Protein 6DA7 (pdb70)

Structure (mmCIF, N/CA/C/O backbone):
data_6DA7
#
_entry.id   6DA7
#
_cell.length_a   52.352
_cell.length_b   114.387
_cell.length_c   194.351
_cell.angle_alpha   90.000
_cell.angle_beta   90.000
_cell.angle_gamma   90.000
#
_symmetry.space_group_name_H-M   'I 2 2 2'
#
loop_
_entity.id
_entity.type
_entity.pdbx_description
1 polymer 'UbiD-like decarboxylase'
2 non-polymer 'SODIUM ION'
3 non-polymer '4-(2-HYDROXYETHYL)-1-PIPERAZINE ETHANESULFONIC ACID'
4 non-polymer GLYCEROL
5 non-polymer 'UNKNOWN LIGAND'
6 water water
#
loop_
_atom_site.group_PDB
_atom_site.id
_atom_site.type_symbol
_atom_site.label_atom_id
_atom_site.label_alt_id
_atom_site.label_comp_id
_atom_site.label_asym_id
_atom_site.label_entity_id
_atom_site.label_seq_id
_atom_site.pdbx_PDB_ins_code
_atom_site.Cartn_x
_atom_site.Cartn_y
_atom_site.Cartn_z
_atom_site.occupancy
_atom_site.B_iso_or_equiv
_atom_site.auth_seq_id
_atom_site.auth_comp_id
_atom_site.auth_asym_id
_atom_site.auth_atom_id
_atom_site.pdbx_PDB_model_num
ATOM 1 N N . SER A 1 16 ? -16.709 26.830 36.571 1.00 89.52 0 SER A N 1
ATOM 2 C CA . SER A 1 16 ? -16.162 26.648 37.910 1.00 89.60 0 SER A CA 1
ATOM 3 C C . SER A 1 16 ? -14.700 26.192 37.832 1.00 86.59 0 SER A C 1
ATOM 4 O O . SER A 1 16 ? -14.353 25.112 38.315 1.00 86.29 0 SER A O 1
ATOM 7 N N . MET A 1 17 ? -13.839 27.034 37.239 1.00 77.00 1 MET A N 1
ATOM 8 C CA . MET A 1 17 ? -12.410 26.734 37.115 1.00 71.78 1 MET A CA 1
ATOM 9 C C . MET A 1 17 ? -11.746 26.885 38.486 1.00 68.76 1 MET A C 1
ATOM 10 O O . MET A 1 17 ? -12.257 27.599 39.351 1.00 68.96 1 MET A O 1
ATOM 15 N N . LYS A 1 18 ? -10.616 26.200 38.672 1.00 58.87 2 LYS A N 1
ATOM 16 C CA . LYS A 1 18 ? -9.809 26.225 39.893 1.00 57.30 2 LYS A CA 1
ATOM 1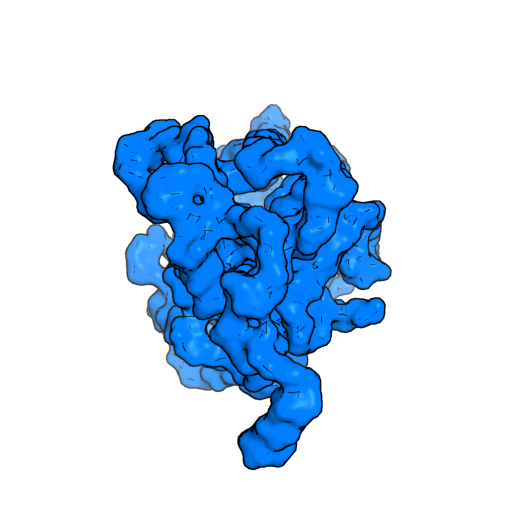7 C C . LYS A 1 18 ? -8.388 26.604 39.459 1.00 50.78 2 LYS A C 1
ATOM 18 O O . LYS A 1 18 ? -7.457 25.835 39.637 1.00 48.66 2 LYS A O 1
ATOM 24 N N . ARG A 1 19 ? -8.246 27.782 38.844 1.00 42.40 3 ARG A N 1
ATOM 25 C CA . ARG A 1 19 ? -6.969 28.290 38.344 1.00 39.60 3 ARG A CA 1
ATOM 26 C C . ARG A 1 19 ? -5.932 28.458 39.456 1.00 40.85 3 ARG A C 1
ATOM 27 O O . ARG A 1 19 ? -6.184 29.153 40.442 1.00 39.84 3 ARG A O 1
ATOM 35 N N . LEU A 1 20 ? -4.753 27.871 39.272 1.00 35.81 4 LEU A N 1
ATOM 36 C CA . LEU A 1 20 ? -3.658 28.011 40.246 1.00 36.06 4 LEU A CA 1
ATOM 37 C C . LEU A 1 20 ? -2.833 29.184 39.738 1.00 41.53 4 LEU A C 1
ATOM 38 O O . LEU A 1 20 ? -2.469 29.170 38.576 1.00 41.09 4 LEU A O 1
ATOM 43 N N . LYS A 1 21 ? -2.698 30.264 40.553 1.00 40.71 5 LYS A N 1
ATOM 44 C CA . LYS A 1 21 ? -2.135 31.561 40.141 1.00 41.44 5 LYS A CA 1
ATOM 45 C C . LYS A 1 21 ? -0.606 31.671 40.078 1.00 41.51 5 LYS A C 1
ATOM 46 O O . LYS A 1 21 ? -0.109 32.635 39.498 1.00 39.84 5 LYS A O 1
ATOM 52 N N . ASP A 1 22 ? 0.137 30.715 40.619 1.00 35.64 6 ASP A N 1
ATOM 53 C CA . ASP A 1 22 ? 1.588 30.734 40.463 1.00 33.85 6 ASP A CA 1
ATOM 54 C C . ASP A 1 22 ? 2.137 29.338 40.736 1.00 35.31 6 ASP A C 1
ATOM 55 O O . ASP A 1 22 ? 1.362 28.427 41.047 1.00 32.99 6 ASP A O 1
ATOM 60 N N . LEU A 1 23 ? 3.458 29.178 40.656 1.00 31.72 7 LEU A N 1
ATOM 61 C CA . LEU A 1 23 ? 4.082 27.887 40.904 1.00 30.77 7 LEU A CA 1
ATOM 62 C C . LEU A 1 23 ? 4.018 27.493 42.369 1.00 35.38 7 LEU A C 1
ATOM 63 O O . LEU A 1 23 ? 3.953 26.301 42.661 1.00 33.91 7 LEU A O 1
ATOM 68 N N . ARG A 1 24 ? 3.998 28.469 43.304 1.00 34.76 8 ARG A N 1
ATOM 69 C CA . ARG A 1 24 ? 3.901 28.130 44.710 1.00 35.32 8 ARG A CA 1
ATOM 70 C C . ARG A 1 24 ? 2.568 27.477 44.982 1.00 36.81 8 ARG A C 1
ATOM 71 O O . ARG A 1 24 ? 2.538 26.489 45.719 1.00 36.62 8 ARG A O 1
ATOM 79 N N . GLU A 1 25 ? 1.471 28.000 44.414 1.00 34.29 9 GLU A N 1
ATOM 80 C CA . GLU A 1 25 ? 0.142 27.401 44.636 1.00 36.15 9 GLU A CA 1
ATOM 81 C C . GLU A 1 25 ? 0.098 25.997 44.022 1.00 36.23 9 GLU A C 1
ATOM 82 O O . GLU A 1 25 ? -0.456 25.081 44.621 1.00 35.53 9 GLU A O 1
ATOM 88 N N . TYR A 1 26 ? 0.657 25.839 42.816 1.00 32.54 10 TYR A N 1
ATOM 89 C CA . TYR A 1 26 ? 0.688 24.536 42.144 1.00 29.99 10 TYR A CA 1
ATOM 90 C C . TYR A 1 26 ? 1.406 23.525 43.029 1.00 33.27 10 TYR A C 1
ATOM 91 O O . TYR A 1 26 ? 0.869 22.450 43.281 1.00 32.76 10 TYR A O 1
ATOM 100 N N . LEU A 1 27 ? 2.587 23.894 43.534 1.00 31.88 11 LEU A N 1
ATOM 101 C CA . LEU A 1 27 ? 3.382 23.008 44.399 1.00 33.36 11 LEU A CA 1
ATOM 102 C C . LEU A 1 27 ? 2.683 22.695 45.731 1.00 39.05 11 LEU A C 1
ATOM 103 O O . LEU A 1 27 ? 2.775 21.557 46.197 1.00 37.97 11 LEU A O 1
ATOM 108 N N . ALA A 1 28 ? 1.943 23.664 46.320 1.00 37.32 12 ALA A N 1
ATOM 109 C CA . ALA A 1 28 ? 1.214 23.426 47.578 1.00 38.68 12 ALA A CA 1
ATOM 110 C C . ALA A 1 28 ? 0.072 22.411 47.331 1.00 40.07 12 ALA A C 1
ATOM 111 O O . ALA A 1 28 ? -0.188 21.556 48.178 1.00 37.86 12 ALA A O 1
ATOM 113 N N . VAL A 1 29 ? -0.559 22.457 46.153 1.00 36.12 13 VAL A N 1
ATOM 114 C CA . VAL A 1 29 ? -1.604 21.489 45.825 1.00 37.06 13 VAL A CA 1
ATOM 115 C C . VAL A 1 29 ? -0.985 20.097 45.588 1.00 37.15 13 VAL A C 1
ATOM 116 O O . VAL A 1 29 ? -1.514 19.106 46.098 1.00 35.31 13 VAL A O 1
ATOM 120 N N . LEU A 1 30 ? 0.155 20.010 44.881 1.00 32.63 14 LEU A N 1
ATOM 121 C CA . LEU A 1 30 ? 0.806 18.702 44.693 1.00 31.51 14 LEU A CA 1
ATOM 122 C C . LEU A 1 30 ? 1.211 18.125 46.059 1.00 39.40 14 LEU A C 1
ATOM 123 O O . LEU A 1 30 ? 1.031 16.923 46.269 1.00 38.44 14 LEU A O 1
ATOM 128 N N A GLU A 1 31 ? 1.766 18.962 46.956 0.49 38.47 15 GLU A N 1
ATOM 129 N N B GLU A 1 31 ? 1.764 18.973 46.957 0.51 38.25 15 GLU A N 1
ATOM 130 C CA A GLU A 1 31 ? 2.196 18.530 48.295 0.49 41.53 15 GLU A CA 1
ATOM 131 C CA B GLU A 1 31 ? 2.174 18.584 48.320 0.51 41.37 15 GLU A CA 1
ATOM 132 C C A GLU A 1 31 ? 1.022 17.977 49.105 0.49 44.89 15 GLU A C 1
ATOM 133 C C B GLU A 1 31 ? 1.015 17.976 49.088 0.51 44.64 15 GLU A C 1
ATOM 134 O O A GLU A 1 31 ? 1.184 16.944 49.752 0.49 43.37 15 GLU A O 1
ATOM 135 O O B GLU A 1 31 ? 1.184 16.927 49.710 0.51 42.93 15 GLU A O 1
ATOM 146 N N . ALA A 1 32 ? -0.157 18.616 49.032 1.00 43.43 16 ALA A N 1
ATOM 147 C CA . ALA A 1 32 ? -1.366 18.138 49.732 1.00 47.40 16 ALA A CA 1
ATOM 148 C C . ALA A 1 32 ? -1.776 16.734 49.251 1.00 49.91 16 ALA A C 1
ATOM 149 O O . ALA A 1 32 ? -2.275 15.944 50.055 1.00 49.23 16 ALA A O 1
ATOM 151 N N . HIS A 1 33 ? -1.521 16.408 47.943 1.00 44.54 17 HIS A N 1
ATOM 152 C CA . HIS A 1 33 ? -1.806 15.087 47.393 1.00 44.39 17 HIS A CA 1
ATOM 153 C C . HIS A 1 33 ? -0.556 14.169 47.399 1.00 43.12 17 H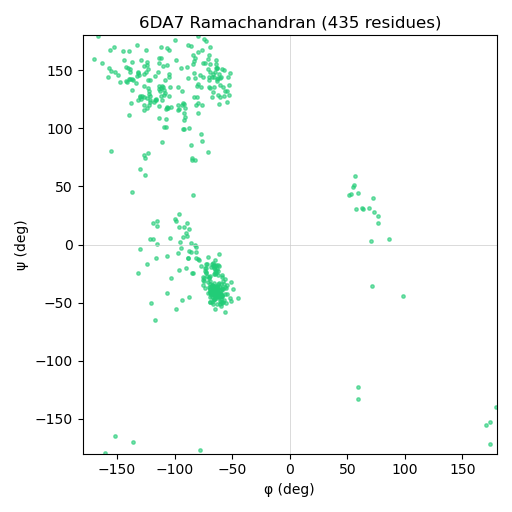IS A C 1
ATOM 154 O O . HIS A 1 33 ? -0.589 13.125 46.751 1.00 41.14 17 HIS A O 1
ATOM 161 N N . GLN A 1 34 ? 0.505 14.525 48.157 1.00 38.01 18 GLN A N 1
ATOM 162 C CA . GLN A 1 34 ? 1.740 13.760 48.291 1.00 39.20 18 GLN A CA 1
ATOM 163 C C . GLN A 1 34 ? 2.338 13.447 46.915 1.00 38.93 18 GLN A C 1
ATOM 164 O O . GLN A 1 34 ? 2.790 12.332 46.674 1.00 38.84 18 GLN A O 1
ATOM 170 N N . ASP A 1 35 ? 2.339 14.455 46.018 1.00 32.26 19 ASP A N 1
ATOM 171 C CA . ASP A 1 35 ? 2.796 14.278 44.637 1.00 30.04 19 ASP A CA 1
ATOM 172 C C . ASP A 1 35 ? 4.042 15.106 44.344 1.00 33.74 19 ASP A C 1
ATOM 173 O O . ASP A 1 35 ? 4.403 15.290 43.195 1.00 33.25 19 ASP A O 1
ATOM 178 N N . VAL A 1 36 ? 4.724 15.581 45.394 1.00 33.14 20 VAL A N 1
ATOM 179 C CA . VAL A 1 36 ? 5.987 16.285 45.236 1.00 32.60 20 VAL A CA 1
ATOM 180 C C . VAL A 1 36 ? 6.889 15.851 46.372 1.00 36.45 20 VAL A C 1
ATOM 181 O O . VAL A 1 36 ? 6.407 15.628 47.490 1.00 34.55 20 VAL A O 1
ATOM 185 N N . ARG A 1 37 ? 8.178 15.652 46.066 1.00 34.38 21 ARG A N 1
ATOM 186 C CA . ARG A 1 37 ? 9.169 15.176 47.022 1.00 37.18 21 ARG A CA 1
ATOM 187 C C . ARG A 1 37 ? 10.341 16.144 47.032 1.00 40.03 21 ARG A C 1
ATOM 188 O O . ARG A 1 37 ? 10.828 16.510 45.977 1.00 36.19 21 ARG A O 1
ATOM 196 N N . GLU A 1 38 ? 10.848 16.482 48.207 1.00 39.30 22 GLU A N 1
ATOM 197 C CA . GLU A 1 38 ? 11.989 17.385 48.319 1.00 39.95 22 GLU A CA 1
ATOM 198 C C . GLU A 1 38 ? 13.242 16.578 48.474 1.00 41.04 22 GLU A C 1
ATOM 199 O O . GLU A 1 38 ? 13.241 15.586 49.188 1.00 40.94 22 GLU A O 1
ATOM 205 N N . ILE A 1 39 ? 14.291 16.953 47.752 1.00 39.31 23 ILE A N 1
ATOM 206 C CA . ILE A 1 39 ? 15.580 16.283 47.811 1.00 40.88 23 ILE A CA 1
ATOM 207 C C . ILE A 1 39 ? 16.520 17.311 48.421 1.00 46.02 23 ILE A C 1
ATOM 208 O O . ILE A 1 39 ? 16.840 18.299 47.770 1.00 40.40 23 ILE A O 1
ATOM 213 N N . ASP A 1 40 ? 16.942 17.084 49.668 1.00 50.76 24 ASP A N 1
ATOM 214 C CA . ASP A 1 40 ? 17.856 17.990 50.379 1.00 53.93 24 ASP A CA 1
ATOM 215 C C . ASP A 1 40 ? 19.321 17.714 50.129 1.00 59.81 24 ASP A C 1
ATOM 216 O O . ASP A 1 40 ? 20.122 18.612 50.344 1.00 59.25 24 ASP A O 1
ATOM 221 N N A GLU A 1 41 ? 19.677 16.505 49.660 0.63 58.35 25 GLU A N 1
ATOM 222 N N B GLU A 1 41 ? 19.681 16.497 49.675 0.37 58.43 25 GLU A N 1
ATOM 223 C CA A GLU A 1 41 ? 21.067 16.164 49.355 0.63 59.86 25 GLU A CA 1
ATOM 224 C CA B GLU A 1 41 ? 21.072 16.156 49.355 0.37 59.72 25 GLU A CA 1
ATOM 225 C C A GLU A 1 41 ? 21.529 16.931 48.105 0.63 58.51 25 GLU A C 1
ATOM 226 C C B GLU A 1 41 ? 21.527 16.935 48.109 0.37 59.53 25 GLU A C 1
ATOM 227 O O A GLU A 1 41 ? 20.695 17.260 47.263 0.63 54.23 25 GLU A O 1
ATOM 228 O O B GLU A 1 41 ? 20.690 17.258 47.265 0.37 56.52 25 GLU A O 1
ATOM 239 N N . PRO A 1 42 ? 22.832 17.236 47.949 1.00 56.42 26 PRO A N 1
ATOM 240 C CA . PRO A 1 42 ? 23.268 17.967 46.741 1.00 53.40 26 PRO A CA 1
ATOM 241 C C . PRO A 1 42 ? 23.090 17.142 45.463 1.00 48.29 26 PRO A C 1
ATOM 242 O O . PRO A 1 42 ? 23.405 15.953 45.462 1.00 44.31 26 PRO A O 1
ATOM 246 N N . VAL A 1 43 ? 22.556 17.763 44.407 1.00 41.92 27 VAL A N 1
ATOM 247 C CA . VAL A 1 43 ? 22.361 17.110 43.112 1.00 40.77 27 VAL A CA 1
ATOM 248 C C . VAL A 1 43 ? 23.118 17.931 42.079 1.00 44.19 27 VAL A C 1
ATOM 249 O O . VAL A 1 43 ? 22.957 19.144 42.017 1.00 41.93 27 VAL A O 1
ATOM 253 N N . ASP A 1 44 ? 23.903 17.273 41.245 1.00 42.39 28 ASP A N 1
ATOM 254 C CA . ASP A 1 44 ? 24.664 17.971 40.229 1.00 43.17 28 ASP A CA 1
ATOM 255 C C . ASP A 1 44 ? 23.818 18.348 38.988 1.00 46.28 28 ASP A C 1
ATOM 256 O O . ASP A 1 44 ? 23.345 17.447 38.298 1.00 43.96 28 ASP A O 1
ATOM 261 N N . PRO A 1 45 ? 23.700 19.646 38.593 1.00 43.99 29 PRO A N 1
ATOM 262 C CA . PRO A 1 45 ? 23.014 19.963 37.317 1.00 41.79 29 PRO A CA 1
ATOM 263 C C . PRO A 1 45 ? 23.707 19.345 36.105 1.00 45.15 29 PRO A C 1
ATOM 264 O O . PRO A 1 45 ? 23.103 19.280 35.043 1.00 43.73 29 PRO A O 1
ATOM 268 N N . HIS A 1 46 ? 24.995 18.944 36.245 1.00 43.36 30 HIS A N 1
ATOM 269 C CA . HIS A 1 46 ? 25.720 18.221 35.213 1.00 42.60 30 HIS A CA 1
ATOM 270 C C . HIS A 1 46 ? 25.221 16.775 35.282 1.00 41.65 30 HIS A C 1
ATOM 271 O O . HIS A 1 46 ? 25.617 16.021 36.173 1.00 40.59 30 HIS A O 1
ATOM 278 N N . LEU A 1 47 ? 24.235 16.449 34.433 1.00 37.05 31 LEU A N 1
ATOM 279 C CA . LEU A 1 47 ? 23.665 15.115 34.238 1.00 35.62 31 LEU A CA 1
ATOM 280 C C . LEU A 1 47 ? 22.790 14.533 35.353 1.00 37.06 31 LEU A C 1
ATOM 281 O O . LEU A 1 47 ? 21.877 13.783 35.003 1.00 35.67 31 LEU A O 1
ATOM 286 N N . GLU A 1 48 ? 23.067 14.767 36.640 1.00 34.42 32 GLU A N 1
ATOM 287 C CA . GLU A 1 48 ? 22.263 14.137 37.691 1.00 34.50 32 GLU A CA 1
ATOM 288 C C . GLU A 1 48 ? 20.867 14.692 37.751 1.00 34.87 32 GLU A C 1
ATOM 289 O O . GLU A 1 48 ? 19.943 13.907 37.967 1.00 34.68 32 GLU A O 1
ATOM 295 N N . ALA A 1 49 ? 20.681 16.013 37.591 1.00 31.46 33 ALA A N 1
ATOM 296 C CA . ALA A 1 49 ? 19.297 16.580 37.665 1.00 30.27 33 ALA A CA 1
ATOM 297 C C . ALA A 1 49 ? 18.447 15.997 36.533 1.00 31.49 33 ALA A C 1
ATOM 298 O O . ALA A 1 49 ? 17.310 15.569 36.774 1.00 30.20 33 ALA A O 1
ATOM 300 N N . GLY A 1 50 ? 19.018 15.939 35.328 1.00 28.19 34 GLY A N 1
ATOM 301 C CA . GLY A 1 50 ? 18.328 15.358 34.179 1.00 26.94 34 GLY A CA 1
ATOM 302 C C . GLY A 1 50 ? 18.021 13.882 34.383 1.00 31.02 34 GLY A C 1
ATOM 303 O O . GLY A 1 50 ? 16.928 13.426 34.073 1.00 27.74 34 GLY A O 1
ATOM 304 N N . ALA A 1 51 ? 18.972 13.129 34.937 1.00 29.48 35 ALA A N 1
ATOM 305 C CA . ALA A 1 51 ? 18.788 11.689 35.209 1.00 29.31 35 ALA A CA 1
ATOM 306 C C . ALA A 1 51 ? 17.708 11.498 36.294 1.00 31.76 35 ALA A C 1
ATOM 307 O O . ALA A 1 51 ? 16.904 10.577 36.203 1.00 29.41 35 ALA A O 1
ATOM 309 N N . ALA A 1 52 ? 17.705 12.379 37.331 1.00 28.03 36 ALA A N 1
ATOM 310 C CA . ALA A 1 52 ? 16.673 12.366 38.379 1.00 26.94 36 ALA A CA 1
ATOM 311 C C . ALA A 1 52 ? 15.289 12.614 37.760 1.00 29.63 36 ALA A C 1
ATOM 312 O O . ALA A 1 52 ? 14.316 11.925 38.096 1.00 28.46 36 ALA A O 1
ATOM 314 N N . ALA A 1 53 ? 15.208 13.521 36.779 1.00 26.96 37 ALA A N 1
ATOM 315 C CA . ALA A 1 53 ? 13.926 13.770 36.090 1.00 23.94 37 ALA A CA 1
ATOM 316 C C . ALA A 1 53 ? 13.480 12.537 35.274 1.00 28.10 37 ALA A C 1
ATOM 317 O O . ALA A 1 53 ? 12.329 12.141 35.364 1.00 28.23 37 ALA A O 1
ATOM 319 N N . ARG A 1 54 ? 14.405 11.877 34.553 1.00 23.00 38 ARG A N 1
ATOM 320 C CA . ARG A 1 54 ? 14.083 10.671 33.791 1.00 22.29 38 ARG A CA 1
ATOM 321 C C . ARG A 1 54 ? 13.642 9.514 34.680 1.00 28.90 38 ARG A C 1
ATOM 322 O O . ARG A 1 54 ? 12.662 8.846 34.359 1.00 28.71 38 ARG A O 1
ATOM 330 N N . TRP A 1 55 ? 14.311 9.305 35.808 1.00 27.26 39 TRP A N 1
ATOM 331 C CA . TRP A 1 55 ? 13.909 8.247 36.730 1.00 30.01 39 TRP A CA 1
ATOM 332 C C . TRP A 1 55 ? 12.462 8.526 37.171 1.00 30.79 39 TRP A C 1
ATOM 333 O O . TRP A 1 55 ? 11.611 7.630 37.132 1.00 30.55 39 TRP A O 1
ATOM 344 N N . THR A 1 56 ? 12.170 9.787 37.523 1.00 25.23 40 THR A N 1
ATOM 345 C CA . THR A 1 56 ? 10.828 10.198 37.973 1.00 24.90 40 THR A CA 1
ATOM 346 C C . THR A 1 56 ? 9.773 9.958 36.919 1.00 29.20 40 THR A C 1
ATOM 347 O O . THR A 1 56 ? 8.736 9.371 37.229 1.00 31.78 40 THR A O 1
ATOM 351 N N . TYR A 1 57 ? 10.018 10.379 35.677 1.00 24.63 41 TYR A N 1
ATOM 352 C CA . TYR A 1 57 ? 9.011 10.137 34.615 1.00 21.89 41 TYR A CA 1
ATOM 353 C C . TYR A 1 57 ? 8.738 8.673 34.452 1.00 26.75 41 TYR A C 1
ATOM 354 O O . TYR A 1 57 ? 7.587 8.245 34.355 1.00 27.45 41 TYR A O 1
ATOM 363 N N . GLU A 1 58 ? 9.816 7.913 34.322 1.00 24.60 42 GLU A N 1
ATOM 364 C CA . GLU A 1 58 ? 9.735 6.503 33.938 1.00 25.05 42 GLU A CA 1
ATOM 365 C C . GLU A 1 58 ? 9.209 5.593 35.048 1.00 31.88 42 GLU A C 1
ATOM 366 O O . GLU A 1 58 ? 8.681 4.514 34.776 1.00 31.22 42 GLU A O 1
ATOM 372 N N . ASN A 1 59 ? 9.355 6.008 36.276 1.00 28.52 43 ASN A N 1
ATOM 373 C CA . ASN A 1 59 ? 8.832 5.213 37.407 1.00 30.72 43 ASN A CA 1
ATOM 374 C C . ASN A 1 59 ? 7.553 5.821 37.958 1.00 33.36 43 ASN A C 1
ATOM 375 O O . ASN A 1 59 ? 7.049 5.341 38.970 1.00 33.49 43 ASN A O 1
ATOM 380 N N . ARG A 1 60 ? 7.026 6.879 37.301 1.00 29.42 44 ARG A N 1
ATOM 381 C CA . ARG A 1 60 ? 5.825 7.580 37.743 1.00 29.70 44 ARG A CA 1
ATOM 382 C C . ARG A 1 60 ? 5.999 8.039 39.192 1.00 33.23 44 ARG A C 1
ATOM 383 O O . ARG A 1 60 ? 5.129 7.826 40.045 1.00 34.56 44 ARG A O 1
ATOM 391 N N . GLY A 1 61 ? 7.123 8.682 39.458 1.00 29.08 45 GLY A N 1
ATOM 392 C CA . GLY A 1 61 ? 7.402 9.188 40.801 1.00 28.46 45 GLY A CA 1
ATOM 393 C C . GLY A 1 61 ? 6.814 10.562 41.048 1.00 30.38 45 GLY A C 1
ATOM 394 O O . GLY A 1 61 ? 6.293 11.215 40.131 1.00 28.87 45 GLY A O 1
ATOM 395 N N . PRO A 1 62 ? 6.856 11.037 42.313 1.00 29.10 46 PRO A N 1
ATOM 396 C CA . PRO A 1 62 ? 6.396 12.412 42.586 1.00 27.78 46 PRO A CA 1
ATOM 397 C C . PRO A 1 62 ? 7.278 13.456 41.879 1.00 30.84 46 PRO A C 1
ATOM 398 O O . PRO A 1 62 ? 8.449 13.181 41.625 1.00 30.97 46 PRO A O 1
ATOM 402 N N . ALA A 1 63 ? 6.765 14.663 41.589 1.00 27.14 47 ALA A N 1
ATOM 403 C CA . ALA A 1 63 ? 7.640 15.716 41.035 1.00 25.70 47 ALA A CA 1
ATOM 404 C C . ALA A 1 63 ? 8.755 15.954 42.062 1.00 30.80 47 ALA A C 1
ATOM 405 O O . ALA A 1 63 ? 8.516 15.749 43.268 1.00 32.34 47 ALA A O 1
ATOM 407 N N . LEU A 1 64 ? 9.959 16.370 41.623 1.00 27.87 48 LEU A N 1
ATOM 408 C CA . LEU A 1 64 ? 11.089 16.573 42.561 1.00 28.82 48 LEU A CA 1
ATOM 409 C C . LEU A 1 64 ? 11.428 18.013 42.706 1.00 31.38 48 LEU A C 1
ATOM 410 O O . LEU A 1 64 ? 11.626 18.688 41.700 1.00 29.01 48 LEU A O 1
ATOM 415 N N . MET A 1 65 ? 11.659 18.449 43.940 1.00 29.18 49 MET A N 1
ATOM 416 C CA . MET A 1 65 ? 12.149 19.780 44.218 1.00 30.42 49 MET A CA 1
ATOM 417 C C . MET A 1 65 ? 13.595 19.554 44.632 1.00 34.12 49 MET A C 1
ATOM 418 O O . MET A 1 65 ? 13.829 18.986 45.700 1.00 33.66 49 MET A O 1
ATOM 423 N N . LEU A 1 66 ? 14.558 19.929 43.764 1.00 30.54 50 LEU A N 1
ATOM 424 C CA . LEU A 1 66 ? 15.978 19.721 44.035 1.00 31.47 50 LEU A CA 1
ATOM 425 C C . LEU A 1 66 ? 16.401 20.965 44.801 1.00 38.42 50 LEU A C 1
ATOM 426 O O . LEU A 1 66 ? 16.502 22.043 44.216 1.00 36.94 50 LEU A O 1
ATOM 431 N N . ASN A 1 67 ? 16.499 20.841 46.132 1.00 37.58 51 ASN A N 1
ATOM 432 C CA . ASN A 1 67 ? 16.793 21.988 47.007 1.00 38.61 51 ASN A CA 1
ATOM 433 C C . ASN A 1 67 ? 18.226 22.442 47.044 1.00 41.89 51 ASN A C 1
ATOM 434 O O . ASN A 1 67 ? 18.483 23.540 47.548 1.00 40.54 51 ASN A O 1
ATOM 439 N N . ASP A 1 68 ? 19.165 21.595 46.626 1.00 39.95 52 ASP A N 1
ATOM 440 C CA . ASP A 1 68 ? 20.580 21.923 46.745 1.00 41.21 52 ASP A CA 1
ATOM 441 C C . ASP A 1 68 ? 21.328 21.473 45.503 1.00 42.32 52 ASP A C 1
ATOM 442 O O . ASP A 1 68 ? 21.436 20.279 45.265 1.00 43.02 52 ASP A O 1
ATOM 447 N N . LEU A 1 69 ? 21.819 22.419 44.698 1.00 38.16 53 LEU A N 1
ATOM 448 C CA . LEU A 1 69 ? 22.506 22.091 43.447 1.00 38.83 53 LEU A CA 1
ATOM 449 C C . LEU A 1 69 ? 23.975 22.411 43.471 1.00 46.59 53 LEU A C 1
ATOM 450 O O . LEU A 1 69 ? 24.342 23.512 43.871 1.00 48.27 53 LEU A O 1
ATOM 455 N N . THR A 1 70 ? 24.821 21.482 42.997 1.00 44.66 54 THR A N 1
ATOM 456 C CA . THR A 1 70 ? 26.268 21.709 42.942 1.00 46.25 54 THR A CA 1
ATOM 457 C C . THR A 1 70 ? 26.564 23.007 42.175 1.00 51.16 54 THR A C 1
ATOM 458 O O . THR A 1 70 ? 25.984 23.214 41.115 1.00 48.52 54 THR A O 1
ATOM 462 N N . GLY A 1 71 ? 27.428 23.870 42.728 1.00 50.75 55 GLY A N 1
ATOM 463 C CA . GLY A 1 71 ? 27.829 25.123 42.090 1.00 51.09 55 GLY A CA 1
ATOM 464 C C . GLY A 1 71 ? 27.093 26.355 42.578 1.00 54.56 55 GLY A C 1
ATOM 465 O O . GLY A 1 71 ? 27.718 27.398 42.786 1.00 56.13 55 GLY A O 1
ATOM 466 N N . THR A 1 72 ? 25.759 26.275 42.727 1.00 48.74 56 THR A N 1
ATOM 467 C CA . THR A 1 72 ? 24.943 27.400 43.204 1.00 46.83 56 THR A CA 1
ATOM 468 C C . THR A 1 72 ? 24.267 27.122 44.554 1.00 45.12 56 THR A C 1
ATOM 469 O O . THR A 1 72 ? 23.561 27.991 45.052 1.00 41.78 56 THR A O 1
ATOM 473 N N . GLY A 1 73 ? 24.482 25.944 45.135 1.00 43.36 57 GLY A N 1
ATOM 474 C CA . GLY A 1 73 ? 23.934 25.597 46.442 1.00 44.55 57 GLY A CA 1
ATOM 475 C C . GLY A 1 73 ? 22.422 25.645 46.529 1.00 45.62 57 GLY A C 1
ATOM 476 O O . GLY A 1 73 ? 21.728 25.130 45.646 1.00 43.93 57 GLY A O 1
ATOM 477 N N . ARG A 1 74 ? 21.897 26.276 47.578 1.00 41.00 58 ARG A N 1
ATOM 478 C CA . ARG A 1 74 ? 20.466 26.395 47.798 1.00 41.12 58 ARG A CA 1
ATOM 479 C C . ARG A 1 74 ? 19.854 27.667 47.220 1.00 42.40 58 ARG A C 1
ATOM 480 O O . ARG A 1 74 ? 18.669 27.895 47.448 1.00 43.41 58 ARG A O 1
ATOM 488 N N . PHE A 1 75 ? 20.612 28.483 46.466 1.00 38.86 59 PHE A N 1
ATOM 489 C CA . PHE A 1 75 ? 20.085 29.732 45.906 1.00 40.27 59 PHE A CA 1
ATOM 490 C C . PHE A 1 75 ? 18.838 29.530 45.049 1.00 40.15 59 PHE A C 1
ATOM 491 O O . PHE A 1 75 ? 17.786 30.105 45.331 1.00 39.30 59 PHE A O 1
ATOM 499 N N . CYS A 1 76 ? 18.967 28.721 44.012 1.00 34.41 60 CYS A N 1
ATOM 500 C CA . CYS A 1 76 ? 17.898 28.493 43.041 1.00 34.95 60 CYS A CA 1
ATOM 501 C C . CYS A 1 76 ? 17.556 27.017 42.983 1.00 37.57 60 CYS A C 1
ATOM 502 O O . CYS A 1 76 ? 18.403 26.215 42.628 1.00 35.59 60 CYS A O 1
ATOM 505 N N . ARG A 1 77 ? 16.301 26.674 43.291 1.00 34.67 61 ARG A N 1
ATOM 506 C CA . ARG A 1 77 ? 15.865 25.297 43.298 1.00 33.09 61 ARG A CA 1
ATOM 507 C C . ARG A 1 77 ? 15.488 24.905 41.890 1.00 31.87 61 ARG A C 1
ATOM 508 O O . ARG A 1 77 ? 15.318 25.761 41.023 1.00 31.29 61 ARG A O 1
ATOM 516 N N . ILE A 1 78 ? 15.408 23.613 41.648 1.00 27.66 62 ILE A N 1
ATOM 517 C CA . ILE A 1 78 ? 14.998 23.093 40.336 1.00 27.01 62 ILE A CA 1
ATOM 518 C C . ILE A 1 78 ? 13.810 22.206 40.581 1.00 30.09 62 ILE A C 1
ATOM 519 O O . ILE A 1 78 ? 13.882 21.321 41.437 1.00 30.06 62 ILE A O 1
ATOM 524 N N . LEU A 1 79 ? 12.766 22.346 39.748 1.00 26.73 63 LEU A N 1
ATOM 525 C CA . LEU A 1 79 ? 11.588 21.488 39.823 1.00 25.44 63 LEU A CA 1
ATOM 526 C C . LEU A 1 79 ? 11.660 20.520 38.617 1.00 27.99 63 LEU A C 1
ATOM 527 O O . LEU A 1 79 ? 11.639 20.977 37.463 1.00 27.66 63 LEU A O 1
ATOM 532 N N . ALA A 1 80 ? 11.736 19.195 38.879 1.00 23.49 64 ALA A N 1
ATOM 533 C CA . ALA A 1 80 ? 11.796 18.185 37.818 1.00 24.93 64 ALA A CA 1
ATOM 534 C C . ALA A 1 80 ? 10.433 17.502 37.715 1.00 28.92 64 ALA A C 1
ATOM 535 O O . ALA A 1 80 ? 9.740 17.309 38.725 1.00 28.63 64 ALA A O 1
ATOM 537 N N . ALA A 1 81 ? 10.079 17.115 36.499 1.00 25.48 65 ALA A N 1
ATOM 538 C CA . ALA A 1 81 ? 8.799 16.495 36.150 1.00 23.79 65 ALA A CA 1
ATOM 539 C C . ALA A 1 81 ? 7.598 17.359 36.576 1.00 25.84 65 ALA A C 1
ATOM 540 O O . ALA A 1 81 ? 6.661 16.857 37.219 1.00 27.12 65 ALA A O 1
ATOM 542 N N . PRO A 1 82 ? 7.597 18.657 36.189 1.00 21.80 66 PRO A N 1
ATOM 543 C CA . PRO A 1 82 ? 6.491 19.557 36.594 1.00 22.73 66 PRO A CA 1
ATOM 544 C C . PRO A 1 82 ? 5.130 19.066 36.130 1.00 28.78 66 PRO A C 1
ATOM 545 O O . PRO A 1 82 ? 4.170 19.256 36.835 1.00 28.32 66 PRO A O 1
ATOM 549 N N . ALA A 1 83 ? 5.056 18.380 34.987 1.00 24.90 67 ALA A N 1
ATOM 550 C CA . ALA A 1 83 ? 3.800 17.818 34.536 1.00 23.76 67 ALA A CA 1
ATOM 551 C C . ALA A 1 83 ? 4.031 16.408 34.008 1.00 28.73 67 ALA A C 1
ATOM 552 O O . ALA A 1 83 ? 3.456 15.997 33.006 1.00 28.19 67 ALA A O 1
ATOM 554 N N . GLY A 1 84 ? 4.803 15.630 34.754 1.00 23.44 68 GLY A N 1
ATOM 555 C CA . GLY A 1 84 ? 4.941 14.210 34.471 1.00 22.37 68 GLY A CA 1
ATOM 556 C C . GLY A 1 84 ? 3.675 13.466 34.896 1.00 28.06 68 GLY A C 1
ATOM 557 O O . GLY A 1 84 ? 2.761 14.071 35.455 1.00 26.61 68 GLY A O 1
ATOM 558 N N . LEU A 1 85 ? 3.585 12.152 34.653 1.00 24.88 69 LEU A N 1
ATOM 559 C CA . LEU A 1 85 ? 2.422 11.388 35.142 1.00 24.37 69 LEU A CA 1
ATOM 560 C C . LEU A 1 85 ? 2.413 11.430 36.668 1.00 29.60 69 LEU A C 1
ATOM 561 O O . LEU A 1 85 ? 3.477 11.397 37.308 1.00 29.03 69 LEU A O 1
ATOM 566 N N . SER A 1 86 ? 1.219 11.562 37.256 1.00 25.88 70 SER A N 1
ATOM 567 C CA . SER A 1 86 ? 1.093 11.760 38.713 1.00 26.09 70 SER A CA 1
ATOM 568 C C . SER A 1 86 ? 1.118 10.483 39.524 1.00 31.63 70 SER A C 1
ATOM 569 O O . SER A 1 86 ? 0.639 9.473 39.039 1.00 30.46 70 SER A O 1
ATOM 572 N N . THR A 1 87 ? 1.504 10.560 40.807 1.00 30.48 71 THR A N 1
ATOM 573 C CA . THR A 1 87 ? 1.404 9.410 41.720 1.00 31.58 71 THR A CA 1
ATOM 574 C C . THR A 1 87 ? -0.005 9.327 42.359 1.00 37.12 71 THR A C 1
ATOM 575 O O . THR A 1 87 ? -0.285 8.375 43.095 1.00 36.81 71 THR A O 1
ATOM 579 N N . ILE A 1 88 ? -0.868 10.315 42.129 1.00 33.44 72 ILE A N 1
ATOM 580 C CA . ILE A 1 88 ? -2.158 10.337 42.821 1.00 35.90 72 ILE A CA 1
ATOM 581 C C . ILE A 1 88 ? -2.959 9.094 42.434 1.00 45.26 72 ILE A C 1
ATOM 582 O O . ILE A 1 88 ? -3.109 8.849 41.245 1.00 41.86 72 ILE A O 1
ATOM 587 N N . PRO A 1 89 ? -3.353 8.220 43.403 1.00 48.86 73 PRO A N 1
ATOM 588 C CA . PRO A 1 89 ? -4.050 6.971 43.026 1.00 49.84 73 PRO A CA 1
ATOM 589 C C . PRO A 1 89 ? -5.264 7.193 42.133 1.00 48.52 73 PRO A C 1
ATOM 590 O O . PRO A 1 89 ? -6.072 8.086 42.404 1.00 47.12 73 PRO A O 1
ATOM 594 N N . GLY A 1 90 ? -5.300 6.458 41.023 1.00 43.03 74 GLY A N 1
ATOM 595 C CA . GLY A 1 90 ? -6.348 6.543 40.022 1.00 42.03 74 GLY A CA 1
ATOM 596 C C . GLY A 1 90 ? -6.343 7.813 39.192 1.00 43.26 74 GLY A C 1
ATOM 597 O O . GLY A 1 90 ? -7.244 7.967 38.371 1.00 43.12 74 GLY A O 1
ATOM 598 N N . SER A 1 91 ? -5.354 8.744 39.379 1.00 35.23 75 SER A N 1
ATOM 599 C CA . SER A 1 91 ? -5.338 10.013 38.645 1.00 32.04 75 SER A CA 1
ATOM 600 C C . SER A 1 91 ? -3.997 10.292 38.003 1.00 32.18 75 SER A C 1
ATOM 601 O O . SER A 1 91 ? -3.397 11.323 38.294 1.00 31.26 75 SER A O 1
ATOM 604 N N . PRO A 1 92 ? -3.562 9.468 37.029 1.00 27.78 76 PRO A N 1
ATOM 605 C CA . PRO A 1 92 ? -2.268 9.741 36.362 1.00 25.80 76 PRO A CA 1
ATOM 606 C C . PRO A 1 92 ? -2.174 11.129 35.673 1.00 27.72 76 PRO A C 1
ATOM 607 O O . PRO A 1 92 ? -1.087 11.680 35.564 1.00 27.62 76 PRO A O 1
ATOM 611 N N . LEU A 1 93 ? -3.301 11.720 35.218 1.00 25.33 77 LEU A N 1
ATOM 612 C CA . LEU A 1 93 ? -3.245 13.028 34.531 1.00 23.32 77 LEU A CA 1
ATOM 613 C C . LEU A 1 93 ? -3.389 14.204 35.497 1.00 27.35 77 LEU A C 1
ATOM 614 O O . LEU A 1 93 ? -3.560 15.338 35.050 1.00 26.96 77 LEU A O 1
ATOM 619 N N . ALA A 1 94 ? -3.339 13.960 36.804 1.00 25.79 78 ALA A N 1
ATOM 620 C CA . ALA A 1 94 ? -3.580 15.008 37.790 1.00 26.07 78 ALA A CA 1
ATOM 621 C C . ALA A 1 94 ? -2.690 16.227 37.639 1.00 28.60 78 ALA A C 1
ATOM 622 O O . ALA A 1 94 ? -3.181 17.328 37.830 1.00 29.20 78 ALA A O 1
ATOM 624 N N . ARG A 1 95 ? -1.399 16.077 37.265 1.00 23.49 79 ARG A N 1
ATOM 625 C CA . ARG A 1 95 ? -0.563 17.304 37.125 1.00 23.32 79 ARG A CA 1
ATOM 626 C C . ARG A 1 95 ? -1.051 18.165 35.952 1.00 26.12 79 ARG A C 1
ATOM 627 O O . ARG A 1 95 ? -1.097 19.401 36.056 1.00 28.10 79 ARG A O 1
ATOM 635 N N . VAL A 1 96 ? -1.489 17.513 34.867 1.00 22.86 80 VAL A N 1
ATOM 636 C CA . VAL A 1 96 ? -2.013 18.222 33.709 1.00 20.89 80 VAL A CA 1
ATOM 637 C C . VAL A 1 96 ? -3.339 18.884 34.118 1.00 27.41 80 VAL A C 1
ATOM 638 O O . VAL A 1 96 ? -3.603 20.029 33.761 1.00 28.51 80 VAL A O 1
ATOM 642 N N . ALA A 1 97 ? -4.235 18.101 34.751 1.00 25.02 81 ALA A N 1
ATOM 643 C CA . ALA A 1 97 ? -5.542 18.615 35.146 1.00 23.34 81 ALA A CA 1
ATOM 644 C C . ALA A 1 97 ? -5.390 19.834 36.040 1.00 28.50 81 ALA A C 1
ATOM 645 O O . ALA A 1 97 ? -6.018 20.865 35.775 1.00 28.59 81 ALA A O 1
ATOM 647 N N . LEU A 1 98 ? -4.528 19.753 37.060 1.00 27.78 82 LEU A N 1
ATOM 648 C CA . LEU A 1 98 ? -4.355 20.882 38.003 1.00 28.00 82 LEU A CA 1
ATOM 649 C C . LEU A 1 98 ? -3.729 22.091 37.325 1.00 31.22 82 LEU A C 1
ATOM 650 O O . LEU A 1 98 ? -4.091 23.233 37.627 1.00 31.05 82 LEU A O 1
ATOM 655 N N . SER A 1 99 ? -2.806 21.837 36.389 1.00 25.15 83 SER A N 1
ATOM 656 C CA . SER A 1 99 ? -2.143 22.898 35.622 1.00 24.91 83 SER A CA 1
ATOM 657 C C . SER A 1 99 ? -3.180 23.697 34.801 1.00 31.34 83 SER A C 1
ATOM 658 O O . SER A 1 99 ? -3.023 24.903 34.630 1.00 31.27 83 SER A O 1
ATOM 661 N N . LEU A 1 100 ? -4.243 23.010 34.339 1.00 28.29 84 LEU A N 1
ATOM 662 C CA . LEU A 1 100 ? -5.331 23.598 33.536 1.00 26.84 84 LEU A CA 1
ATOM 663 C C . LEU A 1 100 ? -6.582 23.921 34.328 1.00 33.01 84 LEU A C 1
ATOM 664 O O . LEU A 1 100 ? -7.644 24.098 33.732 1.00 33.57 84 LEU A O 1
ATOM 669 N N . GLY A 1 101 ? -6.433 24.082 35.643 1.00 31.23 85 GLY A N 1
ATOM 670 C CA . GLY A 1 101 ? -7.487 24.506 36.560 1.00 32.13 85 GLY A CA 1
ATOM 671 C C . GLY A 1 101 ? -8.673 23.591 36.699 1.00 37.42 85 GLY A C 1
ATOM 672 O O . GLY A 1 101 ? -9.759 24.059 37.046 1.00 40.34 85 GLY A O 1
ATOM 673 N N . LEU A 1 102 ? -8.466 22.286 36.530 1.00 30.64 86 LEU A N 1
ATOM 674 C CA . LEU A 1 102 ? -9.526 21.294 36.595 1.00 30.80 86 LEU A CA 1
ATOM 675 C C . LEU A 1 102 ? -9.359 20.433 37.797 1.00 35.89 86 LEU A C 1
ATOM 676 O O . LEU A 1 102 ? -8.322 20.459 38.445 1.00 34.55 86 LEU A O 1
ATOM 681 N N . ASP A 1 103 ? -10.371 19.627 38.082 1.00 37.25 87 ASP A N 1
ATOM 682 C CA . ASP A 1 103 ? -10.306 18.733 39.228 1.00 39.48 87 ASP A CA 1
ATOM 683 C C . ASP A 1 103 ? -9.153 17.761 39.052 1.00 41.39 87 ASP A C 1
ATOM 684 O O . ASP A 1 103 ? -8.892 17.290 37.935 1.00 37.91 87 ASP A O 1
ATOM 689 N N . VAL A 1 104 ? -8.532 17.383 40.164 1.00 38.65 88 VAL A N 1
ATOM 690 C CA . VAL A 1 104 ? -7.415 16.440 40.187 1.00 39.09 88 VAL A CA 1
ATOM 691 C C . VAL A 1 104 ? -7.760 15.138 39.397 1.00 40.13 88 VAL A C 1
ATOM 692 O O . VAL A 1 104 ? -6.885 14.564 38.764 1.00 38.82 88 VAL A O 1
ATOM 696 N N . SER A 1 105 ? -9.034 14.716 39.394 1.00 36.03 89 SER A N 1
ATOM 697 C CA . SER A 1 105 ? -9.453 13.501 38.682 1.00 36.44 89 SER A CA 1
ATOM 698 C C . SER A 1 105 ? -10.090 13.778 37.291 1.00 34.23 89 SER A C 1
ATOM 699 O O . SER A 1 105 ? -10.813 12.927 36.801 1.00 32.06 89 SER A O 1
ATOM 702 N N . ALA A 1 106 ? -9.862 14.949 36.675 1.00 29.94 90 ALA A N 1
ATOM 703 C CA . ALA A 1 106 ? -10.426 15.221 35.345 1.00 28.64 90 ALA A CA 1
ATOM 704 C C . ALA A 1 106 ? -9.886 14.197 34.347 1.00 31.46 90 ALA A C 1
ATOM 705 O O . ALA A 1 106 ? -8.693 13.852 34.397 1.00 28.56 90 ALA A O 1
ATOM 707 N N . THR A 1 107 ? -10.774 13.683 33.466 1.00 27.56 91 THR A N 1
ATOM 708 C CA . THR A 1 107 ? -10.376 12.666 32.489 1.00 25.91 91 THR A CA 1
ATOM 709 C C . THR A 1 107 ? -9.664 13.293 31.296 1.00 28.75 91 THR A C 1
ATOM 710 O O . THR A 1 107 ? -9.746 14.505 31.054 1.00 29.01 91 THR A O 1
ATOM 714 N N . ALA A 1 108 ? -8.998 12.438 30.511 1.00 24.18 92 ALA A N 1
ATOM 715 C CA . ALA A 1 108 ? -8.330 12.874 29.281 1.00 22.81 92 ALA A CA 1
ATOM 716 C C . ALA A 1 108 ? -9.315 13.663 28.417 1.00 26.26 92 ALA A C 1
ATOM 717 O O . ALA A 1 108 ? -8.971 14.715 27.874 1.00 26.01 92 ALA A O 1
ATOM 719 N N . HIS A 1 109 ? -10.522 13.135 28.263 1.00 25.80 93 HIS A N 1
ATOM 720 C CA . HIS A 1 109 ? -11.531 13.788 27.424 1.00 26.79 93 HIS A CA 1
ATOM 721 C C . HIS A 1 109 ? -11.978 15.140 27.989 1.00 28.49 93 HIS A C 1
ATOM 722 O O . HIS A 1 109 ? -12.093 16.112 27.235 1.00 28.93 93 HIS A O 1
ATOM 729 N N . GLU A 1 110 ? -12.179 15.244 29.314 1.00 26.52 94 GLU A N 1
ATOM 730 C CA . GLU A 1 110 ? -12.561 16.538 29.893 1.00 25.92 94 GLU A CA 1
ATOM 731 C C . GLU A 1 110 ? -11.436 17.552 29.681 1.00 27.98 94 GLU A C 1
ATOM 732 O O . GLU A 1 110 ? -11.710 18.713 29.416 1.00 28.49 94 GLU A O 1
ATOM 738 N N . ILE A 1 111 ? -10.170 17.115 29.743 1.00 22.88 95 ILE A N 1
ATOM 739 C CA . ILE A 1 111 ? -9.071 18.051 29.540 1.00 23.62 95 ILE A CA 1
ATOM 740 C C . ILE A 1 111 ? -9.067 18.604 28.102 1.00 28.16 95 ILE A C 1
ATOM 741 O O . ILE A 1 111 ? -9.050 19.817 27.914 1.00 27.17 95 ILE A O 1
ATOM 746 N N . VAL A 1 112 ? -9.031 17.725 27.090 1.00 24.77 96 VAL A N 1
ATOM 747 C CA . VAL A 1 112 ? -8.956 18.234 25.711 1.00 23.18 96 VAL A CA 1
ATOM 748 C C . VAL A 1 112 ? -10.225 18.985 25.324 1.00 28.02 96 VAL A C 1
ATOM 749 O O . VAL A 1 112 ? -10.151 19.980 24.597 1.00 28.02 96 VAL A O 1
ATOM 753 N N . ASP A 1 113 ? -11.378 18.550 25.851 1.00 24.67 97 ASP A N 1
ATOM 754 C CA . ASP A 1 113 ? -12.658 19.214 25.564 1.00 26.24 97 ASP A CA 1
ATOM 755 C C . ASP A 1 113 ? -12.685 20.610 26.166 1.00 30.90 97 ASP A C 1
ATOM 756 O O . ASP A 1 113 ? -13.190 21.520 25.521 1.00 31.55 97 ASP A O 1
ATOM 761 N N . SER A 1 114 ? -12.100 20.812 27.367 1.00 27.58 98 SER A N 1
ATOM 762 C CA . SER A 1 114 ? -12.060 22.151 27.997 1.00 27.34 98 SER A CA 1
ATOM 763 C C . SER A 1 114 ? -11.196 23.091 27.178 1.00 30.85 98 SER A C 1
ATOM 764 O O . SER A 1 114 ? -11.549 24.259 27.005 1.00 29.67 98 SER A O 1
ATOM 767 N N . LEU A 1 115 ? -10.045 22.591 26.670 1.00 26.07 99 LEU A N 1
ATOM 768 C CA . LEU A 1 115 ? -9.172 23.402 25.837 1.00 25.31 99 LEU A CA 1
ATOM 769 C C . LEU A 1 115 ? -9.838 23.695 24.511 1.00 29.47 99 LEU A C 1
ATOM 770 O O . LEU A 1 115 ? -9.772 24.820 24.051 1.00 29.05 99 LEU A O 1
ATOM 775 N N . ALA A 1 116 ? -10.471 22.701 23.881 1.00 25.74 100 ALA A N 1
ATOM 776 C CA . ALA A 1 116 ? -11.112 22.948 22.570 1.00 26.35 100 ALA A CA 1
ATOM 777 C C . ALA A 1 116 ? -12.303 23.885 22.730 1.00 33.36 100 ALA A C 1
ATOM 778 O O . ALA A 1 116 ? -12.498 24.740 21.885 1.00 34.39 100 ALA A O 1
ATOM 780 N N . ALA A 1 117 ? -13.043 23.799 23.842 1.00 31.67 101 ALA A N 1
ATOM 781 C CA . ALA A 1 117 ? -14.188 24.713 24.071 1.00 32.86 101 ALA A CA 1
ATOM 782 C C . ALA A 1 117 ? -13.728 26.154 24.145 1.00 35.12 101 ALA A C 1
ATOM 783 O O . ALA A 1 117 ? -14.420 27.017 23.622 1.00 34.31 101 ALA A O 1
ATOM 785 N N . ALA A 1 118 ? -12.552 26.431 24.756 1.00 31.64 102 ALA A N 1
ATOM 786 C CA . ALA A 1 118 ? -12.028 27.802 24.857 1.00 32.20 102 ALA A CA 1
ATOM 787 C C . ALA A 1 118 ? -11.658 28.401 23.488 1.00 36.23 102 ALA A C 1
ATOM 788 O O . ALA A 1 118 ? -11.660 29.620 23.350 1.00 35.72 102 ALA A O 1
ATOM 790 N N . ARG A 1 119 ? -11.343 27.561 22.475 1.00 32.84 103 ARG A N 1
ATOM 791 C CA . ARG A 1 119 ? -11.039 28.054 21.114 1.00 32.89 103 ARG A CA 1
ATOM 792 C C . ARG A 1 119 ? -12.264 28.687 20.439 1.00 40.63 103 ARG A C 1
ATOM 793 O O . ARG A 1 119 ? -12.092 29.362 19.425 1.00 42.70 103 ARG A O 1
ATOM 801 N N . THR A 1 120 ? -13.481 28.445 20.962 1.00 36.64 104 THR A N 1
ATOM 802 C CA . THR A 1 120 ? -14.718 29.026 20.408 1.00 38.32 104 THR A CA 1
ATOM 803 C C . THR A 1 120 ? -15.124 30.306 21.139 1.00 45.06 104 THR A C 1
ATOM 804 O O . THR A 1 120 ? -16.162 30.875 20.814 1.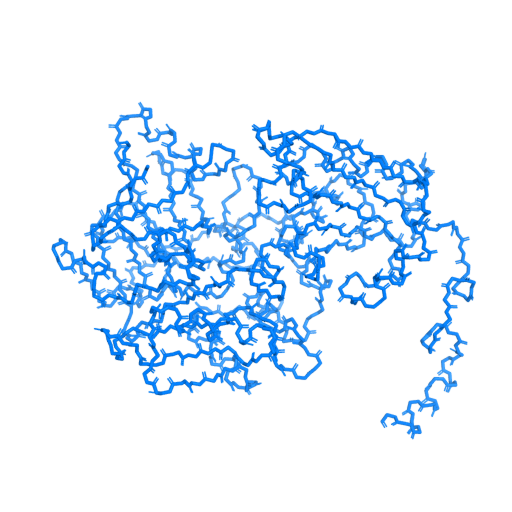00 45.27 104 THR A O 1
ATOM 808 N N . ARG A 1 121 ? -14.333 30.758 22.117 1.00 43.51 105 ARG A N 1
ATOM 809 C CA . ARG A 1 121 ? -14.648 31.926 22.938 1.00 43.91 105 ARG A CA 1
ATOM 810 C C . ARG A 1 121 ? -13.758 33.107 22.547 1.00 51.63 105 ARG A C 1
ATOM 811 O O . ARG A 1 121 ? -12.659 32.929 22.023 1.00 50.17 105 ARG A O 1
ATOM 819 N N . GLU A 1 122 ? -14.241 34.311 22.803 1.00 53.72 106 GLU A N 1
ATOM 820 C CA . GLU A 1 122 ? -13.533 35.542 22.460 1.00 56.13 106 GLU A CA 1
ATOM 821 C C . GLU A 1 122 ? -12.310 35.685 23.372 1.00 56.74 106 GLU A C 1
ATOM 822 O O . GLU A 1 122 ? -12.426 35.373 24.560 1.00 52.31 106 GLU A O 1
ATOM 828 N N . PRO A 1 123 ? -11.150 36.174 22.874 1.00 55.79 107 PRO A N 1
ATOM 829 C CA . PRO A 1 123 ? -9.994 36.347 23.773 1.00 55.00 107 PRO A CA 1
ATOM 830 C C . PRO A 1 123 ? -10.242 37.392 24.848 1.00 58.24 107 PRO A C 1
ATOM 831 O O . PRO A 1 123 ? -10.987 38.332 24.612 1.00 59.01 107 PRO A O 1
ATOM 835 N N . VAL A 1 124 ? -9.631 37.214 26.026 1.00 53.93 108 VAL A N 1
ATOM 836 C CA . VAL A 1 124 ? -9.770 38.125 27.153 1.00 54.40 108 VAL A CA 1
ATOM 837 C C . VAL A 1 124 ? -8.448 38.861 27.271 1.00 58.76 108 VAL A C 1
ATOM 838 O O . VAL A 1 124 ? -7.421 38.230 27.500 1.00 55.24 108 VAL A O 1
ATOM 842 N N . ALA A 1 125 ? -8.459 40.190 27.090 1.00 59.58 109 ALA A N 1
ATOM 843 C CA . ALA A 1 125 ? -7.230 40.980 27.157 1.00 60.79 109 ALA A CA 1
ATOM 844 C C . ALA A 1 125 ? -6.616 40.909 28.546 1.00 58.82 109 ALA A C 1
ATOM 845 O O . ALA A 1 125 ? -7.356 40.868 29.525 1.00 56.44 109 ALA A O 1
ATOM 847 N N . PRO A 1 126 ? -5.272 40.856 28.669 1.00 54.04 110 PRO A N 1
ATOM 848 C CA . PRO A 1 126 ? -4.670 40.835 30.014 1.00 53.33 110 PRO A CA 1
ATOM 849 C C . PRO A 1 126 ? -4.779 42.200 30.705 1.00 60.54 110 PRO A C 1
ATOM 850 O O . PRO A 1 126 ? -5.218 43.167 30.086 1.00 57.93 110 PRO A O 1
ATOM 854 N N . VAL A 1 127 ? -4.353 42.274 31.977 1.00 62.55 111 VAL A N 1
ATOM 855 C CA . VAL A 1 127 ? -4.338 43.516 32.759 1.00 66.49 111 VAL A CA 1
ATOM 856 C C . VAL A 1 127 ? -2.900 43.768 33.200 1.00 71.10 111 VAL A C 1
ATOM 857 O O . VAL A 1 127 ? -2.179 42.814 33.486 1.00 69.21 111 VAL A O 1
ATOM 861 N N . VAL A 1 128 ? -2.464 45.033 33.206 1.00 70.42 112 VAL A N 1
ATOM 862 C CA . VAL A 1 128 ? -1.098 45.392 33.582 1.00 70.84 112 VAL A CA 1
ATOM 863 C C . VAL A 1 128 ? -1.053 45.806 35.062 1.00 75.22 112 VAL A C 1
ATOM 864 O O . VAL A 1 128 ? -1.681 46.794 35.428 1.00 75.32 112 VAL A O 1
ATOM 868 N N . VAL A 1 129 ? -0.324 45.054 35.905 1.00 72.05 113 VAL A N 1
ATOM 869 C CA . VAL A 1 129 ? -0.161 45.377 37.329 1.00 73.20 113 VAL A CA 1
ATOM 870 C C . VAL A 1 129 ? 1.135 46.174 37.496 1.00 80.61 113 VAL A C 1
ATOM 871 O O . VAL A 1 129 ? 2.054 46.019 36.693 1.00 77.59 113 VAL A O 1
ATOM 875 N N . ASP A 1 130 ? 1.201 47.037 38.523 1.00 83.30 114 ASP A N 1
ATOM 876 C CA . ASP A 1 130 ? 2.381 47.872 38.769 1.00 85.62 114 ASP A CA 1
ATOM 877 C C . ASP A 1 130 ? 3.557 47.077 39.325 1.00 84.07 114 ASP A C 1
ATOM 878 O O . ASP A 1 130 ? 4.696 47.382 38.970 1.00 82.91 114 ASP A O 1
ATOM 883 N N . SER A 1 131 ? 3.299 46.080 40.196 1.00 77.55 115 SER A N 1
ATOM 884 C CA . SER A 1 131 ? 4.361 45.278 40.809 1.00 75.66 115 SER A CA 1
ATOM 885 C C . SER A 1 131 ? 4.035 43.789 40.839 1.00 70.74 115 SER A C 1
ATOM 886 O O . SER A 1 131 ? 2.864 43.413 40.832 1.00 68.30 115 SER A O 1
ATOM 889 N N . ALA A 1 132 ? 5.087 42.948 40.926 1.00 63.56 116 ALA A N 1
ATOM 890 C CA . ALA A 1 132 ? 4.950 41.493 40.951 1.00 60.38 116 ALA A CA 1
ATOM 891 C C . ALA A 1 132 ? 6.098 40.829 41.721 1.00 57.50 116 ALA A C 1
ATOM 892 O O . ALA A 1 132 ? 7.218 41.321 41.634 1.00 54.63 116 ALA A O 1
ATOM 894 N N . PRO A 1 133 ? 5.891 39.677 42.397 1.00 53.65 117 PRO A N 1
ATOM 895 C CA . PRO A 1 133 ? 7.023 39.018 43.082 1.00 53.74 117 PRO A CA 1
ATOM 896 C C . PRO A 1 133 ? 8.222 38.681 42.187 1.00 54.84 117 PRO A C 1
ATOM 897 O O . PRO A 1 133 ? 9.346 38.742 42.668 1.00 53.62 117 PRO A O 1
ATOM 901 N N . CYS A 1 134 ? 8.006 38.418 40.874 1.00 49.92 118 CYS A N 1
ATOM 902 C CA . CYS A 1 134 ? 9.089 38.107 39.930 1.00 48.69 118 CYS A CA 1
ATOM 903 C C . CYS A 1 134 ? 10.120 39.242 39.763 1.00 55.33 118 CYS A C 1
ATOM 904 O O . CYS A 1 134 ? 11.133 39.016 39.097 1.00 51.99 118 CYS A O 1
ATOM 907 N N . GLN A 1 135 ? 9.867 40.451 40.341 1.00 56.73 119 GLN A N 1
ATOM 908 C CA . GLN A 1 135 ? 10.791 41.582 40.289 1.00 58.61 119 GLN A CA 1
ATOM 909 C C . GLN A 1 135 ? 11.246 42.019 41.692 1.00 62.94 119 GLN A C 1
ATOM 910 O O . GLN A 1 135 ? 11.813 43.104 41.825 1.00 62.24 119 GLN A O 1
ATOM 916 N N . ASP A 1 136 ? 11.094 41.146 42.721 1.00 61.08 120 ASP A N 1
ATOM 917 C CA . ASP A 1 136 ? 11.578 41.444 44.083 1.00 62.95 120 ASP A CA 1
ATOM 918 C C . ASP A 1 136 ? 13.101 41.610 44.069 1.00 65.29 120 ASP A C 1
ATOM 919 O O . ASP A 1 136 ? 13.626 42.393 44.848 1.00 64.46 120 ASP A O 1
ATOM 924 N N . ASN A 1 137 ? 13.800 40.855 43.205 1.00 60.73 121 ASN A N 1
ATOM 925 C CA . ASN A 1 137 ? 15.247 40.936 43.037 1.00 60.93 121 ASN A CA 1
ATOM 926 C C . ASN A 1 137 ? 15.505 41.269 41.580 1.00 65.20 121 ASN A C 1
ATOM 927 O O . ASN A 1 137 ? 14.918 40.632 40.703 1.00 62.39 121 ASN A O 1
ATOM 932 N N . VAL A 1 138 ? 16.334 42.290 41.321 1.00 64.37 122 VAL A N 1
ATOM 933 C CA . VAL A 1 138 ? 16.642 42.763 39.975 1.00 65.00 122 VAL A CA 1
ATOM 934 C C . VAL A 1 138 ? 18.157 42.785 39.771 1.00 66.47 122 VAL A C 1
ATOM 935 O O . VAL A 1 138 ? 18.867 43.346 40.587 1.00 64.58 122 VAL A O 1
ATOM 939 N N . LEU A 1 139 ? 18.648 42.149 38.700 1.00 63.20 123 LEU A N 1
ATOM 940 C CA . LEU A 1 139 ? 20.063 42.138 38.353 1.00 64.16 123 LEU A CA 1
ATOM 941 C C . LEU A 1 139 ? 20.184 42.859 37.022 1.00 72.49 123 LEU A C 1
ATOM 942 O O . LEU A 1 139 ? 19.478 42.503 36.079 1.00 69.27 123 LEU A O 1
ATOM 947 N N . LEU A 1 140 ? 21.027 43.909 36.963 1.00 76.51 124 LEU A N 1
ATOM 948 C CA . LEU A 1 140 ? 21.229 44.733 35.770 1.00 79.72 124 LEU A CA 1
ATOM 949 C C . LEU A 1 140 ? 22.697 44.768 35.373 1.00 85.06 124 LEU A C 1
ATOM 950 O O . LEU A 1 140 ? 23.567 44.591 36.223 1.00 83.37 124 LEU A O 1
ATOM 955 N N . GLY A 1 141 ? 22.950 45.012 34.087 1.00 84.93 125 GLY A N 1
ATOM 956 C CA . GLY A 1 141 ? 24.296 45.119 33.535 1.00 86.95 125 GLY A CA 1
ATOM 957 C C . GLY A 1 141 ? 25.157 43.885 33.719 1.00 89.96 125 GLY A C 1
ATOM 958 O O . GLY A 1 141 ? 24.776 42.792 33.296 1.00 88.71 125 GLY A O 1
ATOM 959 N N . ASP A 1 142 ? 26.325 44.050 34.361 1.00 87.04 126 ASP A N 1
ATOM 960 C CA . ASP A 1 142 ? 27.263 42.950 34.606 1.00 85.80 126 ASP A CA 1
ATOM 961 C C . ASP A 1 142 ? 26.764 41.979 35.683 1.00 81.41 126 ASP A C 1
ATOM 962 O O . ASP A 1 142 ? 27.234 40.843 35.723 1.00 79.79 126 ASP A O 1
ATOM 967 N N . ASP A 1 143 ? 25.816 42.407 36.542 1.00 73.56 127 ASP A N 1
ATOM 968 C CA . ASP A 1 143 ? 25.236 41.532 37.562 1.00 70.58 127 ASP A CA 1
ATOM 969 C C . ASP A 1 143 ? 24.259 40.535 36.918 1.00 67.54 127 ASP A C 1
ATOM 970 O O . ASP A 1 143 ? 24.130 39.420 37.414 1.00 64.26 127 ASP A O 1
ATOM 975 N N . ALA A 1 144 ? 23.578 40.935 35.825 1.00 62.69 128 ALA A N 1
ATOM 976 C CA . ALA A 1 144 ? 22.676 40.056 35.066 1.00 60.12 128 ALA A CA 1
ATOM 977 C C . ALA A 1 144 ? 23.529 39.032 34.329 1.00 58.32 128 ALA A C 1
ATOM 978 O O . ALA A 1 144 ? 23.841 39.198 33.155 1.00 55.96 128 ALA A O 1
ATOM 980 N N . ASN A 1 145 ? 23.964 38.005 35.059 1.00 54.53 129 ASN A N 1
ATOM 981 C CA . ASN A 1 145 ? 24.836 36.961 34.542 1.00 53.62 129 ASN A CA 1
ATOM 982 C C . ASN A 1 145 ? 24.229 35.607 34.879 1.00 52.25 129 ASN A C 1
ATOM 983 O O . ASN A 1 145 ? 23.970 35.321 36.050 1.00 48.61 129 ASN A O 1
ATOM 988 N N . LEU A 1 146 ? 24.034 34.761 33.848 1.00 48.10 130 LEU A N 1
ATOM 989 C CA . LEU A 1 146 ? 23.457 33.428 34.008 1.00 46.34 130 LEU A CA 1
ATOM 990 C C . LEU A 1 146 ? 24.335 32.492 34.853 1.00 51.48 130 LEU A C 1
ATOM 991 O O . LEU A 1 146 ? 23.811 31.507 35.380 1.00 47.71 130 LEU A O 1
ATOM 996 N N . ASP A 1 147 ? 25.650 32.814 35.046 1.00 50.11 131 ASP A N 1
ATOM 997 C CA . ASP A 1 147 ? 26.507 31.993 35.905 1.00 49.91 131 ASP A CA 1
ATOM 998 C C . ASP A 1 147 ? 26.068 32.007 37.388 1.00 53.65 131 ASP A C 1
ATOM 999 O O . ASP A 1 147 ? 26.510 31.151 38.154 1.00 54.06 131 ASP A O 1
ATOM 1004 N N . ARG A 1 148 ? 25.179 32.930 37.783 1.00 49.47 132 ARG A N 1
ATOM 1005 C CA . ARG A 1 148 ? 24.600 32.948 39.131 1.00 49.13 132 ARG A CA 1
ATOM 1006 C C . ARG A 1 148 ? 23.555 31.821 39.331 1.00 48.36 132 ARG A C 1
ATOM 1007 O O . ARG A 1 148 ? 23.237 31.504 40.474 1.00 44.89 132 ARG A O 1
ATOM 1015 N N . PHE A 1 149 ? 22.990 31.253 38.223 1.00 43.04 133 PHE A N 1
ATOM 1016 C CA . PHE A 1 149 ? 21.934 30.238 38.270 1.00 42.06 133 PHE A CA 1
ATOM 1017 C C . PHE A 1 149 ? 22.410 28.880 37.777 1.00 43.43 133 PHE A C 1
ATOM 1018 O O . PHE A 1 149 ? 23.376 28.819 37.029 1.00 42.05 133 PHE A O 1
ATOM 1026 N N . PRO A 1 150 ? 21.719 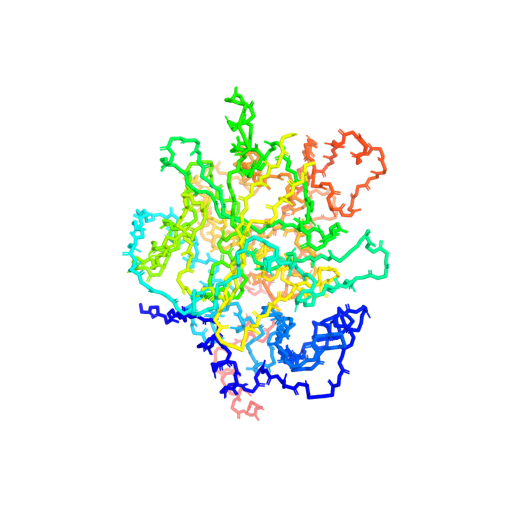27.773 38.117 1.00 39.39 134 PRO A N 1
ATOM 1027 C CA . PRO A 1 150 ? 22.141 26.463 37.578 1.00 39.11 134 PRO A CA 1
ATOM 1028 C C . PRO A 1 150 ? 22.161 26.439 36.049 1.00 42.60 134 PRO A C 1
ATOM 1029 O O . PRO A 1 150 ? 21.394 27.172 35.417 1.00 41.90 134 PRO A O 1
ATOM 1033 N N . ALA A 1 151 ? 23.046 25.619 35.467 1.00 39.70 135 ALA A N 1
ATOM 1034 C CA . ALA A 1 151 ? 23.195 25.427 34.015 1.00 40.92 135 ALA A CA 1
ATOM 1035 C C . ALA A 1 151 ? 23.098 23.930 33.788 1.00 43.20 135 ALA A C 1
ATOM 1036 O O . ALA A 1 151 ? 24.109 23.248 33.649 1.00 43.29 135 ALA A O 1
ATOM 1038 N N . PRO A 1 152 ? 21.886 23.373 33.817 1.00 39.57 136 PRO A N 1
ATOM 1039 C CA . PRO A 1 152 ? 21.769 21.917 33.702 1.00 38.21 136 PRO A CA 1
ATOM 1040 C C . PRO A 1 152 ? 22.146 21.294 32.348 1.00 40.63 136 PRO A C 1
ATOM 1041 O O . PRO A 1 152 ? 21.576 21.675 31.333 1.00 39.79 136 PRO A O 1
ATOM 1045 N N . LEU A 1 153 ? 23.065 20.288 32.353 1.00 36.44 137 LEU A N 1
ATOM 1046 C CA . LEU A 1 153 ? 23.400 19.504 31.162 1.00 35.60 137 LEU A CA 1
ATOM 1047 C C . LEU A 1 153 ? 22.438 18.322 31.263 1.00 36.93 137 LEU A C 1
ATOM 1048 O O . LEU A 1 153 ? 22.640 17.420 32.077 1.00 35.53 137 LEU A O 1
ATOM 1053 N N . LEU A 1 154 ? 21.344 18.389 30.519 1.00 32.69 138 LEU A N 1
ATOM 1054 C CA . LEU A 1 154 ? 20.230 17.456 30.680 1.00 33.09 138 LEU A CA 1
ATOM 1055 C C . LEU A 1 154 ? 20.428 16.068 30.135 1.00 40.47 138 LEU A C 1
ATOM 1056 O O . LEU A 1 154 ? 19.774 15.161 30.639 1.00 40.51 138 LEU A O 1
ATOM 1061 N N . HIS A 1 155 ? 21.237 15.889 29.124 1.00 37.16 139 HIS A N 1
ATOM 1062 C CA . HIS A 1 155 ? 21.489 14.549 28.569 1.00 39.56 139 HIS A CA 1
ATOM 1063 C C . HIS A 1 155 ? 22.943 14.519 28.183 1.00 49.38 139 HIS A C 1
ATOM 1064 O O . HIS A 1 155 ? 23.463 15.543 27.759 1.00 46.12 139 HIS A O 1
ATOM 1071 N N A GLU A 1 156 ? 23.589 13.340 28.295 0.36 51.62 140 GLU A N 1
ATOM 1072 N N B GLU A 1 156 ? 23.607 13.366 28.328 0.64 53.05 140 GLU A N 1
ATOM 1073 C CA A GLU A 1 156 ? 25.003 13.116 27.944 0.36 54.68 140 GLU A CA 1
ATOM 1074 C CA B GLU A 1 156 ? 25.033 13.230 27.996 0.64 56.58 140 GLU A CA 1
ATOM 1075 C C A GLU A 1 156 ? 25.477 13.854 26.683 0.36 61.41 140 GLU A C 1
ATOM 1076 C C B GLU A 1 156 ? 25.468 13.912 26.672 0.64 62.90 140 GLU A C 1
ATOM 1077 O O A GLU A 1 156 ? 26.416 14.649 26.745 0.36 62.68 140 GLU A O 1
ATOM 1078 O O B GLU A 1 156 ? 26.361 14.762 26.691 0.64 65.01 140 GLU A O 1
ATOM 1089 N N . GLY A 1 157 ? 24.841 13.550 25.561 1.00 58.05 141 GLY A N 1
ATOM 1090 C CA . GLY A 1 157 ? 25.202 14.107 24.256 1.00 57.94 141 GLY A CA 1
ATOM 1091 C C . GLY A 1 157 ? 24.706 15.493 23.872 1.00 56.21 141 GLY A C 1
ATOM 1092 O O . GLY A 1 157 ? 24.929 15.901 22.727 1.00 54.33 141 GLY A O 1
ATOM 1093 N N . ASP A 1 158 ? 24.037 16.253 24.783 1.00 47.34 142 ASP A N 1
ATOM 1094 C CA . ASP A 1 158 ? 23.560 17.585 24.404 1.00 44.37 142 ASP A CA 1
ATOM 1095 C C . ASP A 1 158 ? 24.728 18.508 24.061 1.00 48.87 142 ASP A C 1
ATOM 1096 O O . ASP A 1 158 ? 25.817 18.349 24.603 1.00 49.00 142 ASP A O 1
ATOM 1101 N N . GLY A 1 159 ? 24.482 19.485 23.191 1.00 45.91 143 GLY A N 1
ATOM 1102 C CA . GLY A 1 159 ? 25.505 20.456 22.808 1.00 47.52 143 GLY A CA 1
ATOM 1103 C C . GLY A 1 159 ? 25.982 21.364 23.927 1.00 52.87 143 GLY A C 1
ATOM 1104 O O . GLY A 1 159 ? 27.061 21.957 23.836 1.00 54.91 143 GLY A O 1
ATOM 1105 N N . GLY A 1 160 ? 25.172 21.506 24.976 1.00 47.77 144 GLY A N 1
ATOM 1106 C CA . GLY A 1 160 ? 25.501 22.343 26.126 1.00 46.27 144 GLY A CA 1
ATOM 1107 C C . GLY A 1 160 ? 24.315 22.419 27.072 1.00 47.10 144 GLY A C 1
ATOM 1108 O O . GLY A 1 160 ? 23.328 21.715 26.858 1.00 44.38 144 GLY A O 1
ATOM 1109 N N . PRO A 1 161 ? 24.355 23.271 28.113 1.00 43.39 145 PRO A N 1
ATOM 1110 C CA . PRO A 1 161 ? 23.210 23.335 29.042 1.00 42.17 145 PRO A CA 1
ATOM 1111 C C . PRO A 1 161 ? 21.941 23.892 28.410 1.00 43.84 145 PRO A C 1
ATOM 1112 O O . PRO A 1 161 ? 22.013 24.925 27.753 1.00 42.00 145 PRO A O 1
ATOM 1116 N N . TYR A 1 162 ? 20.791 23.207 28.588 1.00 38.72 146 TYR A N 1
ATOM 1117 C CA . TYR A 1 162 ? 19.523 23.708 28.049 1.00 37.78 146 TYR A CA 1
ATOM 1118 C C . TYR A 1 162 ? 18.844 24.530 29.148 1.00 42.93 146 TYR A C 1
ATOM 1119 O O . TYR A 1 162 ? 18.316 23.961 30.100 1.00 43.34 146 TYR A O 1
ATOM 1128 N N . LEU A 1 163 ? 18.974 25.870 29.077 1.00 37.99 147 LEU A N 1
ATOM 1129 C CA . LEU A 1 163 ? 18.374 26.764 30.074 1.00 38.10 147 LEU A CA 1
ATOM 1130 C C . LEU A 1 163 ? 16.871 26.855 29.952 1.00 39.81 147 LEU A C 1
ATOM 1131 O O . LEU A 1 163 ? 16.225 27.117 30.955 1.00 39.48 147 LEU A O 1
ATOM 1136 N N . ASN A 1 164 ? 16.292 26.640 28.756 1.00 33.78 148 ASN A N 1
ATOM 1137 C CA . ASN A 1 164 ? 14.837 26.687 28.649 1.00 31.48 148 ASN A CA 1
ATOM 1138 C C . ASN A 1 164 ? 14.333 25.403 28.065 1.00 34.43 148 ASN A C 1
ATOM 1139 O O . ASN A 1 164 ? 14.770 24.999 26.985 1.00 35.80 148 ASN A O 1
ATOM 1144 N N . THR A 1 165 ? 13.526 24.685 28.862 1.00 27.93 149 THR A N 1
ATOM 1145 C CA . THR A 1 165 ? 12.813 23.481 28.428 1.00 26.81 149 THR A CA 1
ATOM 1146 C C . THR A 1 165 ? 11.333 23.574 28.860 1.00 30.02 149 THR A C 1
ATOM 1147 O O . THR A 1 165 ? 10.491 22.883 28.286 1.00 30.04 149 THR A O 1
ATOM 1151 N N . TRP A 1 166 ? 11.023 24.346 29.903 1.00 25.75 150 TRP A N 1
ATOM 1152 C CA . TRP A 1 166 ? 9.657 24.466 30.378 1.00 25.44 150 TRP A CA 1
ATOM 1153 C C . TRP A 1 166 ? 9.203 25.918 30.554 1.00 34.83 150 TRP A C 1
ATOM 1154 O O . TRP A 1 166 ? 8.028 26.131 30.840 1.00 38.49 150 TRP A O 1
ATOM 1165 N N . GLY A 1 167 ? 10.084 26.891 30.337 1.00 29.48 151 GLY A N 1
ATOM 1166 C CA . GLY A 1 167 ? 9.734 28.300 30.435 1.00 28.85 151 GLY A CA 1
ATOM 1167 C C . GLY A 1 167 ? 9.217 28.822 29.120 1.00 32.50 151 GLY A C 1
ATOM 1168 O O . GLY A 1 167 ? 9.278 28.130 28.089 1.00 31.54 151 GLY A O 1
ATOM 1169 N N . THR A 1 168 ? 8.712 30.053 29.147 1.00 28.91 152 THR A N 1
ATOM 1170 C CA . THR A 1 168 ? 8.080 30.666 27.979 1.00 29.46 152 THR A CA 1
ATOM 1171 C C . THR A 1 168 ? 8.868 31.830 27.452 1.00 36.80 152 THR A C 1
ATOM 1172 O O . THR A 1 168 ? 9.284 32.701 28.225 1.00 36.68 152 THR A O 1
ATOM 1176 N N . ILE A 1 169 ? 9.040 31.861 26.120 1.00 33.95 153 ILE A N 1
ATOM 1177 C CA . ILE A 1 169 ? 9.723 32.955 25.439 1.00 34.38 153 ILE A CA 1
ATOM 1178 C C . ILE A 1 169 ? 8.630 33.926 25.021 1.00 38.72 153 ILE A C 1
ATOM 1179 O O . ILE A 1 169 ? 7.647 33.504 24.419 1.00 38.05 153 ILE A O 1
ATOM 1184 N N . ILE A 1 170 ? 8.825 35.210 25.288 1.00 36.90 154 ILE A N 1
ATOM 1185 C CA . ILE A 1 170 ? 7.867 36.263 24.953 1.00 38.10 154 ILE A CA 1
ATOM 1186 C C . ILE A 1 170 ? 8.525 37.238 23.936 1.00 45.31 154 ILE A C 1
ATOM 1187 O O . ILE A 1 170 ? 9.586 37.790 24.222 1.00 44.49 154 ILE A O 1
ATOM 1192 N N . VAL A 1 171 ? 7.888 37.451 22.782 1.00 44.05 155 VAL A N 1
ATOM 1193 C CA . VAL A 1 171 ? 8.361 38.412 21.776 1.00 46.65 155 VAL A CA 1
ATOM 1194 C C . VAL A 1 171 ? 7.160 39.164 21.220 1.00 55.18 155 VAL A C 1
ATOM 1195 O O . VAL A 1 171 ? 6.115 38.559 21.006 1.00 53.38 155 VAL A O 1
ATOM 1199 N N . SER A 1 172 ? 7.317 40.460 20.949 1.00 57.73 156 SER A N 1
ATOM 1200 C CA . SER A 1 172 ? 6.266 41.270 20.329 1.00 60.62 156 SER A CA 1
ATOM 1201 C C . SER A 1 172 ? 6.710 41.714 18.942 1.00 69.47 156 SER A C 1
ATOM 1202 O O . SER A 1 172 ? 7.904 41.706 18.642 1.00 68.75 156 SER A O 1
ATOM 1205 N N . THR A 1 173 ? 5.744 42.112 18.103 1.00 70.49 157 THR A N 1
ATOM 1206 C CA . THR A 1 173 ? 6.020 42.651 16.769 1.00 73.10 157 THR A CA 1
ATOM 1207 C C . THR A 1 173 ? 6.544 44.086 16.955 1.00 83.26 157 THR A C 1
ATOM 1208 O O . THR A 1 173 ? 6.237 44.693 17.985 1.00 81.98 157 THR A O 1
ATOM 1212 N N . PRO A 1 174 ? 7.323 44.656 16.004 1.00 86.46 158 PRO A N 1
ATOM 1213 C CA . PRO A 1 174 ? 7.854 46.027 16.199 1.00 89.74 158 PRO A CA 1
ATOM 1214 C C . PRO A 1 174 ? 6.841 47.094 16.627 1.00 95.93 158 PRO A C 1
ATOM 1215 O O . PRO A 1 174 ? 7.167 47.924 17.470 1.00 95.08 158 PRO A O 1
ATOM 1219 N N . ASP A 1 175 ? 5.615 47.047 16.085 1.00 95.67 159 ASP A N 1
ATOM 1220 C CA . ASP A 1 175 ? 4.547 47.991 16.451 1.00 98.18 159 ASP A CA 1
ATOM 1221 C C . ASP A 1 175 ? 3.962 47.766 17.863 1.00 99.09 159 ASP A C 1
ATOM 1222 O O . ASP A 1 175 ? 3.280 48.650 18.376 1.00 99.16 159 ASP A O 1
ATOM 1227 N N . GLY A 1 176 ? 4.201 46.591 18.454 1.00 92.68 160 GLY A N 1
ATOM 1228 C CA . GLY A 1 176 ? 3.706 46.241 19.780 1.00 90.65 160 GLY A CA 1
ATOM 1229 C C . GLY A 1 176 ? 2.235 45.873 19.795 1.00 92.42 160 GLY A C 1
ATOM 1230 O O . GLY A 1 176 ? 1.617 45.876 20.861 1.00 91.60 160 GLY A O 1
ATOM 1231 N N . SER A 1 177 ? 1.664 45.535 18.620 1.00 88.31 161 SER A N 1
ATOM 1232 C CA . SER A 1 177 ? 0.250 45.187 18.481 1.00 87.84 161 SER A CA 1
ATOM 1233 C C . SER A 1 177 ? -0.011 43.691 18.659 1.00 85.60 161 SER A C 1
ATOM 1234 O O . SER A 1 177 ? -1.158 43.315 18.907 1.00 85.70 161 SER A O 1
ATOM 1237 N N . PHE A 1 178 ? 1.024 42.836 18.491 1.00 75.89 162 PHE A N 1
ATOM 1238 C CA . PHE A 1 178 ? 0.870 41.390 18.610 1.00 70.61 162 PHE A CA 1
ATOM 1239 C C . PHE A 1 178 ? 2.020 40.742 19.402 1.00 66.79 162 PHE A C 1
ATOM 1240 O O . PHE A 1 178 ? 3.181 41.022 19.116 1.00 66.17 162 PHE A O 1
ATOM 1248 N N . THR A 1 179 ? 1.691 39.854 20.370 1.00 57.33 163 THR A N 1
ATOM 1249 C CA . THR A 1 179 ? 2.681 39.155 21.202 1.00 53.81 163 THR A CA 1
ATOM 1250 C C . THR A 1 179 ? 2.463 37.652 21.205 1.00 52.08 163 THR A C 1
ATOM 1251 O O . THR A 1 179 ? 1.362 37.206 21.530 1.00 50.55 163 THR A O 1
ATOM 1255 N N B ASN A 1 180 ? 3.531 36.869 20.901 1.00 45.72 164 ASN A N 1
ATOM 1256 C CA B ASN A 1 180 ? 3.483 35.410 20.961 1.00 42.30 164 ASN A CA 1
ATOM 1257 C C B ASN A 1 180 ? 4.308 34.938 22.158 1.00 42.07 164 ASN A C 1
ATOM 1258 O O B ASN A 1 180 ? 5.340 35.518 22.488 1.00 39.72 164 ASN A O 1
ATOM 1263 N N . TRP A 1 181 ? 3.797 33.904 22.825 1.00 36.64 165 TRP A N 1
ATOM 1264 C CA . TRP A 1 181 ? 4.389 33.229 23.972 1.00 34.15 165 TRP A CA 1
ATOM 1265 C C . TRP A 1 181 ? 4.665 31.809 23.483 1.00 38.47 165 TRP A C 1
ATOM 1266 O O . TRP A 1 181 ? 3.748 31.165 22.982 1.00 39.00 165 TRP A O 1
ATOM 1277 N N . ALA A 1 182 ? 5.894 31.317 23.582 1.00 34.52 166 ALA A N 1
ATOM 1278 C CA . ALA A 1 182 ? 6.200 29.970 23.092 1.00 31.82 166 ALA A CA 1
ATOM 1279 C C . ALA A 1 182 ? 7.313 29.287 23.875 1.00 36.46 166 ALA A C 1
ATOM 1280 O O . ALA A 1 182 ? 8.238 29.944 24.336 1.00 37.31 166 ALA A O 1
ATOM 1282 N N . ILE A 1 183 ? 7.220 27.959 24.030 1.00 32.58 167 ILE A N 1
ATOM 1283 C CA . ILE A 1 183 ? 8.288 27.195 24.649 1.00 31.78 167 ILE A CA 1
ATOM 1284 C C . ILE A 1 183 ? 9.140 26.738 23.479 1.00 38.13 167 ILE A C 1
ATOM 1285 O O . ILE A 1 183 ? 8.644 26.058 22.588 1.00 39.11 167 ILE A O 1
ATOM 1290 N N . ALA A 1 184 ? 10.408 27.098 23.490 1.00 34.41 168 ALA A N 1
ATOM 1291 C CA . ALA A 1 184 ? 11.395 26.589 22.529 1.00 34.87 168 ALA A CA 1
ATOM 1292 C C . ALA A 1 184 ? 12.655 26.332 23.339 1.00 36.68 168 ALA A C 1
ATOM 1293 O O . ALA A 1 184 ? 12.883 26.993 24.367 1.00 34.94 168 ALA A O 1
ATOM 1295 N N . ARG A 1 185 ? 13.455 25.368 22.897 1.00 32.72 169 ARG A N 1
ATOM 1296 C CA . ARG A 1 185 ? 14.692 25.026 23.586 1.00 33.06 169 ARG A CA 1
ATOM 1297 C C . ARG A 1 185 ? 15.686 26.152 23.433 1.00 38.60 169 ARG A C 1
ATOM 1298 O O . ARG A 1 185 ? 15.830 26.694 22.340 1.00 39.98 169 ARG A O 1
ATOM 1306 N N . VAL A 1 186 ? 16.345 26.529 24.538 1.00 33.91 170 VAL A N 1
ATOM 1307 C CA . VAL A 1 186 ? 17.358 27.569 24.532 1.00 33.17 170 VAL A CA 1
ATOM 1308 C C . VAL A 1 186 ? 18.576 26.983 25.250 1.00 38.24 170 VAL A C 1
ATOM 1309 O O . VAL A 1 186 ? 18.447 26.463 26.357 1.00 36.24 170 VAL A O 1
ATOM 1313 N N . MET A 1 187 ? 19.740 27.050 24.602 1.00 36.95 171 MET A N 1
ATOM 1314 C CA . MET A 1 187 ? 20.988 26.517 25.131 1.00 38.90 171 MET A CA 1
ATOM 1315 C C . MET A 1 187 ? 21.864 27.657 25.612 1.00 43.87 171 MET A C 1
ATOM 1316 O O . MET A 1 187 ? 21.916 28.705 24.971 1.00 45.52 171 MET A O 1
ATOM 1321 N N . LYS A 1 188 ? 22.603 27.434 26.692 1.00 38.97 172 LYS A N 1
ATOM 1322 C CA . LYS A 1 188 ? 23.521 28.440 27.218 1.00 40.20 172 LYS A CA 1
ATOM 1323 C C . LYS A 1 188 ? 24.841 28.427 26.405 1.00 48.13 172 LYS A C 1
ATOM 1324 O O . LYS A 1 188 ? 25.379 27.354 26.157 1.00 46.78 172 LYS A O 1
ATOM 1330 N N . ILE A 1 189 ? 25.380 29.608 26.057 1.00 49.77 173 ILE A N 1
ATOM 1331 C CA . ILE A 1 189 ? 26.703 29.729 25.408 1.00 52.11 173 ILE A CA 1
ATOM 1332 C C . ILE A 1 189 ? 27.673 30.073 26.538 1.00 54.71 173 ILE A C 1
ATOM 1333 O O . ILE A 1 189 ? 28.643 29.357 26.763 1.00 52.24 173 ILE A O 1
ATOM 1338 N N . ASP A 1 190 ? 27.381 31.156 27.265 1.00 53.84 174 ASP A N 1
ATOM 1339 C CA . ASP A 1 190 ? 28.174 31.591 28.410 1.00 55.38 174 ASP A CA 1
ATOM 1340 C C . ASP A 1 190 ? 27.246 32.343 29.378 1.00 58.85 174 ASP A C 1
ATOM 1341 O O . ASP A 1 190 ? 26.028 32.257 29.226 1.00 56.57 174 ASP A O 1
ATOM 1346 N N . GLY A 1 191 ? 27.808 33.086 30.329 1.00 56.79 175 GLY A N 1
ATOM 1347 C CA . GLY A 1 191 ? 27.036 33.853 31.296 1.00 56.56 175 GLY A CA 1
ATOM 1348 C C . GLY A 1 191 ? 26.153 34.966 30.759 1.00 57.97 175 GLY A C 1
ATOM 1349 O O . GLY A 1 191 ? 25.245 35.413 31.460 1.00 56.13 175 GLY A O 1
ATOM 1350 N N . LYS A 1 192 ? 26.425 35.466 29.552 1.00 56.13 176 LYS A N 1
ATOM 1351 C CA . LYS A 1 192 ? 25.658 36.569 28.969 1.00 57.41 176 LYS A CA 1
ATOM 1352 C C . LYS A 1 192 ? 24.907 36.189 27.706 1.00 58.33 176 LYS A C 1
ATOM 1353 O O . LYS A 1 192 ? 24.099 36.994 27.246 1.00 57.59 176 LYS A O 1
ATOM 1359 N N . ARG A 1 193 ? 25.180 35.004 27.116 1.00 53.49 177 ARG A N 1
ATOM 1360 C CA . ARG A 1 193 ? 24.598 34.631 25.845 1.00 52.90 177 ARG A CA 1
ATOM 1361 C C . ARG A 1 193 ? 24.007 33.236 25.840 1.00 51.76 177 ARG A C 1
ATOM 1362 O O . ARG A 1 193 ? 24.501 32.332 26.516 1.00 49.88 177 ARG A O 1
ATOM 1370 N N . MET A 1 194 ? 22.956 33.070 25.038 1.00 46.32 178 MET A N 1
ATOM 1371 C CA . MET A 1 194 ? 22.256 31.809 24.840 1.00 44.46 178 MET A CA 1
ATOM 1372 C C . MET A 1 194 ? 21.921 31.722 23.352 1.00 49.96 178 MET A C 1
ATOM 1373 O O . MET A 1 194 ? 22.025 32.722 22.632 1.00 49.55 178 MET A O 1
ATOM 1378 N N . THR A 1 195 ? 21.524 30.544 22.895 1.00 46.38 179 THR A N 1
ATOM 1379 C CA . THR A 1 195 ? 21.134 30.341 21.508 1.00 47.59 179 THR A CA 1
ATOM 1380 C C . THR A 1 195 ? 19.990 29.342 21.436 1.00 52.14 179 THR A C 1
ATOM 1381 O O . THR A 1 195 ? 19.810 28.536 22.346 1.00 51.22 179 THR A O 1
ATOM 1385 N N . GLY A 1 196 ? 19.259 29.395 20.334 1.00 48.49 180 GLY A N 1
ATOM 1386 C CA . GLY A 1 196 ? 18.133 28.512 20.078 1.00 48.02 180 GLY A CA 1
ATOM 1387 C C . GLY A 1 196 ? 17.678 28.672 18.645 1.00 58.00 180 GLY A C 1
ATOM 1388 O O . GLY A 1 196 ? 17.988 29.688 18.017 1.00 59.75 180 GLY A O 1
ATOM 1389 N N . THR A 1 197 ? 16.967 27.686 18.104 1.00 56.61 181 THR A N 1
ATOM 1390 C CA . THR A 1 197 ? 16.528 27.758 16.711 1.00 58.82 181 THR A CA 1
ATOM 1391 C C . THR A 1 197 ? 15.323 28.674 16.543 1.00 65.33 181 THR A C 1
ATOM 1392 O O . THR A 1 197 ? 14.481 28.767 17.436 1.00 64.55 181 THR A O 1
ATOM 1396 N N . PHE A 1 198 ? 15.271 29.366 15.400 1.00 65.44 182 PHE A N 1
ATOM 1397 C CA . PHE A 1 198 ? 14.176 30.244 15.010 1.00 66.87 182 PHE A CA 1
ATOM 1398 C C . PHE A 1 198 ? 13.663 29.731 13.660 1.00 72.56 182 PHE A C 1
ATOM 1399 O O . PHE A 1 198 ? 14.038 30.249 12.612 1.00 74.15 182 PHE A O 1
ATOM 1407 N N . ILE A 1 199 ? 12.864 28.651 13.700 1.00 68.65 183 ILE A N 1
ATOM 1408 C CA . ILE A 1 199 ? 12.285 28.001 12.510 1.00 68.83 183 ILE A CA 1
ATOM 1409 C C . ILE A 1 199 ? 11.366 29.024 11.805 1.00 75.39 183 ILE A C 1
ATOM 1410 O O . ILE A 1 199 ? 10.520 29.616 12.480 1.00 74.69 183 ILE A O 1
ATOM 1415 N N . PRO A 1 200 ? 11.501 29.267 10.479 1.00 74.07 184 PRO A N 1
ATOM 1416 C CA . PRO A 1 200 ? 10.621 30.256 9.823 1.00 74.50 184 PRO A CA 1
ATOM 1417 C C . PRO A 1 200 ? 9.136 29.873 9.769 1.00 73.82 184 PRO A C 1
ATOM 1418 O O . PRO A 1 200 ? 8.306 30.754 9.578 1.00 73.57 184 PRO A O 1
ATOM 1422 N N . THR A 1 201 ? 8.799 28.574 9.920 1.00 66.67 185 THR A N 1
ATOM 1423 C CA . THR A 1 201 ? 7.408 28.111 9.937 1.00 64.57 185 THR A CA 1
ATOM 1424 C C . THR A 1 201 ? 6.747 28.294 11.320 1.00 64.18 185 THR A C 1
ATOM 1425 O O . THR A 1 201 ? 5.561 28.006 11.444 1.00 63.41 185 THR A O 1
ATOM 1429 N N . GLN A 1 202 ? 7.512 28.709 12.362 1.00 57.27 186 GLN A N 1
ATOM 1430 C CA . GLN A 1 202 ? 6.994 28.937 13.715 1.00 54.24 186 GLN A CA 1
ATOM 1431 C C . GLN A 1 202 ? 6.878 30.441 13.969 1.00 54.79 186 GLN A C 1
ATOM 1432 O O . GLN A 1 202 ? 7.465 31.235 13.228 1.00 54.94 186 GLN A O 1
ATOM 1438 N N . HIS A 1 203 ? 6.180 30.834 15.047 1.00 47.40 187 HIS A N 1
ATOM 1439 C CA . HIS A 1 203 ? 5.874 32.234 15.315 1.00 46.70 187 HIS A CA 1
ATOM 1440 C C . HIS A 1 203 ? 7.034 33.054 15.821 1.00 51.27 187 HIS A C 1
ATOM 1441 O O . HIS A 1 203 ? 7.101 34.234 15.471 1.00 51.63 187 HIS A O 1
ATOM 1448 N N . LEU A 1 204 ? 7.949 32.479 16.621 1.00 47.52 188 LEU A N 1
ATOM 1449 C CA . LEU A 1 204 ? 9.118 33.247 17.076 1.00 48.82 188 LEU A CA 1
ATOM 1450 C C . LEU A 1 204 ? 9.957 33.719 15.865 1.00 54.06 188 LEU A C 1
ATOM 1451 O O . LEU A 1 204 ? 10.432 34.859 15.849 1.00 53.39 188 LEU A O 1
ATOM 1456 N N . GLY A 1 205 ? 10.123 32.836 14.879 1.00 51.83 189 GLY A N 1
ATOM 1457 C CA . GLY A 1 205 ? 10.855 33.143 13.656 1.00 54.00 189 GLY A CA 1
ATOM 1458 C C . GLY A 1 205 ? 10.149 34.177 12.794 1.00 60.32 189 GLY A C 1
ATOM 1459 O O . GLY A 1 205 ? 10.784 35.115 12.302 1.00 60.87 189 GLY A O 1
ATOM 1460 N N . GLN A 1 206 ? 8.823 34.022 12.612 1.00 57.07 190 GLN A N 1
ATOM 1461 C CA . GLN A 1 206 ? 8.025 34.974 11.831 1.00 58.33 190 GLN A CA 1
ATOM 1462 C C . GLN A 1 206 ? 8.131 36.371 12.436 1.00 63.15 190 GLN A C 1
ATOM 1463 O O . GLN A 1 206 ? 8.342 37.330 11.699 1.00 63.72 190 GLN A O 1
ATOM 1469 N N . ILE A 1 207 ? 8.043 36.486 13.778 1.00 58.73 191 ILE A N 1
ATOM 1470 C CA . ILE A 1 207 ? 8.178 37.786 14.442 1.00 59.41 191 ILE A CA 1
ATOM 1471 C C . ILE A 1 207 ? 9.626 38.292 14.335 1.00 64.48 191 ILE A C 1
ATOM 1472 O O . ILE A 1 207 ? 9.809 39.480 14.102 1.00 64.56 191 ILE A O 1
ATOM 1477 N N . ARG A 1 208 ? 10.635 37.405 14.446 1.00 62.67 192 ARG A N 1
ATOM 1478 C CA . ARG A 1 208 ? 12.052 37.791 14.318 1.00 64.99 192 ARG A CA 1
ATOM 1479 C C . ARG A 1 208 ? 12.355 38.396 12.945 1.00 72.08 192 ARG A C 1
ATOM 1480 O O . ARG A 1 208 ? 13.145 39.337 12.873 1.00 71.19 192 ARG A O 1
ATOM 1488 N N . LYS A 1 209 ? 11.719 37.880 11.870 1.00 72.27 193 LYS A N 1
ATOM 1489 C CA . LYS A 1 209 ? 11.907 38.410 10.517 1.00 75.05 193 LYS A CA 1
ATOM 1490 C C . LYS A 1 209 ? 11.496 39.885 10.431 1.00 80.85 193 LYS A C 1
ATOM 1491 O O . LYS A 1 209 ? 12.137 40.637 9.703 1.00 81.36 193 LYS A O 1
ATOM 1497 N N . LEU A 1 210 ? 10.468 40.306 11.192 1.00 78.37 194 LEU A N 1
ATOM 1498 C CA . LEU A 1 210 ? 10.014 41.699 11.194 1.00 80.54 194 LEU A CA 1
ATOM 1499 C C . LEU A 1 210 ? 11.052 42.610 11.850 1.00 85.44 194 LEU A C 1
ATOM 1500 O O . LEU A 1 210 ? 11.205 43.751 11.420 1.00 86.44 194 LEU A O 1
ATOM 1505 N N . TRP A 1 211 ? 11.768 42.116 12.874 1.00 81.52 195 TRP A N 1
ATOM 1506 C CA . TRP A 1 211 ? 12.823 42.894 13.528 1.00 82.67 195 TRP A CA 1
ATOM 1507 C C . TRP A 1 211 ? 14.079 42.946 12.641 1.00 92.41 195 TRP A C 1
ATOM 1508 O O . TRP A 1 211 ? 14.805 43.939 12.688 1.00 92.76 195 TRP A O 1
ATOM 1519 N N . ASP A 1 212 ? 14.331 41.891 11.833 1.00 93.12 196 ASP A N 1
ATOM 1520 C CA . ASP A 1 212 ? 15.463 41.859 10.894 1.00 96.60 196 ASP A CA 1
ATOM 1521 C C . ASP A 1 212 ? 15.245 42.853 9.738 1.00 106.06 196 ASP A C 1
ATOM 1522 O O . ASP A 1 212 ? 16.205 43.486 9.301 1.00 106.31 196 ASP A O 1
ATOM 1527 N N . ASN A 1 213 ? 13.991 43.009 9.267 1.00 106.59 197 ASN A N 1
ATOM 1528 C CA . ASN A 1 213 ? 13.662 43.948 8.188 1.00 110.06 197 ASN A CA 1
ATOM 1529 C C . ASN A 1 213 ? 13.948 45.394 8.596 1.00 117.33 197 ASN A C 1
ATOM 1530 O O . ASN A 1 213 ? 14.476 46.154 7.786 1.00 118.13 197 ASN A O 1
ATOM 1535 N N . LEU A 1 214 ? 13.647 45.760 9.855 1.00 115.58 198 LEU A N 1
ATOM 1536 C CA . LEU A 1 214 ? 13.925 47.104 10.374 1.00 117.99 198 LEU A CA 1
ATOM 1537 C C . LEU A 1 214 ? 15.405 47.291 10.759 1.00 120.76 198 LEU A C 1
ATOM 1538 O O . LEU A 1 214 ? 15.827 48.422 10.993 1.00 121.27 198 LEU A O 1
ATOM 1543 N N . GLY A 1 215 ? 16.163 46.197 10.843 1.00 115.60 199 GLY A N 1
ATOM 1544 C CA . GLY A 1 215 ? 17.582 46.227 11.168 1.00 115.63 199 GLY A CA 1
ATOM 1545 C C . GLY A 1 215 ? 17.850 46.565 12.617 1.00 114.23 199 GLY A C 1
ATOM 1546 O O . GLY A 1 215 ? 18.783 47.316 12.907 1.00 114.65 199 GLY A O 1
ATOM 1547 N N . GLN A 1 216 ? 17.034 46.011 13.537 1.00 105.91 200 GLN A N 1
ATOM 1548 C CA . GLN A 1 216 ? 17.148 46.255 14.977 1.00 103.90 200 GLN A CA 1
ATOM 1549 C C . GLN A 1 216 ? 17.125 44.938 15.760 1.00 99.79 200 GLN A C 1
ATOM 1550 O O . GLN A 1 216 ? 16.394 44.026 15.367 1.00 98.19 200 GLN A O 1
ATOM 1556 N N . PRO A 1 217 ? 17.861 44.815 16.891 1.00 91.39 201 PRO A N 1
ATOM 1557 C CA . PRO A 1 217 ? 17.784 43.572 17.681 1.00 86.62 201 PRO A CA 1
ATOM 1558 C C . PRO A 1 217 ? 16.389 43.383 18.291 1.00 80.53 201 PRO A C 1
ATOM 1559 O O . PRO A 1 217 ? 15.815 44.349 18.793 1.00 79.61 201 PRO A O 1
ATOM 1563 N N . MET A 1 218 ? 15.832 42.163 18.220 1.00 70.09 202 MET A N 1
ATOM 1564 C CA . MET A 1 218 ? 14.492 41.887 18.748 1.00 65.74 202 MET A CA 1
ATOM 1565 C C . MET A 1 218 ? 14.519 41.787 20.266 1.00 67.30 202 MET A C 1
ATOM 1566 O O . MET A 1 218 ? 15.149 40.861 20.767 1.00 64.91 202 MET A O 1
ATOM 1571 N N . PRO A 1 219 ? 13.782 42.633 21.020 1.00 65.40 203 PRO A N 1
ATOM 1572 C CA . PRO A 1 219 ? 13.724 42.436 22.477 1.00 63.85 203 PRO A CA 1
ATOM 1573 C C . PRO A 1 219 ? 12.995 41.130 22.848 1.00 60.01 203 PRO A C 1
ATOM 1574 O O . PRO A 1 219 ? 12.101 40.683 22.129 1.00 56.67 203 PRO A O 1
ATOM 1578 N N . PHE A 1 220 ? 13.419 40.487 23.933 1.00 53.44 204 PHE A N 1
ATOM 1579 C CA . PHE A 1 220 ? 12.816 39.227 24.362 1.00 49.95 204 PHE A CA 1
ATOM 1580 C C . PHE A 1 220 ? 12.788 39.142 25.859 1.00 50.69 204 PHE A C 1
ATOM 1581 O O . PHE A 1 220 ? 13.504 39.861 26.550 1.00 49.39 204 PHE A O 1
ATOM 1589 N N . ALA A 1 221 ? 12.018 38.182 26.347 1.00 46.37 205 ALA A N 1
ATOM 1590 C CA . ALA A 1 221 ? 11.961 37.833 27.758 1.00 44.84 205 ALA A CA 1
ATOM 1591 C C . ALA A 1 221 ? 11.706 36.331 27.845 1.00 44.52 205 ALA A C 1
ATOM 1592 O O . ALA A 1 221 ? 10.970 35.809 27.024 1.00 43.39 205 ALA A O 1
ATOM 1594 N N . ILE A 1 222 ? 12.357 35.639 28.786 1.00 39.75 206 ILE A N 1
ATOM 1595 C CA . ILE A 1 222 ? 12.134 34.206 29.029 1.00 36.96 206 ILE A CA 1
ATOM 1596 C C . ILE A 1 222 ? 11.689 34.122 30.475 1.00 40.21 206 ILE A C 1
ATOM 1597 O O . ILE A 1 222 ? 12.433 34.557 31.347 1.00 39.58 206 ILE A O 1
ATOM 1602 N N . VAL A 1 223 ? 10.500 33.558 30.731 1.00 35.52 207 VAL A N 1
ATOM 1603 C CA . VAL A 1 223 ? 9.987 33.435 32.095 1.00 34.33 207 VAL A CA 1
ATOM 1604 C C . VAL A 1 223 ? 10.007 31.979 32.487 1.00 36.92 207 VAL A C 1
ATOM 1605 O O . VAL A 1 223 ? 9.618 31.131 31.688 1.00 37.88 207 VAL A O 1
ATOM 1609 N N . GLN A 1 224 ? 10.469 31.689 33.704 1.00 32.26 208 GLN A N 1
ATOM 1610 C CA . GLN A 1 224 ? 10.515 30.340 34.259 1.00 30.52 208 GLN A CA 1
ATOM 1611 C C . GLN A 1 224 ? 9.571 30.265 35.423 1.00 34.34 208 GLN A C 1
ATOM 1612 O O . GLN A 1 224 ? 9.421 31.248 36.149 1.00 35.28 208 GLN A O 1
ATOM 1618 N N . GLY A 1 225 ? 8.980 29.096 35.648 1.00 28.07 209 GLY A N 1
ATOM 1619 C CA . GLY A 1 225 ? 8.122 28.904 36.822 1.00 26.56 209 GLY A CA 1
ATOM 1620 C C . GLY A 1 225 ? 6.914 29.813 36.934 1.00 32.63 209 GLY A C 1
ATOM 1621 O O . GLY A 1 225 ? 6.588 30.261 38.020 1.00 33.39 209 GLY A O 1
ATOM 1622 N N . THR A 1 226 ? 6.182 30.027 35.847 1.00 30.28 210 THR A N 1
ATOM 1623 C CA . THR A 1 226 ? 4.955 30.820 35.919 1.00 30.87 210 THR A CA 1
ATOM 1624 C C . THR A 1 226 ? 3.840 29.947 36.508 1.00 34.99 210 THR A C 1
ATOM 1625 O O . THR A 1 226 ? 4.074 28.772 36.841 1.00 31.60 210 THR A O 1
ATOM 1629 N N . GLU A 1 227 ? 2.602 30.504 36.592 1.00 32.82 211 GLU A N 1
ATOM 1630 C CA . GLU A 1 227 ? 1.435 29.711 36.936 1.00 32.32 211 GLU A CA 1
ATOM 1631 C C . GLU A 1 227 ? 1.451 28.494 35.969 1.00 34.23 211 GLU A C 1
ATOM 1632 O O . GLU A 1 227 ? 1.975 28.596 34.841 1.00 32.06 211 GLU A O 1
ATOM 1638 N N . PRO A 1 228 ? 0.968 27.321 36.420 1.00 28.47 212 PRO A N 1
ATOM 1639 C CA . PRO A 1 228 ? 1.185 26.100 35.638 1.00 26.01 212 PRO A CA 1
ATOM 1640 C C . PRO A 1 228 ? 0.448 26.010 34.312 1.00 31.15 212 PRO A C 1
ATOM 1641 O O . PRO A 1 228 ? 0.861 25.216 33.468 1.00 30.13 212 PRO A O 1
ATOM 1645 N N . GLY A 1 229 ? -0.601 26.796 34.110 1.00 28.48 213 GLY A N 1
ATOM 1646 C CA . GLY A 1 229 ? -1.316 26.777 32.834 1.00 28.34 213 GLY A CA 1
ATOM 1647 C C . GLY A 1 229 ? -0.557 27.376 31.653 1.00 30.62 213 GLY A C 1
ATOM 1648 O O . GLY A 1 229 ? -0.830 27.022 30.499 1.00 28.97 213 GLY A O 1
ATOM 1649 N N . ILE A 1 230 ? 0.345 28.336 31.904 1.00 27.20 214 ILE A N 1
ATOM 1650 C CA . ILE A 1 230 ? 1.066 29.034 30.805 1.00 26.22 214 ILE A CA 1
ATOM 1651 C C . ILE A 1 230 ? 1.917 28.087 29.917 1.00 30.29 214 ILE A C 1
ATOM 1652 O O . ILE A 1 230 ? 1.767 28.164 28.709 1.00 30.06 214 ILE A O 1
ATOM 1657 N N . PRO A 1 231 ? 2.803 27.219 30.436 1.00 26.61 215 PRO A N 1
ATOM 1658 C CA . PRO A 1 231 ? 3.575 26.345 29.530 1.00 25.20 215 PRO A CA 1
ATOM 1659 C C . PRO A 1 231 ? 2.721 25.440 28.637 1.00 29.71 215 PRO A C 1
ATOM 1660 O O . PRO A 1 231 ? 3.143 25.105 27.539 1.00 29.82 215 PRO A O 1
ATOM 1664 N N . PHE A 1 232 ? 1.490 25.091 29.069 1.00 26.66 216 PHE A N 1
ATOM 1665 C CA . PHE A 1 232 ? 0.597 24.284 28.237 1.00 24.17 216 PHE A CA 1
ATOM 1666 C C . PHE A 1 232 ? 0.151 25.131 27.051 1.00 28.26 216 PHE A C 1
ATOM 1667 O O . PHE A 1 232 ? 0.267 24.701 25.928 1.00 28.63 216 PHE A O 1
ATOM 1675 N N . VAL A 1 233 ? -0.313 26.354 27.284 1.00 24.91 217 VAL A N 1
ATOM 1676 C CA . VAL A 1 233 ? -0.751 27.177 26.144 1.00 25.84 217 VAL A CA 1
ATOM 1677 C C . VAL A 1 233 ? 0.435 27.640 25.316 1.00 30.26 217 VAL A C 1
ATOM 1678 O O . VAL A 1 233 ? 0.303 27.695 24.091 1.00 30.12 217 VAL A O 1
ATOM 1682 N N . ALA A 1 234 ? 1.613 27.877 25.939 1.00 26.44 218 ALA A N 1
ATOM 1683 C CA . ALA A 1 234 ? 2.820 28.230 25.160 1.00 25.73 218 ALA A CA 1
ATOM 1684 C C . ALA A 1 234 ? 3.304 27.052 24.281 1.00 32.45 218 ALA A C 1
ATOM 1685 O O . ALA A 1 234 ? 4.085 27.268 23.363 1.00 34.70 218 ALA A O 1
ATOM 1687 N N . SER A 1 235 ? 2.870 25.825 24.575 1.00 25.32 219 SER A N 1
ATOM 1688 C CA . SER A 1 235 ? 3.172 24.659 23.735 1.00 23.56 219 SER A CA 1
ATOM 1689 C C . SER A 1 235 ? 2.132 24.457 22.639 1.00 29.29 219 SER A C 1
ATOM 1690 O O . SER A 1 235 ? 2.325 23.597 21.773 1.00 30.47 219 SER A O 1
ATOM 1693 N N . MET A 1 236 ? 0.993 25.162 22.709 1.00 26.16 220 MET A N 1
ATOM 1694 C CA . MET A 1 236 ? -0.147 24.898 21.823 1.00 23.85 220 MET A CA 1
ATOM 1695 C C . MET A 1 236 ? -0.004 25.525 20.451 1.00 30.07 220 MET A C 1
ATOM 1696 O O . MET A 1 236 ? 0.179 26.726 20.350 1.00 31.16 220 MET A O 1
ATOM 1701 N N . PRO A 1 237 ? -0.153 24.763 19.370 1.00 27.02 221 PRO A N 1
ATOM 1702 C CA . PRO A 1 237 ? 0.064 25.351 18.024 1.00 25.97 221 PRO A CA 1
ATOM 1703 C C . PRO A 1 237 ? -1.176 26.082 17.548 1.00 32.51 221 PRO A C 1
ATOM 1704 O O . PRO A 1 237 ? -1.872 25.625 16.654 1.00 35.52 221 PRO A O 1
ATOM 1708 N N . LEU A 1 238 ? -1.436 27.234 18.141 1.00 27.74 222 LEU A N 1
ATOM 1709 C CA . LEU A 1 238 ? -2.602 28.056 17.809 1.00 27.46 222 LEU A CA 1
ATOM 1710 C C . LEU A 1 238 ? -2.447 28.688 16.423 1.00 35.04 222 LEU A C 1
ATOM 1711 O O . LEU A 1 238 ? -1.319 28.866 15.952 1.00 34.63 222 LEU A O 1
ATOM 1716 N N . PRO A 1 239 ? -3.555 29.121 15.785 1.00 34.98 223 PRO A N 1
ATOM 1717 C CA . PRO A 1 239 ? -3.424 29.751 14.458 1.00 36.64 223 PRO A CA 1
ATOM 1718 C C . PRO A 1 239 ? -2.633 31.054 14.492 1.00 43.03 223 PRO A C 1
ATOM 1719 O O . PRO A 1 239 ? -2.532 31.691 15.539 1.00 42.47 223 PRO A O 1
ATOM 1723 N N . ASP A 1 240 ? -2.087 31.456 13.335 1.00 43.10 224 ASP A N 1
ATOM 1724 C CA . ASP A 1 240 ? -1.349 32.726 13.208 1.00 45.09 224 ASP A CA 1
ATOM 1725 C C . ASP A 1 240 ? -2.295 33.849 13.627 1.00 48.55 224 ASP A C 1
ATOM 1726 O O . ASP A 1 240 ? -3.469 33.810 13.269 1.00 46.94 224 ASP A O 1
ATOM 1731 N N . GLY A 1 241 ? -1.814 34.791 14.418 1.00 47.32 225 GLY A N 1
ATOM 1732 C CA . GLY A 1 241 ? -2.639 35.914 14.847 1.00 49.03 225 GLY A CA 1
ATOM 1733 C C . GLY A 1 241 ? -3.497 35.695 16.075 1.00 51.52 225 GLY A C 1
ATOM 1734 O O . GLY A 1 241 ? -4.254 36.600 16.438 1.00 53.43 225 GLY A O 1
ATOM 1735 N N . ILE A 1 242 ? -3.388 34.530 16.754 1.00 45.17 226 ILE A N 1
ATOM 1736 C CA . ILE A 1 242 ? -4.116 34.283 18.009 1.00 44.08 226 ILE A CA 1
ATOM 1737 C C . ILE A 1 242 ? -3.069 34.362 19.120 1.00 45.27 226 ILE A C 1
ATOM 1738 O O . ILE A 1 242 ? -2.130 33.576 19.113 1.00 43.68 226 ILE A O 1
ATOM 1743 N N . GLU A 1 243 ? -3.190 35.317 20.048 1.00 41.13 227 GLU A N 1
ATOM 1744 C CA . GLU A 1 243 ? -2.205 35.434 21.128 1.00 40.01 227 GLU A CA 1
ATOM 1745 C C . GLU A 1 243 ? -2.483 34.415 22.222 1.00 40.22 227 GLU A C 1
ATOM 1746 O O . GLU A 1 243 ? -3.626 34.268 22.658 1.00 41.03 227 GLU A O 1
ATOM 1752 N N . GLU A 1 244 ? -1.428 33.797 22.742 1.00 35.14 228 GLU A N 1
ATOM 1753 C CA . GLU A 1 244 ? -1.547 32.826 23.840 1.00 32.85 228 GLU A CA 1
ATOM 1754 C C . GLU A 1 244 ? -2.193 33.488 25.078 1.00 37.40 228 GLU A C 1
ATOM 1755 O O . GLU A 1 244 ? -3.051 32.880 25.703 1.00 36.90 228 GLU A O 1
ATOM 1761 N N . VAL A 1 245 ? -1.762 34.719 25.442 1.00 37.58 229 VAL A N 1
ATOM 1762 C CA . VAL A 1 245 ? -2.286 35.430 26.622 1.00 38.59 229 VAL A CA 1
ATOM 1763 C C . VAL A 1 245 ? -3.818 35.640 26.542 1.00 42.26 229 VAL A C 1
ATOM 1764 O O . VAL A 1 245 ? -4.514 35.510 27.557 1.00 40.78 229 VAL A O 1
ATOM 1768 N N . GLY A 1 246 ? -4.317 35.935 25.340 1.00 39.39 230 GLY A N 1
ATOM 1769 C CA . GLY A 1 246 ? -5.744 36.106 25.099 1.00 40.47 230 GLY A CA 1
ATOM 1770 C C . GLY A 1 246 ? -6.485 34.799 25.245 1.00 41.46 230 GLY A C 1
ATOM 1771 O O . GLY A 1 246 ? -7.556 34.750 25.849 1.00 40.73 230 GLY A O 1
ATOM 1772 N N . PHE A 1 247 ? -5.889 33.715 24.713 1.00 35.96 231 PHE A N 1
ATOM 1773 C CA . PHE A 1 247 ? -6.451 32.367 24.816 1.00 33.50 231 PHE A CA 1
ATOM 1774 C C . PHE A 1 247 ? -6.458 31.919 26.295 1.00 35.41 231 PHE A C 1
ATOM 1775 O O . PHE A 1 247 ? -7.456 31.400 26.767 1.00 35.51 231 PHE A O 1
ATOM 1783 N N . LEU A 1 248 ? -5.347 32.112 27.006 1.00 33.13 232 LEU A N 1
ATOM 1784 C CA . LEU A 1 248 ? -5.283 31.775 28.436 1.00 34.40 232 LEU A CA 1
ATOM 1785 C C . LEU A 1 248 ? -6.385 32.505 29.205 1.00 37.94 232 LEU A C 1
ATOM 1786 O O . LEU A 1 248 ? -7.072 31.911 30.041 1.00 34.26 232 LEU A O 1
ATOM 1791 N N . GLY A 1 249 ? -6.579 33.773 28.877 1.00 39.26 233 GLY A N 1
ATOM 1792 C CA . GLY A 1 249 ? -7.623 34.562 29.510 1.00 41.65 233 GLY A CA 1
ATOM 1793 C C . GLY A 1 249 ? -9.011 34.009 29.238 1.00 46.96 233 GLY A C 1
ATOM 1794 O O . GLY A 1 249 ? -9.810 33.910 30.173 1.00 47.73 233 GLY A O 1
ATOM 1795 N N . ALA A 1 250 ? -9.303 33.612 27.965 1.00 43.00 234 ALA A N 1
ATOM 1796 C CA . ALA A 1 250 ? -10.597 33.025 27.605 1.00 42.74 234 ALA A CA 1
ATOM 1797 C C . ALA A 1 250 ? -10.784 31.661 28.270 1.00 42.71 234 ALA A C 1
ATOM 1798 O O . ALA A 1 250 ? -11.885 31.341 28.736 1.00 40.07 234 ALA A O 1
ATOM 1800 N N . TYR A 1 251 ? -9.698 30.866 28.340 1.00 37.08 235 TYR A N 1
ATOM 1801 C CA . TYR A 1 251 ? -9.720 29.537 28.957 1.00 34.79 235 TYR A CA 1
ATOM 1802 C C . TYR A 1 251 ? -10.049 29.623 30.461 1.00 37.02 235 TYR A C 1
ATOM 1803 O O . TYR A 1 251 ? -10.940 28.922 30.927 1.00 35.80 235 TYR A O 1
ATOM 1812 N N . PHE A 1 252 ? -9.345 30.471 31.208 1.00 33.94 236 PHE A N 1
ATOM 1813 C CA . PHE A 1 252 ? -9.605 30.586 32.643 1.00 36.78 236 PHE A CA 1
ATOM 1814 C C . PHE A 1 252 ? -10.804 31.485 32.972 1.00 45.25 236 PHE A C 1
ATOM 1815 O O . PHE A 1 252 ? -11.239 31.483 34.119 1.00 45.64 236 PHE A O 1
ATOM 1823 N N . GLY A 1 253 ? -11.325 32.232 31.991 1.00 45.41 237 GLY A N 1
ATOM 1824 C CA . GLY A 1 253 ? -12.470 33.111 32.202 1.00 47.86 237 GLY A CA 1
ATOM 1825 C C . GLY A 1 253 ? -12.132 34.363 32.990 1.00 55.01 237 GLY A C 1
ATOM 1826 O O . GLY A 1 253 ? -13.002 34.920 33.669 1.00 56.09 237 GLY A O 1
ATOM 1827 N N . GLU A 1 254 ? -10.874 34.824 32.911 1.00 53.24 238 GLU A N 1
ATOM 1828 C CA . GLU A 1 254 ? -10.443 36.049 33.594 1.00 55.62 238 GLU A CA 1
ATOM 1829 C C . GLU A 1 254 ? -9.127 36.567 33.021 1.00 58.81 238 GLU A C 1
ATOM 1830 O O . GLU A 1 254 ? -8.352 35.776 32.476 1.00 54.71 238 GLU A O 1
ATOM 1836 N N . PRO A 1 255 ? -8.826 37.872 33.161 1.00 59.11 239 PRO A N 1
ATOM 1837 C CA . PRO A 1 255 ? -7.561 38.386 32.618 1.00 58.78 239 PRO A CA 1
ATOM 1838 C C . PRO A 1 255 ? -6.315 37.872 33.334 1.00 56.02 239 PRO A C 1
ATOM 1839 O O . PRO A 1 255 ? -6.321 37.728 34.560 1.00 55.12 239 PRO A O 1
ATOM 1843 N N . LEU A 1 256 ? -5.235 37.643 32.574 1.00 47.32 240 LEU A N 1
ATOM 1844 C CA . LEU A 1 256 ? -3.946 37.282 33.170 1.00 45.97 240 LEU A CA 1
ATOM 1845 C C . LEU A 1 256 ? -3.302 38.608 33.592 1.00 48.98 240 LEU A C 1
ATOM 1846 O O . LEU A 1 256 ? -3.454 39.600 32.893 1.00 46.12 240 LEU A O 1
ATOM 1851 N N . GLU A 1 257 ? -2.604 38.621 34.723 1.00 48.67 241 GLU A N 1
ATOM 1852 C CA . GLU A 1 257 ? -1.941 39.819 35.221 1.00 50.56 241 GLU A CA 1
ATOM 1853 C C . GLU A 1 257 ? -0.516 39.850 34.707 1.00 51.01 241 GLU A C 1
ATOM 1854 O O . GLU A 1 257 ? 0.243 38.915 34.965 1.00 46.98 241 GLU A O 1
ATOM 1860 N N . LEU A 1 258 ? -0.154 40.903 33.969 1.00 50.27 242 LEU A N 1
ATOM 1861 C CA . LEU A 1 258 ? 1.206 41.065 33.450 1.00 50.74 242 LEU A CA 1
ATOM 1862 C C . LEU A 1 258 ? 1.862 42.256 34.110 1.00 55.66 242 LEU A C 1
ATOM 1863 O O . LEU A 1 258 ? 1.173 43.162 34.558 1.00 55.03 242 LEU A O 1
ATOM 1868 N N . VAL A 1 259 ? 3.189 42.263 34.137 1.00 54.82 243 VAL A N 1
ATOM 1869 C CA . VAL A 1 259 ? 3.993 43.339 34.710 1.00 57.90 243 VAL A CA 1
ATOM 1870 C C . VAL A 1 259 ? 4.990 43.791 33.640 1.00 63.16 243 VAL A C 1
ATOM 1871 O O . VAL A 1 259 ? 5.432 42.969 32.845 1.00 60.60 243 VAL A O 1
ATOM 1875 N N . ARG A 1 260 ? 5.332 45.090 33.608 1.00 63.80 244 ARG A N 1
ATOM 1876 C CA . ARG A 1 260 ? 6.287 45.615 32.633 1.00 64.42 244 ARG A CA 1
ATOM 1877 C C . ARG A 1 260 ? 7.695 45.116 32.938 1.00 65.30 244 ARG A C 1
ATOM 1878 O O . ARG A 1 260 ? 8.109 45.115 34.095 1.00 63.11 244 ARG A O 1
ATOM 1886 N N . ALA A 1 261 ? 8.421 44.675 31.904 1.00 62.88 245 ALA A N 1
ATOM 1887 C CA . ALA A 1 261 ? 9.807 44.228 32.046 1.00 62.68 245 ALA A CA 1
ATOM 1888 C C . ALA A 1 261 ? 10.682 45.456 32.371 1.00 69.21 245 ALA A C 1
ATOM 1889 O O . ALA A 1 261 ? 10.345 46.571 31.970 1.00 68.00 245 ALA A O 1
ATOM 1891 N N . LYS A 1 262 ? 11.757 45.255 33.146 1.00 69.41 246 LYS A N 1
ATOM 1892 C CA . LYS A 1 262 ? 12.629 46.338 33.619 1.00 72.21 246 LYS A CA 1
ATOM 1893 C C . LYS A 1 262 ? 13.510 47.028 32.554 1.00 77.14 246 LYS A C 1
ATOM 1894 O O . LYS A 1 262 ? 13.725 48.229 32.679 1.00 77.20 246 LYS A O 1
ATOM 1900 N N . THR A 1 263 ? 14.041 46.298 31.556 1.00 74.46 247 THR A N 1
ATOM 1901 C CA . THR A 1 263 ? 14.945 46.868 30.539 1.00 75.55 247 THR A CA 1
ATOM 1902 C C . THR A 1 263 ? 14.468 46.730 29.086 1.00 77.24 247 THR A C 1
ATOM 1903 O O . THR A 1 263 ? 15.220 47.101 28.181 1.00 76.97 247 THR A O 1
ATOM 1907 N N . VAL A 1 264 ? 13.246 46.203 28.853 1.00 71.61 248 VAL A N 1
ATOM 1908 C CA . VAL A 1 264 ? 12.686 46.033 27.514 1.00 70.90 248 VAL A CA 1
ATOM 1909 C C . VAL A 1 264 ? 11.203 46.387 27.545 1.00 75.74 248 VAL A C 1
ATOM 1910 O O . VAL A 1 264 ? 10.563 46.258 28.589 1.00 73.69 248 VAL A O 1
ATOM 1914 N N . ASP A 1 265 ? 10.659 46.841 26.412 1.00 75.90 249 ASP A N 1
ATOM 1915 C CA . ASP A 1 265 ? 9.250 47.218 26.312 1.00 77.52 249 ASP A CA 1
ATOM 1916 C C . ASP A 1 265 ? 8.419 45.964 26.019 1.00 73.20 249 ASP A C 1
ATOM 1917 O O . ASP A 1 265 ? 7.991 45.734 24.887 1.00 71.80 249 ASP A O 1
ATOM 1922 N N . LEU A 1 266 ? 8.245 45.130 27.052 1.00 64.10 250 LEU A N 1
ATOM 1923 C CA . LEU A 1 266 ? 7.480 43.891 26.983 1.00 59.81 250 LEU A CA 1
ATOM 1924 C C . LEU A 1 266 ? 6.729 43.704 28.278 1.00 58.85 250 LEU A C 1
ATOM 1925 O O . LEU A 1 266 ? 7.168 44.175 29.331 1.00 57.11 250 LEU A O 1
ATOM 1930 N N . LEU A 1 267 ? 5.608 42.998 28.205 1.00 53.14 251 LEU A N 1
ATOM 1931 C CA . LEU A 1 267 ? 4.805 42.658 29.368 1.00 52.24 251 LEU A CA 1
ATOM 1932 C C . LEU A 1 267 ? 5.080 41.176 29.658 1.00 51.14 251 LEU A C 1
ATOM 1933 O O . LEU A 1 267 ? 5.166 40.379 28.718 1.00 48.07 251 LEU A O 1
ATOM 1938 N N . VAL A 1 268 ? 5.296 40.819 30.942 1.00 45.47 252 VAL A N 1
ATOM 1939 C CA . VAL A 1 268 ? 5.597 39.438 31.307 1.00 42.97 252 VAL A CA 1
ATOM 1940 C C . VAL A 1 268 ? 4.640 38.949 32.389 1.00 45.07 252 VAL A C 1
ATOM 1941 O O . VAL A 1 268 ? 4.179 39.748 33.206 1.00 43.29 252 VAL A O 1
ATOM 1945 N N . PRO A 1 269 ? 4.397 37.624 32.472 1.00 41.61 253 PRO A N 1
ATOM 1946 C CA . PRO A 1 269 ? 3.509 37.113 33.524 1.00 41.83 253 PRO A CA 1
ATOM 1947 C C . PRO A 1 269 ? 3.983 37.500 34.914 1.00 46.74 253 PRO A C 1
ATOM 1948 O O . PRO A 1 269 ? 5.134 37.250 35.251 1.00 45.59 253 PRO A O 1
ATOM 1952 N N . ALA A 1 270 ? 3.098 38.102 35.723 1.00 45.31 254 ALA A N 1
ATOM 1953 C CA . ALA A 1 270 ? 3.439 38.506 37.088 1.00 47.18 254 ALA A CA 1
ATOM 1954 C C . ALA A 1 270 ? 3.690 37.288 37.990 1.00 47.21 254 ALA A C 1
ATOM 1955 O O . ALA A 1 270 ? 4.311 37.435 39.042 1.00 44.42 254 ALA A O 1
ATOM 1957 N N . SER A 1 271 ? 3.232 36.079 37.555 1.00 42.31 255 SER A N 1
ATOM 1958 C CA . SER A 1 271 ? 3.368 34.824 38.300 1.00 40.32 255 SER A CA 1
ATOM 1959 C C . SER A 1 271 ? 4.732 34.140 38.151 1.00 42.04 255 SER A C 1
ATOM 1960 O O . SER A 1 271 ? 4.934 33.084 38.760 1.00 42.35 255 SER A O 1
ATOM 1963 N N . ALA A 1 272 ? 5.650 34.697 37.337 1.00 36.44 256 ALA A N 1
ATOM 1964 C CA . ALA A 1 272 ? 6.955 34.084 37.060 1.00 34.22 256 ALA A CA 1
ATOM 1965 C C . ALA A 1 272 ? 7.862 33.937 38.297 1.00 40.81 256 ALA A C 1
ATOM 1966 O O . ALA A 1 272 ? 7.742 34.689 39.267 1.00 40.78 256 ALA A O 1
ATOM 1968 N N . GLU A 1 273 ? 8.749 32.928 38.271 1.00 34.91 257 GLU A N 1
ATOM 1969 C CA . GLU A 1 273 ? 9.755 32.743 39.315 1.00 33.97 257 GLU A CA 1
ATOM 1970 C C . GLU A 1 273 ? 10.980 33.580 38.932 1.00 39.74 257 GLU A C 1
ATOM 1971 O O . GLU A 1 273 ? 11.596 34.225 39.791 1.00 39.62 257 GLU A O 1
ATOM 1977 N N . ILE A 1 274 ? 11.367 33.492 37.648 1.00 36.46 258 ILE A N 1
ATOM 1978 C CA . ILE A 1 274 ? 12.539 34.148 37.074 1.00 36.81 258 ILE A CA 1
ATOM 1979 C C . ILE A 1 274 ? 12.181 34.761 35.729 1.00 41.21 258 ILE A C 1
ATOM 1980 O O . ILE A 1 274 ? 11.496 34.117 34.924 1.00 39.07 258 ILE A O 1
ATOM 1985 N N . VAL A 1 275 ? 12.737 35.948 35.438 1.00 40.58 259 VAL A N 1
ATOM 1986 C CA . VAL A 1 275 ? 12.541 36.647 34.164 1.00 41.42 259 VAL A CA 1
ATOM 1987 C C . VAL A 1 275 ? 13.912 36.961 33.594 1.00 45.72 259 VAL A C 1
ATOM 1988 O O . VAL A 1 275 ? 14.669 37.674 34.243 1.00 45.71 259 VAL A O 1
ATOM 1992 N N . ILE A 1 276 ? 14.231 36.448 32.396 1.00 41.76 260 ILE A N 1
ATOM 1993 C CA . ILE A 1 276 ? 15.495 36.742 31.715 1.00 42.06 260 ILE A CA 1
ATOM 1994 C C . ILE A 1 276 ? 15.123 37.715 30.588 1.00 47.20 260 ILE A C 1
ATOM 1995 O O . ILE A 1 276 ? 14.321 37.368 29.731 1.00 43.57 260 ILE A O 1
ATOM 2000 N N . GLU A 1 277 ? 15.656 38.940 30.623 1.00 47.89 261 GLU A N 1
ATOM 2001 C CA . GLU A 1 277 ? 15.348 39.967 29.620 1.00 49.50 261 GLU A CA 1
ATOM 2002 C C . GLU A 1 277 ? 16.561 40.219 28.750 1.00 54.50 261 GLU A C 1
ATOM 2003 O O . GLU A 1 277 ? 17.691 40.073 29.212 1.00 53.60 261 GLU A O 1
ATOM 2009 N N . GLY A 1 278 ? 16.332 40.666 27.528 1.00 54.36 262 GLY A N 1
ATOM 2010 C CA . GLY A 1 278 ? 17.435 40.959 26.629 1.00 56.68 262 GLY A CA 1
ATOM 2011 C C . GLY A 1 278 ? 17.031 41.239 25.203 1.00 63.76 262 GLY A C 1
ATOM 2012 O O . GLY A 1 278 ? 15.899 41.645 24.942 1.00 61.53 262 GLY A O 1
ATOM 2013 N N . HIS A 1 279 ? 17.966 41.006 24.272 1.00 65.36 263 HIS A N 1
ATOM 2014 C CA . HIS A 1 279 ? 17.748 41.199 22.841 1.00 67.87 263 HIS A CA 1
ATOM 2015 C C . HIS A 1 279 ? 18.344 40.047 22.052 1.00 69.03 263 HIS A C 1
ATOM 2016 O O . HIS A 1 279 ? 19.410 39.547 22.410 1.00 67.07 263 HIS A O 1
ATOM 2023 N N . VAL A 1 280 ? 17.658 39.633 20.980 1.00 66.71 264 VAL A N 1
ATOM 2024 C CA . VAL A 1 280 ? 18.138 38.588 20.082 1.00 67.22 264 VAL A CA 1
ATOM 2025 C C . VAL A 1 280 ? 18.925 39.321 19.008 1.00 80.15 264 VAL A C 1
ATOM 2026 O O . VAL A 1 280 ? 18.350 40.146 18.302 1.00 79.31 264 VAL A O 1
ATOM 2030 N N . MET A 1 281 ? 20.229 39.051 18.898 1.00 85.48 265 MET A N 1
ATOM 2031 C CA . MET A 1 281 ? 21.077 39.728 17.919 1.00 91.63 265 MET A CA 1
ATOM 2032 C C . MET A 1 281 ? 20.849 39.131 16.523 1.00 102.77 265 MET A C 1
ATOM 2033 O O . MET A 1 281 ? 20.767 37.906 16.399 1.00 101.74 265 MET A O 1
ATOM 2038 N N . PRO A 1 282 ? 20.710 39.969 15.466 1.00 105.61 266 PRO A N 1
ATOM 2039 C CA . PRO A 1 282 ? 20.498 39.417 14.118 1.00 112.44 266 PRO A CA 1
ATOM 2040 C C . PRO A 1 282 ? 21.781 38.851 13.510 1.00 137.69 266 PRO A C 1
ATOM 2041 O O . PRO A 1 282 ? 22.879 39.263 13.881 1.00 98.53 266 PRO A O 1
ATOM 2045 N N . PRO A 1 306 ? 21.692 32.528 15.682 1.00 71.04 290 PRO A N 1
ATOM 2046 C CA . PRO A 1 306 ? 20.846 33.484 16.414 1.00 70.80 290 PRO A CA 1
ATOM 2047 C C . PRO A 1 306 ? 21.151 33.450 17.912 1.00 71.29 290 PRO A C 1
ATOM 2048 O O . PRO A 1 306 ? 20.940 32.418 18.553 1.00 69.11 290 PRO A O 1
ATOM 2052 N N . GLU A 1 307 ? 21.661 34.571 18.463 1.00 66.93 291 GLU A N 1
ATOM 2053 C CA . GLU A 1 307 ? 22.064 34.656 19.861 1.00 65.20 291 GLU A CA 1
ATOM 2054 C C . GLU A 1 307 ? 21.194 35.561 20.741 1.00 63.04 291 GLU A C 1
ATOM 2055 O O . GLU A 1 307 ? 21.000 36.732 20.435 1.00 62.41 291 GLU A O 1
ATOM 2061 N N . TYR A 1 308 ? 20.725 35.017 21.869 1.00 55.38 292 TYR A N 1
ATOM 2062 C CA . TYR A 1 308 ? 19.982 35.765 22.881 1.00 53.72 292 TYR A CA 1
ATOM 2063 C C . TYR A 1 308 ? 21.047 36.436 23.751 1.00 58.85 292 TYR A C 1
ATOM 2064 O O . TYR A 1 308 ? 21.914 35.729 24.249 1.00 57.30 292 TYR A O 1
ATOM 2073 N N . VAL A 1 309 ? 20.994 37.755 23.952 1.00 58.91 293 VAL A N 1
ATOM 2074 C CA . VAL A 1 309 ? 21.970 38.456 24.798 1.00 60.73 293 VAL A CA 1
ATOM 2075 C C . VAL A 1 309 ? 21.225 38.929 26.043 1.00 59.70 293 VAL A C 1
ATOM 2076 O O . VAL A 1 309 ? 20.221 39.604 25.906 1.00 57.71 293 VAL A O 1
ATOM 2080 N N . VAL A 1 310 ? 21.700 38.561 27.242 1.00 55.67 294 VAL A N 1
ATOM 2081 C CA . VAL A 1 310 ? 21.028 38.882 28.511 1.00 55.50 294 VAL A CA 1
ATOM 2082 C C . VAL A 1 310 ? 21.338 40.314 28.989 1.00 61.72 294 VAL A C 1
ATOM 2083 O O . VAL A 1 310 ? 22.501 40.620 29.231 1.00 61.01 294 VAL A O 1
ATOM 2087 N N . ASP A 1 311 ? 20.311 41.170 29.150 1.00 60.08 295 ASP A N 1
ATOM 2088 C CA . ASP A 1 311 ? 20.480 42.541 29.669 1.00 62.63 295 ASP A CA 1
ATOM 2089 C C . ASP A 1 311 ? 20.053 42.653 31.123 1.00 65.51 295 ASP A C 1
ATOM 2090 O O . ASP A 1 311 ? 20.536 43.537 31.821 1.00 65.28 295 ASP A O 1
ATOM 2095 N N . ALA A 1 312 ? 19.097 41.823 31.567 1.00 61.90 296 ALA A N 1
ATOM 2096 C CA . ALA A 1 312 ? 18.628 41.840 32.948 1.00 62.01 296 ALA A CA 1
ATOM 2097 C C . ALA A 1 312 ? 18.043 40.492 33.339 1.00 61.73 296 ALA A C 1
ATOM 2098 O O . ALA A 1 312 ? 17.521 39.762 32.488 1.00 59.87 296 ALA A O 1
ATOM 2100 N N . ILE A 1 313 ? 18.169 40.152 34.617 1.00 55.74 297 ILE A N 1
ATOM 2101 C CA . ILE A 1 313 ? 17.585 38.942 35.182 1.00 53.48 297 ILE A CA 1
ATOM 2102 C C . ILE A 1 313 ? 16.844 39.417 36.411 1.00 55.96 297 ILE A C 1
ATOM 2103 O O . ILE A 1 313 ? 17.443 40.121 37.220 1.00 54.41 297 ILE A O 1
ATOM 2108 N N . THR A 1 314 ? 15.551 39.088 36.540 1.00 51.87 298 THR A N 1
ATOM 2109 C CA . THR A 1 314 ? 14.789 39.452 37.743 1.00 52.12 298 THR A CA 1
ATOM 2110 C C . THR A 1 314 ? 14.207 38.160 38.299 1.00 52.72 298 THR A C 1
ATOM 2111 O O . THR A 1 314 ? 13.979 37.228 37.536 1.00 51.53 298 THR A O 1
ATOM 2115 N N . TYR A 1 315 ? 14.042 38.068 39.607 1.00 47.80 299 TYR A N 1
ATOM 2116 C CA . TYR A 1 315 ? 13.534 36.843 40.209 1.00 45.92 299 TYR A CA 1
ATOM 2117 C C . TYR A 1 315 ? 12.898 37.075 41.565 1.00 49.71 299 TYR A C 1
ATOM 2118 O O . TYR A 1 315 ? 13.299 38.000 42.289 1.00 46.78 299 TYR A O 1
ATOM 2127 N N . ARG A 1 316 ? 11.933 36.219 41.933 1.00 46.67 300 ARG A N 1
ATOM 2128 C CA . ARG A 1 316 ? 11.323 36.313 43.257 1.00 47.88 300 ARG A CA 1
ATOM 2129 C C . ARG A 1 316 ? 12.198 35.595 44.274 1.00 50.31 300 ARG A C 1
ATOM 2130 O O . ARG A 1 316 ? 12.988 34.745 43.898 1.00 46.33 300 ARG A O 1
ATOM 2138 N N . ASP A 1 317 ? 12.072 35.939 45.565 1.00 50.12 301 ASP A N 1
ATOM 2139 C CA . ASP A 1 317 ? 12.860 35.294 46.618 1.00 50.08 301 ASP A CA 1
ATOM 2140 C C . ASP A 1 317 ? 12.742 33.758 46.564 1.00 49.05 301 ASP A C 1
ATOM 2141 O O . ASP A 1 317 ? 11.638 33.247 46.391 1.00 47.69 301 ASP A O 1
ATOM 2146 N N . ASP A 1 318 ? 13.873 33.038 46.743 1.00 44.28 302 ASP A N 1
ATOM 2147 C CA . ASP A 1 318 ? 13.956 31.572 46.733 1.00 42.32 302 ASP A CA 1
ATOM 2148 C C . ASP A 1 318 ? 13.396 31.057 45.375 1.00 42.32 302 ASP A C 1
ATOM 2149 O O . ASP A 1 318 ? 12.376 30.357 45.329 1.00 39.24 302 ASP A O 1
ATOM 2154 N N . PRO A 1 319 ? 14.005 31.500 44.270 1.00 37.06 303 PRO A N 1
ATOM 2155 C CA . PRO A 1 319 ? 13.459 31.132 42.957 1.00 36.17 303 PRO A CA 1
ATOM 2156 C C . PRO A 1 319 ? 13.511 29.636 42.671 1.00 36.23 303 PRO A C 1
ATOM 2157 O O . PRO A 1 319 ? 14.373 28.924 43.186 1.00 34.91 303 PRO A O 1
ATOM 2161 N N . ILE A 1 320 ? 12.566 29.165 41.840 1.00 31.53 304 ILE A N 1
ATOM 2162 C CA . ILE A 1 320 ? 12.484 27.773 41.415 1.00 30.51 304 ILE A CA 1
ATOM 2163 C C . ILE A 1 320 ? 12.579 27.799 39.885 1.00 33.57 304 ILE A C 1
ATOM 2164 O O . ILE A 1 320 ? 11.858 28.580 39.242 1.00 33.26 304 ILE A O 1
ATOM 2169 N N . TRP A 1 321 ? 13.504 27.011 39.308 1.00 30.68 305 TRP A N 1
ATOM 2170 C CA . TRP A 1 321 ? 13.686 26.928 37.858 1.00 29.26 305 TRP A CA 1
ATOM 2171 C C . TRP A 1 321 ? 13.186 25.539 37.408 1.00 32.18 305 TRP A C 1
ATOM 2172 O O . TRP A 1 321 ? 13.903 24.559 37.546 1.00 32.05 305 TRP A O 1
ATOM 2183 N N . PRO A 1 322 ? 11.985 25.408 36.839 1.00 27.53 306 PRO A N 1
ATOM 2184 C CA . PRO A 1 322 ? 11.543 24.089 36.387 1.00 24.64 306 PRO A CA 1
ATOM 2185 C C . PRO A 1 322 ? 12.293 23.622 35.166 1.00 29.54 306 PRO A C 1
ATOM 2186 O O . PRO A 1 322 ? 12.651 24.447 34.340 1.00 30.96 306 PRO A O 1
ATOM 2190 N N . ILE A 1 323 ? 12.439 22.307 34.993 1.00 25.34 307 ILE A N 1
ATOM 2191 C CA . ILE A 1 323 ? 13.051 21.747 33.781 1.00 22.78 307 ILE A CA 1
ATOM 2192 C C . ILE A 1 323 ? 12.131 20.690 33.244 1.00 26.49 307 ILE A C 1
ATOM 2193 O O . ILE A 1 323 ? 11.405 20.068 34.027 1.00 25.76 307 ILE A O 1
ATOM 2198 N N . SER A 1 324 ? 12.284 20.390 31.954 1.00 22.67 308 SER A N 1
ATOM 2199 C CA . SER A 1 324 ? 11.579 19.316 31.271 1.00 22.22 308 SER A CA 1
ATOM 2200 C C . SER A 1 324 ? 12.637 18.532 30.501 1.00 28.40 308 SER A C 1
ATOM 2201 O O . SER A 1 324 ? 13.392 19.110 29.746 1.00 28.85 308 SER A O 1
ATOM 2204 N N . VAL A 1 325 ? 12.728 17.232 30.729 1.00 24.38 309 VAL A N 1
ATOM 2205 C CA . VAL A 1 325 ? 13.808 16.432 30.159 1.00 23.60 309 VAL A CA 1
ATOM 2206 C C . VAL A 1 325 ? 13.210 15.500 29.121 1.00 25.64 309 VAL A C 1
ATOM 2207 O O . VAL A 1 325 ? 12.783 14.390 29.443 1.00 27.92 309 VAL A O 1
ATOM 2211 N N . ALA A 1 326 ? 13.114 15.999 27.872 1.00 29.59 310 ALA A N 1
ATOM 2212 C CA . ALA A 1 326 ? 12.453 15.284 26.763 1.00 30.10 310 ALA A CA 1
ATOM 2213 C C . ALA A 1 326 ? 13.133 13.977 26.423 1.00 33.20 310 ALA A C 1
ATOM 2214 O O . ALA A 1 326 ? 14.360 13.886 26.433 1.00 31.11 310 ALA A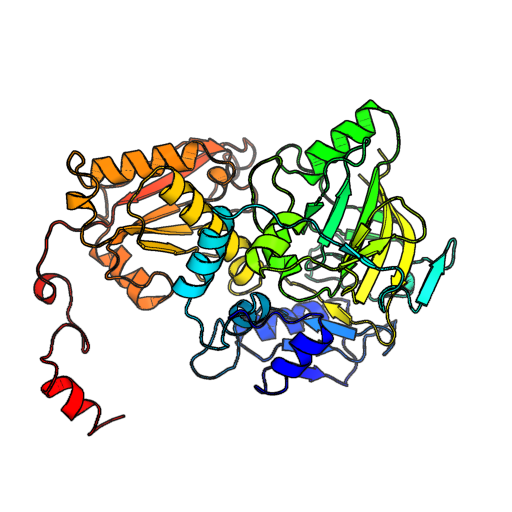 O 1
ATOM 2216 N N . GLY A 1 327 ? 12.331 12.979 26.078 1.00 28.44 311 GLY A N 1
ATOM 2217 C CA . GLY A 1 327 ? 12.904 11.708 25.680 1.00 28.08 311 GLY A CA 1
ATOM 2218 C C . GLY A 1 327 ? 11.814 10.729 25.359 1.00 28.05 311 GLY A C 1
ATOM 2219 O O . GLY A 1 327 ? 10.771 11.103 24.808 1.00 27.21 311 GLY A O 1
ATOM 2220 N N . GLU A 1 328 ? 12.012 9.501 25.774 1.00 25.45 312 GLU A N 1
ATOM 2221 C CA . GLU A 1 328 ? 11.013 8.456 25.568 1.00 25.43 312 GLU A CA 1
ATOM 2222 C C . GLU A 1 328 ? 9.817 8.727 26.461 1.00 27.14 312 GLU A C 1
ATOM 2223 O O . GLU A 1 328 ? 9.952 9.416 27.481 1.00 27.29 312 GLU A O 1
ATOM 2229 N N . PRO A 1 329 ? 8.662 8.100 26.177 1.00 23.94 313 PRO A N 1
ATOM 2230 C CA . PRO A 1 329 ? 7.482 8.342 27.018 1.00 22.53 313 PRO A CA 1
ATOM 2231 C C . PRO A 1 329 ? 7.694 7.966 28.492 1.00 27.27 313 PRO A C 1
ATOM 2232 O O . PRO A 1 329 ? 8.410 7.014 28.747 1.00 25.90 313 PRO A O 1
ATOM 2236 N N . VAL A 1 330 ? 7.122 8.693 29.469 1.00 23.38 314 VAL A N 1
ATOM 2237 C CA . VAL A 1 330 ? 6.184 9.807 29.292 1.00 23.82 314 VAL A CA 1
ATOM 2238 C C . VAL A 1 330 ? 6.756 11.053 29.946 1.00 28.50 314 VAL A C 1
ATOM 2239 O O . VAL A 1 330 ? 7.052 11.011 31.124 1.00 25.32 314 VAL A O 1
ATOM 2243 N N . ASP A 1 331 ? 6.903 12.162 29.193 1.00 26.68 315 ASP A N 1
ATOM 2244 C CA . ASP A 1 331 ? 7.350 13.422 29.801 1.00 25.68 315 ASP A CA 1
ATOM 2245 C C . ASP A 1 331 ? 6.445 14.525 29.223 1.00 26.66 315 ASP A C 1
ATOM 2246 O O . ASP A 1 331 ? 5.464 14.201 28.557 1.00 23.73 315 ASP A O 1
ATOM 2251 N N . GLU A 1 332 ? 6.768 15.798 29.453 1.00 25.15 316 GLU A N 1
ATOM 2252 C CA . GLU A 1 332 ? 5.929 16.909 29.003 1.00 24.66 316 GLU A CA 1
ATOM 2253 C C . GLU A 1 332 ? 5.845 17.056 27.491 1.00 24.88 316 GLU A C 1
ATOM 2254 O O . GLU A 1 332 ? 4.962 17.763 27.034 1.00 23.36 316 GLU A O 1
ATOM 2260 N N . THR A 1 333 ? 6.752 16.458 26.720 1.00 20.45 317 THR A N 1
ATOM 2261 C CA . THR A 1 333 ? 6.589 16.398 25.258 1.00 21.25 317 THR A CA 1
ATOM 2262 C C . THR A 1 333 ? 5.254 15.735 24.976 1.00 23.13 317 THR A C 1
ATOM 2263 O O . THR A 1 333 ? 4.586 16.080 24.014 1.00 23.04 317 THR A O 1
ATOM 2267 N N . HIS A 1 334 ? 4.898 14.751 25.795 1.00 19.74 318 HIS A N 1
ATOM 2268 C CA . HIS A 1 334 ? 3.674 13.970 25.603 1.00 21.78 318 HIS A CA 1
ATOM 2269 C C . HIS A 1 334 ? 2.470 14.521 26.392 1.00 26.77 318 HIS A C 1
ATOM 2270 O O . HIS A 1 334 ? 1.401 14.667 25.822 1.00 23.81 318 HIS A O 1
ATOM 2277 N N . THR A 1 335 ? 2.654 14.828 27.676 1.00 23.64 319 THR A N 1
ATOM 2278 C CA . THR A 1 335 ? 1.565 15.304 28.546 1.00 24.15 319 THR A CA 1
ATOM 2279 C C . THR A 1 335 ? 1.156 16.741 28.251 1.00 26.47 319 THR A C 1
ATOM 2280 O O . THR A 1 335 ? 0.057 17.117 28.640 1.00 24.59 319 THR A O 1
ATOM 2284 N N . ALA A 1 336 ? 2.032 17.558 27.649 1.00 24.82 320 ALA A N 1
ATOM 2285 C CA . ALA A 1 336 ? 1.696 18.945 27.366 1.00 25.13 320 ALA A CA 1
ATOM 2286 C C . ALA A 1 336 ? 1.700 19.208 25.885 1.00 26.18 320 ALA A C 1
ATOM 2287 O O . ALA A 1 336 ? 0.644 19.446 25.318 1.00 25.03 320 ALA A O 1
ATOM 2289 N N . TRP A 1 337 ? 2.844 19.105 25.213 1.00 26.17 321 TRP A N 1
ATOM 2290 C CA . TRP A 1 337 ? 2.861 19.416 23.778 1.00 27.72 321 TRP A CA 1
ATOM 2291 C C . TRP A 1 337 ? 1.911 18.539 22.926 1.00 25.88 321 TRP A C 1
ATOM 2292 O O . TRP A 1 337 ? 1.102 19.075 22.182 1.00 24.04 321 TRP A O 1
ATOM 2303 N N . GLY A 1 338 ? 1.995 17.217 23.035 1.00 21.00 322 GLY A N 1
ATOM 2304 C CA . GLY A 1 338 ? 1.114 16.366 22.225 1.00 20.82 322 GLY A CA 1
ATOM 2305 C C . GLY A 1 338 ? -0.330 16.528 22.671 1.00 23.86 322 GLY A C 1
ATOM 2306 O O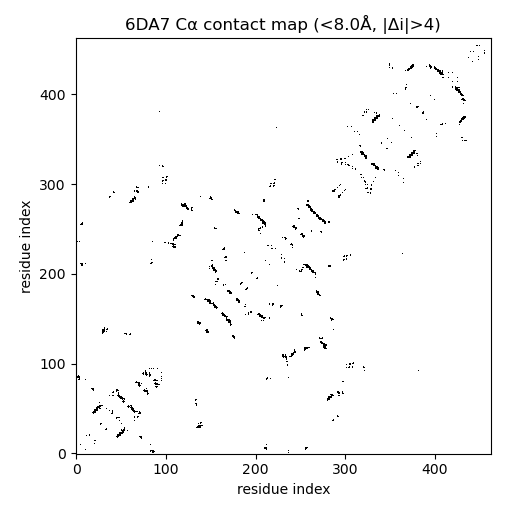 . GLY A 1 338 ? -1.252 16.496 21.852 1.00 22.71 322 GLY A O 1
ATOM 2307 N N . LEU A 1 339 ? -0.543 16.725 23.995 1.00 22.63 323 LEU A N 1
ATOM 2308 C CA . LEU A 1 339 ? -1.913 16.858 24.509 1.00 22.28 323 LEU A CA 1
ATOM 2309 C C . LEU A 1 339 ? -2.616 18.108 23.997 1.00 25.22 323 LEU A C 1
ATOM 2310 O O . LEU A 1 339 ? -3.788 18.045 23.586 1.00 24.48 323 LEU A O 1
ATOM 2315 N N . VAL A 1 340 ? -1.939 19.257 24.061 1.00 23.37 324 VAL A N 1
ATOM 2316 C CA . VAL A 1 340 ? -2.528 20.517 23.557 1.00 23.94 324 VAL A CA 1
ATOM 2317 C C . VAL A 1 340 ? -2.647 20.498 22.015 1.00 27.45 324 VAL A C 1
ATOM 2318 O O . VAL A 1 340 ? -3.516 21.181 21.480 1.00 25.67 324 VAL A O 1
ATOM 2322 N N . THR A 1 341 ? -1.775 19.730 21.302 1.00 23.66 325 THR A N 1
ATOM 2323 C CA . THR A 1 341 ? -1.870 19.543 19.857 1.00 22.37 325 THR A CA 1
ATOM 2324 C C . THR A 1 341 ? -3.130 18.730 19.574 1.00 23.41 325 THR A C 1
ATOM 2325 O O . THR A 1 341 ? -3.870 19.084 18.668 1.00 22.93 325 THR A O 1
ATOM 2329 N N . ALA A 1 342 ? -3.426 17.695 20.377 1.00 21.45 326 ALA A N 1
ATOM 2330 C CA . ALA A 1 342 ? -4.718 16.943 20.223 1.00 21.77 326 ALA A CA 1
ATOM 2331 C C . ALA A 1 342 ? -5.910 17.883 20.455 1.00 25.21 326 ALA A C 1
ATOM 2332 O O . ALA A 1 342 ? -6.904 17.839 19.714 1.00 23.47 326 ALA A O 1
ATOM 2334 N N . ALA A 1 343 ? -5.835 18.771 21.484 1.00 23.55 327 ALA A N 1
ATOM 2335 C CA . ALA A 1 343 ? -6.949 19.715 21.727 1.00 23.17 327 ALA A CA 1
ATOM 2336 C C . ALA A 1 343 ? -7.134 20.670 20.525 1.00 25.24 327 ALA A C 1
ATOM 2337 O O . ALA A 1 343 ? -8.264 21.027 20.165 1.00 23.04 327 ALA A O 1
ATOM 2339 N N . GLU A 1 344 ? -6.023 21.150 19.954 1.00 24.08 328 GLU A N 1
ATOM 2340 C CA . GLU A 1 344 ? -6.113 22.041 18.792 1.00 24.95 328 GLU A CA 1
ATOM 2341 C C . GLU A 1 344 ? -6.729 21.270 17.598 1.00 26.23 328 GLU A C 1
ATOM 2342 O O . GLU A 1 344 ? -7.609 21.798 16.934 1.00 26.60 328 GLU A O 1
ATOM 2348 N N . ALA A 1 345 ? -6.340 20.004 17.397 1.00 23.22 329 ALA A N 1
ATOM 2349 C CA . ALA A 1 345 ? -6.920 19.180 16.311 1.00 22.55 329 ALA A CA 1
ATOM 2350 C C . ALA A 1 345 ? -8.408 18.997 16.554 1.00 27.18 329 ALA A C 1
ATOM 2351 O O . ALA A 1 345 ? -9.203 19.137 15.627 1.00 27.06 329 ALA A O 1
ATOM 2353 N N . LEU A 1 346 ? -8.806 18.726 17.810 1.00 23.84 330 LEU A N 1
ATOM 2354 C CA . LEU A 1 346 ? -10.240 18.550 18.122 1.00 24.15 330 LEU A CA 1
ATOM 2355 C C . LEU A 1 346 ? -11.030 19.834 17.772 1.00 29.70 330 LEU A C 1
ATOM 2356 O O . LEU A 1 346 ? -12.111 19.750 17.203 1.00 28.27 330 LEU A O 1
ATOM 2361 N N . ALA A 1 347 ? -10.484 21.013 18.098 1.00 28.40 331 ALA A N 1
ATOM 2362 C CA . ALA A 1 347 ? -11.155 22.299 17.797 1.00 29.24 331 ALA A CA 1
ATOM 2363 C C . ALA A 1 347 ? -11.259 22.566 16.271 1.00 30.64 331 ALA A C 1
ATOM 2364 O O . ALA A 1 347 ? -12.283 23.065 15.791 1.00 28.64 331 ALA A O 1
ATOM 2366 N N . LEU A 1 348 ? -10.186 22.284 15.527 1.00 26.39 332 LEU A N 1
ATOM 2367 C CA . LEU A 1 348 ? -10.150 22.450 14.070 1.00 27.28 332 LEU A CA 1
ATOM 2368 C C . LEU A 1 348 ? -11.116 21.484 13.400 1.00 29.44 332 LEU A C 1
ATOM 2369 O O . LEU A 1 348 ? -11.825 21.878 12.479 1.00 28.23 332 LEU A O 1
ATOM 2374 N N . LEU A 1 349 ? -11.172 20.215 13.858 1.00 26.17 333 LEU A N 1
ATOM 2375 C CA . LEU A 1 349 ? -12.087 19.255 13.238 1.00 25.51 333 LEU A CA 1
ATOM 2376 C C . LEU A 1 349 ? -13.517 19.637 13.528 1.00 28.74 333 LEU A C 1
ATOM 2377 O O . LEU A 1 349 ? -14.352 19.618 12.621 1.00 26.86 333 LEU A O 1
ATOM 2382 N N . ARG A 1 350 ? -13.802 20.072 14.758 1.00 28.78 334 ARG A N 1
ATOM 2383 C CA . ARG A 1 350 ? -15.164 20.517 15.080 1.00 29.59 334 ARG A CA 1
ATOM 2384 C C . ARG A 1 350 ? -15.545 21.786 14.328 1.00 32.99 334 ARG A C 1
ATOM 2385 O O . ARG A 1 350 ? -16.681 21.866 13.891 1.00 32.34 334 ARG A O 1
ATOM 2393 N N . ALA A 1 351 ? -14.601 22.724 14.098 1.00 31.07 335 ALA A N 1
ATOM 2394 C CA . ALA A 1 351 ? -14.867 23.964 13.335 1.00 31.42 335 ALA A CA 1
ATOM 2395 C C . ALA A 1 351 ? -15.213 23.660 11.893 1.00 35.54 335 ALA A C 1
ATOM 2396 O O . ALA A 1 351 ? -15.905 24.453 11.273 1.00 36.00 335 ALA A O 1
ATOM 2398 N N . ALA A 1 352 ? -14.752 22.507 11.347 1.00 31.72 336 ALA A N 1
ATOM 2399 C CA . ALA A 1 352 ? -15.115 22.066 10.009 1.00 31.84 336 ALA A CA 1
ATOM 2400 C C . ALA A 1 352 ? -16.432 21.228 10.056 1.00 35.28 336 ALA A C 1
ATOM 2401 O O . ALA A 1 352 ? -16.757 20.583 9.064 1.00 33.79 336 ALA A O 1
ATOM 2403 N N . LYS A 1 353 ? -17.180 21.256 11.189 1.00 33.48 337 LYS A N 1
ATOM 2404 C CA . LYS A 1 353 ? -18.447 20.552 11.416 1.00 34.65 337 LYS A CA 1
ATOM 2405 C C . LYS A 1 353 ? -18.324 19.031 11.355 1.00 35.32 337 LYS A C 1
ATOM 2406 O O . LYS A 1 353 ? -19.280 18.351 11.001 1.00 34.95 337 LYS A O 1
ATOM 2412 N N . LEU A 1 354 ? -17.165 18.478 11.745 1.00 29.30 338 LEU A N 1
ATOM 2413 C CA . LEU A 1 354 ? -17.031 17.028 11.768 1.00 26.70 338 LEU A CA 1
ATOM 2414 C C . LEU A 1 354 ? -17.500 16.538 13.144 1.00 28.95 338 LEU A C 1
ATOM 2415 O O . LEU A 1 354 ? -17.228 17.200 14.150 1.00 26.73 338 LEU A O 1
ATOM 2420 N N . PRO A 1 355 ? -18.171 15.371 13.193 1.00 28.61 339 PRO A N 1
ATOM 2421 C CA . PRO A 1 355 ? -18.750 14.901 14.459 1.00 29.01 339 PRO A CA 1
ATOM 2422 C C . PRO A 1 355 ? -17.706 14.153 15.268 1.00 28.48 339 PRO A C 1
ATOM 2423 O O . PRO A 1 355 ? -17.793 12.932 15.433 1.00 26.05 339 PRO A O 1
ATOM 2427 N N . VAL A 1 356 ? -16.753 14.908 15.819 1.00 24.54 340 VAL A N 1
ATOM 2428 C CA . VAL A 1 356 ? -15.620 14.329 16.555 1.00 23.55 340 VAL A CA 1
ATOM 2429 C C . VAL A 1 356 ? -15.913 14.349 18.021 1.00 28.21 340 VAL A C 1
ATOM 2430 O O . VAL A 1 356 ? -16.025 15.433 18.605 1.00 28.58 340 VAL A O 1
ATOM 2434 N N . ALA A 1 357 ? -16.020 13.155 18.629 1.00 25.74 341 ALA A N 1
ATOM 2435 C CA . ALA A 1 357 ? -16.305 12.981 20.062 1.00 27.20 341 ALA A CA 1
ATOM 2436 C C . ALA A 1 357 ? -15.098 13.440 20.865 1.00 29.20 341 ALA A C 1
ATOM 2437 O O . ALA A 1 357 ? -15.234 14.208 21.803 1.00 29.30 341 ALA A O 1
ATOM 2439 N N . THR A 1 358 ? -13.908 12.964 20.496 1.00 24.33 342 THR A N 1
ATOM 2440 C CA . THR A 1 358 ? -12.684 13.378 21.153 1.00 23.90 342 THR A CA 1
ATOM 2441 C C . THR A 1 358 ? -11.476 13.187 20.216 1.00 25.23 342 THR A C 1
ATOM 2442 O O . THR A 1 358 ? -11.574 12.525 19.163 1.00 21.55 342 THR A O 1
ATOM 2446 N N . ALA A 1 359 ? -10.329 13.776 20.608 1.00 22.58 343 ALA A N 1
ATOM 2447 C CA . ALA A 1 359 ? -9.057 13.597 19.885 1.00 22.51 343 ALA A CA 1
ATOM 2448 C C . ALA A 1 359 ? -7.986 13.437 20.968 1.00 25.45 343 ALA A C 1
ATOM 2449 O O . ALA A 1 359 ? -8.132 13.993 22.064 1.00 25.47 343 ALA A O 1
ATOM 2451 N N . TRP A 1 360 ? -6.934 12.676 20.700 1.00 21.17 344 TRP A N 1
ATOM 2452 C CA . TRP A 1 360 ? -5.936 12.439 21.753 1.00 20.43 344 TRP A CA 1
ATOM 2453 C C . TRP A 1 360 ? -4.616 12.048 21.104 1.00 21.91 344 TRP A C 1
ATOM 2454 O O . TRP A 1 360 ? -4.663 11.358 20.103 1.00 20.61 344 TRP A O 1
ATOM 2465 N N . MET A 1 361 ? -3.442 12.468 21.662 1.00 20.50 345 MET A N 1
ATOM 2466 C CA . MET A 1 361 ? -2.134 12.013 21.151 1.00 19.48 345 MET A CA 1
ATOM 2467 C C . MET A 1 361 ? -1.611 11.036 22.219 1.00 24.22 345 MET A C 1
ATOM 2468 O O . MET A 1 361 ? -1.142 11.476 23.290 1.00 24.12 345 MET A O 1
ATOM 2473 N N . PRO A 1 362 ? -1.733 9.707 21.978 1.00 20.89 346 PRO A N 1
ATOM 2474 C CA . PRO A 1 362 ? -1.354 8.727 23.019 1.00 21.24 346 PRO A CA 1
ATOM 2475 C C . PRO A 1 362 ? 0.080 8.920 23.460 1.00 23.00 346 PRO A C 1
ATOM 2476 O O . PRO A 1 362 ? 0.977 9.052 22.619 1.00 22.17 346 PRO A O 1
ATOM 2480 N N . PHE A 1 363 ? 0.304 8.945 24.776 1.00 22.25 347 PHE A N 1
ATOM 2481 C CA . PHE A 1 363 ? 1.647 9.186 25.303 1.00 19.82 347 PHE A CA 1
ATOM 2482 C C . PHE A 1 363 ? 2.608 8.084 24.926 1.00 22.13 347 PHE A C 1
ATOM 2483 O O . PHE A 1 363 ? 3.762 8.369 24.640 1.00 22.05 347 PHE A O 1
ATOM 2491 N N . GLU A 1 364 ? 2.141 6.828 24.912 1.00 20.22 348 GLU A N 1
ATOM 2492 C CA . GLU A 1 364 ? 3.014 5.691 24.539 1.00 21.15 348 GLU A CA 1
ATOM 2493 C C . GLU A 1 364 ? 3.530 5.778 23.098 1.00 23.16 348 GLU A C 1
ATOM 2494 O O . GLU A 1 364 ? 4.544 5.187 22.793 1.00 22.14 348 GLU A O 1
ATOM 2500 N N . ALA A 1 365 ? 2.834 6.517 22.203 1.00 21.01 349 ALA A N 1
ATOM 2501 C CA . ALA A 1 365 ? 3.292 6.682 20.823 1.00 20.00 349 ALA A CA 1
ATOM 2502 C C . ALA A 1 365 ? 4.174 7.945 20.693 1.00 22.94 349 ALA A C 1
ATOM 2503 O O . ALA A 1 365 ? 4.427 8.428 19.584 1.00 21.72 349 ALA A O 1
ATOM 2505 N N . ALA A 1 366 ? 4.645 8.508 21.853 1.00 21.92 350 ALA A N 1
ATOM 2506 C CA . ALA A 1 366 ? 5.572 9.641 21.877 1.00 20.56 350 ALA A CA 1
ATOM 2507 C C . ALA A 1 366 ? 5.147 10.838 21.026 1.00 23.03 350 ALA A C 1
ATOM 2508 O O . ALA A 1 366 ? 5.978 11.472 20.353 1.00 22.30 350 ALA A O 1
ATOM 2510 N N . ALA A 1 367 ? 3.860 11.180 21.092 1.00 22.66 351 ALA A N 1
ATOM 2511 C CA . ALA A 1 367 ? 3.309 12.327 20.347 1.00 24.47 351 ALA A CA 1
ATOM 2512 C C . ALA A 1 367 ? 3.561 12.190 18.822 1.00 27.23 351 ALA A C 1
ATOM 2513 O O . ALA A 1 367 ? 3.689 13.193 18.116 1.00 26.98 351 ALA A O 1
ATOM 2515 N N . HIS A 1 368 ? 3.613 10.944 18.310 1.00 20.89 352 HIS A N 1
ATOM 2516 C CA . HIS A 1 368 ? 3.709 10.722 16.864 1.00 19.26 352 HIS A CA 1
ATOM 2517 C C . HIS A 1 368 ? 2.309 10.478 16.295 1.00 22.56 352 HIS A C 1
ATOM 2518 O O . HIS A 1 368 ? 2.156 10.542 15.065 1.00 23.20 352 HIS A O 1
ATOM 2525 N N . TRP A 1 369 ? 1.338 10.048 17.137 1.00 19.20 353 TRP A N 1
ATOM 2526 C CA . TRP A 1 369 ? 0.003 9.648 16.644 1.00 19.04 353 TRP A CA 1
ATOM 2527 C C . TRP A 1 369 ? -1.119 10.514 17.158 1.00 20.65 353 TRP A C 1
ATOM 2528 O O . TRP A 1 369 ? -1.094 10.898 18.314 1.00 21.04 353 TRP A O 1
ATOM 2539 N N . LEU A 1 370 ? -2.141 10.746 16.325 1.00 17.36 354 LEU A N 1
ATOM 2540 C CA . LEU A 1 370 ? -3.380 11.378 16.753 1.00 18.71 354 LEU A CA 1
ATOM 2541 C C . LEU A 1 370 ? -4.453 10.327 16.627 1.00 23.50 354 LEU A C 1
ATOM 2542 O O . LEU A 1 370 ? -4.497 9.573 15.601 1.00 21.27 354 LEU A O 1
ATOM 2547 N N . ILE A 1 371 ? -5.337 10.241 17.663 1.00 18.16 355 ILE A N 1
ATOM 2548 C CA . ILE A 1 371 ? -6.483 9.358 17.569 1.00 16.63 355 ILE A CA 1
ATOM 2549 C C . ILE A 1 371 ? -7.682 10.270 17.443 1.00 21.64 355 ILE A C 1
ATOM 2550 O O . ILE A 1 371 ? -7.812 11.174 18.255 1.00 21.18 355 ILE A O 1
ATOM 2555 N N . VAL A 1 372 ? -8.541 10.047 16.437 1.00 19.00 356 VAL A N 1
ATOM 2556 C CA . VAL A 1 372 ? -9.754 10.848 16.267 1.00 18.20 356 VAL A CA 1
ATOM 2557 C C . VAL A 1 372 ? -10.925 9.916 16.512 1.00 22.69 356 VAL A C 1
ATOM 2558 O O . VAL A 1 372 ? -11.071 8.964 15.765 1.00 20.50 356 VAL A O 1
ATOM 2562 N N . CYS A 1 373 ? -11.781 10.192 17.530 1.00 19.60 357 CYS A N 1
ATOM 2563 C CA . CYS A 1 373 ? -12.945 9.325 17.773 1.00 20.99 357 CYS A CA 1
ATOM 2564 C C . CYS A 1 373 ? -14.201 10.017 17.298 1.00 24.01 357 CYS A C 1
ATOM 2565 O O . CYS A 1 373 ? -14.474 11.115 17.747 1.00 25.58 357 CYS A O 1
ATOM 2568 N N . LEU A 1 374 ? -15.006 9.343 16.468 1.00 21.02 358 LEU A N 1
ATOM 2569 C CA . LEU A 1 374 ? -16.265 9.889 15.982 1.00 21.91 358 LEU A CA 1
ATOM 2570 C C . LEU A 1 374 ? -17.402 9.541 16.909 1.00 25.28 358 LEU A C 1
ATOM 2571 O O . LEU A 1 374 ? -17.410 8.460 17.484 1.00 24.16 358 LEU A O 1
ATOM 2576 N N . THR A 1 375 ? -18.457 10.389 16.933 1.00 23.64 359 THR A N 1
ATOM 2577 C CA . THR A 1 375 ? -19.613 10.109 17.791 1.00 25.91 359 THR A CA 1
ATOM 2578 C C . THR A 1 375 ? -20.353 8.894 17.250 1.00 32.40 359 THR A C 1
ATOM 2579 O O . THR A 1 375 ? -20.260 8.600 16.057 1.00 29.61 359 THR A O 1
ATOM 2583 N N . GLU A 1 376 ? -21.094 8.184 18.114 1.00 35.18 360 GLU A N 1
ATOM 2584 C CA . GLU A 1 376 ? -21.810 6.977 17.685 1.00 36.95 360 GLU A CA 1
ATOM 2585 C C . GLU A 1 376 ? -22.769 7.268 16.543 1.00 37.31 360 GLU A C 1
ATOM 2586 O O . GLU A 1 376 ? -22.897 6.473 15.604 1.00 36.14 360 GLU A O 1
ATOM 2592 N N . ASP A 1 377 ? -23.352 8.445 16.547 1.00 35.62 361 ASP A N 1
ATOM 2593 C CA . ASP A 1 377 ? -24.321 8.823 15.500 1.00 37.11 361 ASP A CA 1
ATOM 2594 C C . ASP A 1 377 ? -23.671 9.616 14.380 1.00 36.03 361 ASP A C 1
ATOM 2595 O O . ASP A 1 377 ? -24.360 10.383 13.719 1.00 34.74 361 ASP A O 1
ATOM 2600 N N . TRP A 1 378 ? -22.342 9.449 14.121 1.00 31.91 362 TRP A N 1
ATOM 2601 C CA . TRP A 1 378 ? -21.706 10.243 13.061 1.00 29.33 362 TRP A CA 1
ATOM 2602 C C . TRP A 1 378 ? -22.418 10.100 11.705 1.00 33.69 362 TRP A C 1
ATOM 2603 O O . TRP A 1 378 ? -22.410 11.047 10.919 1.00 33.47 362 TRP A O 1
ATOM 2614 N N . ARG A 1 379 ? -22.947 8.915 11.396 1.00 32.41 363 ARG A N 1
ATOM 2615 C CA . ARG A 1 379 ? -23.649 8.716 10.111 1.00 34.53 363 ARG A CA 1
ATOM 2616 C C . ARG A 1 379 ? -24.895 9.586 10.053 1.00 43.51 363 ARG A C 1
ATOM 2617 O O . ARG A 1 379 ? -25.140 10.170 9.006 1.00 42.46 363 ARG A O 1
ATOM 2625 N N . GLU A 1 380 ? -25.637 9.732 11.170 1.00 45.20 364 GLU A N 1
ATOM 2626 C CA . GLU A 1 380 ? -26.817 10.623 11.181 1.00 48.52 364 GLU A CA 1
ATOM 2627 C C . GLU A 1 380 ? -26.374 12.067 10.975 1.00 52.95 364 GLU A C 1
ATOM 2628 O O . GLU A 1 380 ? -27.052 12.802 10.281 1.00 52.52 364 GLU A O 1
ATOM 2634 N N . ARG A 1 381 ? -25.228 12.473 11.573 1.00 49.21 365 ARG A N 1
ATOM 2635 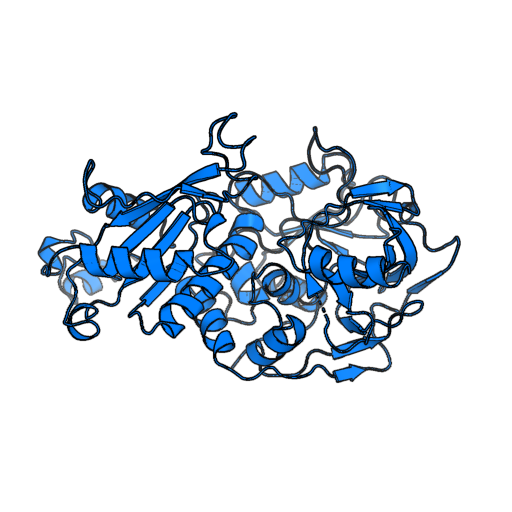C CA . ARG A 1 381 ? -24.705 13.842 11.461 1.00 48.83 365 ARG A CA 1
ATOM 2636 C C . ARG A 1 381 ? -24.069 14.168 10.113 1.00 51.98 365 ARG A C 1
ATOM 2637 O O . ARG A 1 381 ? -24.083 15.336 9.746 1.00 52.03 365 ARG A O 1
ATOM 2645 N N . MET A 1 382 ? -23.492 13.165 9.397 1.00 48.71 366 MET A N 1
ATOM 2646 C CA . MET A 1 382 ? -22.847 13.296 8.077 1.00 48.83 366 MET A CA 1
ATOM 2647 C C . MET A 1 382 ? -23.546 12.252 7.162 1.00 56.40 366 MET A C 1
ATOM 2648 O O . MET A 1 382 ? -22.985 11.189 6.888 1.00 54.81 366 MET A O 1
ATOM 2653 N N . PRO A 1 383 ? -24.797 12.504 6.723 1.00 55.79 367 PRO A N 1
ATOM 2654 C CA . PRO A 1 383 ? -25.533 11.464 5.973 1.00 56.09 367 PRO A CA 1
ATOM 2655 C C . PRO A 1 383 ? -24.942 10.998 4.634 1.00 57.00 367 PRO A C 1
ATOM 2656 O O . PRO A 1 383 ? -25.192 9.852 4.247 1.00 55.75 367 PRO A O 1
ATOM 2660 N N . GLY A 1 384 ? -24.161 11.830 3.956 1.00 53.32 368 GLY A N 1
ATOM 2661 C CA . GLY A 1 384 ? -23.623 11.468 2.647 1.00 52.91 368 GLY A CA 1
ATOM 2662 C C . GLY A 1 384 ? -22.295 10.743 2.539 1.00 53.55 368 GLY A C 1
ATOM 2663 O O . GLY A 1 384 ? -21.811 10.591 1.414 1.00 54.24 368 GLY A O 1
ATOM 2664 N N . LEU A 1 385 ? -21.665 10.299 3.662 1.00 45.59 369 LEU A N 1
ATOM 2665 C CA . LEU A 1 385 ? -20.337 9.679 3.583 1.00 41.42 369 LEU A CA 1
ATOM 2666 C C . LEU A 1 385 ? -20.226 8.275 4.161 1.00 36.83 369 LEU A C 1
ATOM 2667 O O . LEU A 1 385 ? -20.663 8.015 5.276 1.00 34.01 369 LEU A O 1
ATOM 2672 N N . SER A 1 386 ? -19.451 7.441 3.480 1.00 29.51 370 SER A N 1
ATOM 2673 C CA . SER A 1 386 ? -19.106 6.122 3.960 1.00 28.38 370 SER A CA 1
ATOM 2674 C C . SER A 1 386 ? -17.966 6.286 5.009 1.00 30.47 370 SER A C 1
ATOM 2675 O O . SER A 1 386 ? -17.451 7.415 5.201 1.00 27.07 370 SER A O 1
ATOM 2678 N N . ARG A 1 387 ? -17.500 5.165 5.603 1.00 26.68 371 ARG A N 1
ATOM 2679 C CA . ARG A 1 387 ? -16.359 5.235 6.551 1.00 24.09 371 ARG A CA 1
ATOM 2680 C C . ARG A 1 387 ? -15.134 5.758 5.829 1.00 25.60 371 ARG A C 1
ATOM 2681 O O . ARG A 1 387 ? -14.391 6.584 6.368 1.00 22.30 371 ARG A O 1
ATOM 2689 N N . ASP A 1 388 ? -14.896 5.272 4.591 1.00 24.95 372 ASP A N 1
ATOM 2690 C CA . ASP A 1 388 ? -13.747 5.762 3.840 1.00 24.72 372 ASP A CA 1
ATOM 2691 C C . ASP A 1 388 ? -13.883 7.223 3.562 1.00 24.16 372 ASP A C 1
ATOM 2692 O O . ASP A 1 388 ? -12.870 7.931 3.587 1.00 23.72 372 ASP A O 1
ATOM 2697 N N . GLY A 1 389 ? -15.090 7.648 3.219 1.00 23.68 373 GLY A N 1
ATOM 2698 C CA . GLY A 1 389 ? -15.376 9.041 2.890 1.00 23.21 373 GLY A CA 1
ATOM 2699 C C . GLY A 1 389 ? -15.105 9.990 4.048 1.00 26.25 373 GLY A C 1
ATOM 2700 O O . GLY A 1 389 ? -14.506 11.059 3.873 1.00 24.06 373 GLY A O 1
ATOM 2701 N N . ILE A 1 390 ? -15.544 9.630 5.254 1.00 22.95 374 ILE A N 1
ATOM 2702 C CA . ILE A 1 390 ? -15.295 10.512 6.412 1.00 21.53 374 ILE A CA 1
ATOM 2703 C C . ILE A 1 390 ? -13.787 10.526 6.760 1.00 23.09 374 ILE A C 1
ATOM 2704 O O . ILE A 1 390 ? -13.279 11.559 7.166 1.00 21.29 374 ILE A O 1
ATOM 2709 N N . CYS A 1 391 ? -13.040 9.427 6.534 1.00 22.16 375 CYS A N 1
ATOM 2710 C CA . CYS A 1 391 ? -11.582 9.447 6.774 1.00 20.26 375 CYS A CA 1
ATOM 2711 C C . CYS A 1 391 ? -10.913 10.345 5.729 1.00 24.25 375 CYS A C 1
ATOM 2712 O O . CYS A 1 391 ? -9.956 11.057 6.049 1.00 21.16 375 CYS A O 1
ATOM 2715 N N . LEU A 1 392 ? -11.401 10.300 4.482 1.00 21.96 376 LEU A N 1
ATOM 2716 C CA . LEU A 1 392 ? -10.879 11.220 3.434 1.00 22.40 376 LEU A CA 1
ATOM 2717 C C . LEU A 1 392 ? -11.115 12.655 3.878 1.00 24.62 376 LEU A C 1
ATOM 2718 O O . LEU A 1 392 ? -10.214 13.480 3.830 1.00 23.17 376 LEU A O 1
ATOM 2723 N N . ARG A 1 393 ? -12.348 12.961 4.306 1.00 20.73 377 ARG A N 1
ATOM 2724 C CA . ARG A 1 393 ? -12.663 14.313 4.779 1.00 21.03 377 ARG A CA 1
ATOM 2725 C C . ARG A 1 393 ? -11.796 14.734 5.976 1.00 22.39 377 ARG A C 1
ATOM 2726 O O . ARG A 1 393 ? -11.317 15.856 6.024 1.00 21.38 377 ARG A O 1
ATOM 2734 N N . ILE A 1 394 ? -11.592 13.848 6.955 1.00 20.10 378 ILE A N 1
ATOM 2735 C CA . ILE A 1 394 ? -10.706 14.189 8.089 1.00 19.61 378 ILE A CA 1
ATOM 2736 C C . ILE A 1 394 ? -9.310 14.491 7.568 1.00 21.47 378 ILE A C 1
ATOM 2737 O O . ILE A 1 394 ? -8.657 15.439 8.020 1.00 19.67 378 ILE A O 1
ATOM 2742 N N . SER A 1 395 ? -8.793 13.629 6.681 1.00 19.97 379 SER A N 1
ATOM 2743 C CA . SER A 1 395 ? -7.437 13.856 6.149 1.00 18.78 379 SER A CA 1
ATOM 2744 C C . SER A 1 395 ? -7.368 15.230 5.451 1.00 24.01 379 SER A C 1
ATOM 2745 O O . SER A 1 395 ? -6.435 16.024 5.681 1.00 22.93 379 SER A O 1
ATOM 2748 N N . GLN A 1 396 ? -8.389 15.540 4.641 1.00 20.50 380 GLN A N 1
ATOM 2749 C CA . GLN A 1 396 ? -8.427 16.831 3.888 1.00 19.25 380 GLN A CA 1
ATOM 2750 C C . GLN A 1 396 ? -8.433 18.027 4.851 1.00 24.70 380 GLN A C 1
ATOM 2751 O O . GLN A 1 396 ? -7.714 19.011 4.631 1.00 24.84 380 GLN A O 1
ATOM 2757 N N . VAL A 1 397 ? -9.242 17.947 5.904 1.00 21.16 381 VAL A N 1
ATOM 2758 C CA . VAL A 1 397 ? -9.331 19.038 6.885 1.00 21.14 381 VAL A CA 1
ATOM 2759 C C . VAL A 1 397 ? -8.009 19.136 7.618 1.00 24.58 381 VAL A C 1
ATOM 2760 O O . VAL A 1 397 ? -7.463 20.214 7.676 1.00 24.66 381 VAL A O 1
ATOM 2764 N N . LEU A 1 398 ? -7.475 18.038 8.174 1.00 22.39 382 LEU A N 1
ATOM 2765 C CA . LEU A 1 398 ? -6.177 18.129 8.888 1.00 22.05 382 LEU A CA 1
ATOM 2766 C C . LEU A 1 398 ? -5.045 18.634 7.995 1.00 27.21 382 LEU A C 1
ATOM 2767 O O . LEU A 1 398 ? -4.256 19.461 8.437 1.00 26.42 382 LEU A O 1
ATOM 2772 N N . ALA A 1 399 ? -5.019 18.226 6.709 1.00 23.40 383 ALA A N 1
ATOM 2773 C CA . ALA A 1 399 ? -3.951 18.652 5.781 1.00 23.87 383 ALA A CA 1
ATOM 2774 C C . ALA A 1 399 ? -3.947 20.148 5.511 1.00 28.48 383 ALA A C 1
ATOM 2775 O O . ALA A 1 399 ? -2.931 20.671 5.063 1.00 28.39 383 ALA A O 1
ATOM 2777 N N . ALA A 1 400 ? -5.075 20.844 5.709 1.00 27.54 384 ALA A N 1
ATOM 2778 C CA . ALA A 1 400 ? -5.097 22.304 5.468 1.00 27.82 384 ALA A CA 1
ATOM 2779 C C . ALA A 1 400 ? -4.621 23.076 6.725 1.00 33.10 384 ALA A C 1
ATOM 2780 O O . ALA A 1 400 ? -4.674 24.301 6.712 1.00 34.60 384 ALA A O 1
ATOM 2782 N N . THR A 1 401 ? -4.233 22.402 7.826 1.00 28.98 385 THR A N 1
ATOM 2783 C CA . THR A 1 401 ? -3.903 23.125 9.074 1.00 28.44 385 THR A CA 1
ATOM 2784 C C . THR A 1 401 ? -2.397 23.159 9.348 1.00 32.27 385 THR A C 1
ATOM 2785 O O . THR A 1 401 ? -1.631 22.433 8.738 1.00 27.40 385 THR A O 1
ATOM 2789 N N . ARG A 1 402 ? -1.988 23.985 10.323 1.00 30.58 386 ARG A N 1
ATOM 2790 C CA . ARG A 1 402 ? -0.585 24.134 10.744 1.00 31.33 386 ARG A CA 1
ATOM 2791 C C . ARG A 1 402 ? -0.023 22.854 11.347 1.00 30.98 386 ARG A C 1
ATOM 2792 O O . ARG A 1 402 ? 1.187 22.783 11.521 1.00 31.37 386 ARG A O 1
ATOM 2800 N N . ILE A 1 403 ? -0.873 21.968 11.886 1.00 25.99 387 ILE A N 1
ATOM 2801 C CA . ILE A 1 403 ? -0.396 20.800 12.652 1.00 24.22 387 ILE A CA 1
ATOM 2802 C C . ILE A 1 403 ? -0.251 19.526 11.833 1.00 27.86 387 ILE A C 1
ATOM 2803 O O . ILE A 1 403 ? 0.167 18.516 12.396 1.00 26.57 387 ILE A O 1
ATOM 2808 N N . GLU A 1 404 ? -0.613 19.548 10.554 1.00 26.02 388 GLU A N 1
ATOM 2809 C CA . GLU A 1 404 ? -0.612 18.330 9.736 1.00 24.96 388 GLU A CA 1
ATOM 2810 C C . GLU A 1 404 ? 0.723 17.578 9.717 1.00 28.84 388 GLU A C 1
ATOM 2811 O O . GLU A 1 404 ? 0.706 16.342 9.740 1.00 28.75 388 GLU A O 1
ATOM 2817 N N . ALA A 1 405 ? 1.861 18.286 9.609 1.00 26.47 389 ALA A N 1
ATOM 2818 C CA . ALA A 1 405 ? 3.171 17.612 9.516 1.00 26.88 389 ALA A CA 1
ATOM 2819 C C . ALA A 1 405 ? 3.524 16.827 10.787 1.00 32.03 389 ALA A C 1
ATOM 2820 O O . ALA A 1 405 ? 4.290 15.871 10.701 1.00 31.67 389 ALA A O 1
ATOM 2822 N N . MET A 1 406 ? 2.952 17.192 11.947 1.00 30.01 390 MET A N 1
ATOM 2823 C CA . MET A 1 406 ? 3.211 16.486 13.212 1.00 32.54 390 MET A CA 1
ATOM 2824 C C . MET A 1 406 ? 2.517 15.113 13.243 1.00 31.22 390 MET A C 1
ATOM 2825 O O . MET A 1 406 ? 2.901 14.225 14.006 1.00 31.22 390 MET A O 1
ATOM 2830 N N . MET A 1 407 ? 1.473 14.944 12.463 1.00 27.05 391 MET A N 1
ATOM 2831 C CA . MET A 1 407 ? 0.657 13.726 12.555 1.00 27.13 391 MET A CA 1
ATOM 2832 C C . MET A 1 407 ? 1.237 12.615 11.696 1.00 27.24 391 MET A C 1
ATOM 2833 O O . MET A 1 407 ? 0.747 12.402 10.586 1.00 26.10 391 MET A O 1
ATOM 2838 N N . THR A 1 408 ? 2.217 11.832 12.236 1.00 21.74 392 THR A N 1
ATOM 2839 C CA . THR A 1 408 ? 2.810 10.749 11.420 1.00 21.41 392 THR A CA 1
ATOM 2840 C C . THR A 1 408 ? 1.735 9.718 11.083 1.00 22.52 392 THR A C 1
ATOM 2841 O O . THR A 1 408 ? 1.735 9.161 9.982 1.00 19.17 392 THR A O 1
ATOM 2845 N N . ARG A 1 409 ? 0.843 9.434 12.047 1.00 17.57 393 ARG A N 1
ATOM 2846 C CA . ARG A 1 409 ? -0.303 8.522 11.836 1.00 16.74 393 ARG A CA 1
ATOM 2847 C C . ARG A 1 409 ? -1.505 9.138 12.537 1.00 21.20 393 ARG A C 1
ATOM 2848 O O . ARG A 1 409 ? -1.348 9.717 13.622 1.00 21.22 393 ARG A O 1
ATOM 2856 N N . VAL A 1 410 ? -2.684 9.020 11.931 1.00 16.93 394 VAL A N 1
ATOM 2857 C CA . VAL A 1 410 ? -3.962 9.413 12.541 1.00 15.70 394 VAL A CA 1
ATOM 2858 C C . VAL A 1 410 ? -4.791 8.179 12.478 1.00 22.40 394 VAL A C 1
ATOM 2859 O O . VAL A 1 410 ? -4.888 7.600 11.382 1.00 22.32 394 VAL A O 1
ATOM 2863 N N . PHE A 1 411 ? -5.346 7.714 13.624 1.00 17.12 395 PHE A N 1
ATOM 2864 C CA . PHE A 1 411 ? -6.225 6.544 13.574 1.00 15.74 395 PHE A CA 1
ATOM 2865 C C . PHE A 1 411 ? -7.602 7.091 13.818 1.00 20.92 395 PHE A C 1
ATOM 2866 O O . PHE A 1 411 ? -7.753 7.915 14.732 1.00 20.67 395 PHE A O 1
ATOM 2874 N N . VAL A 1 412 ? -8.584 6.721 12.948 1.00 18.72 396 VAL A N 1
ATOM 2875 C CA . VAL A 1 412 ? -9.952 7.184 13.082 1.00 18.28 396 VAL A CA 1
ATOM 2876 C C . VAL A 1 412 ? -10.744 6.037 13.674 1.00 20.47 396 VAL A C 1
ATOM 2877 O O . VAL A 1 412 ? -10.804 4.990 13.075 1.00 19.17 396 VAL A O 1
ATOM 2881 N N . LEU A 1 413 ? -11.337 6.220 14.867 1.00 18.11 397 LEU A N 1
ATOM 2882 C CA . LEU A 1 413 ? -12.041 5.129 15.557 1.00 17.12 397 LEU A CA 1
ATOM 2883 C C . LEU A 1 413 ? -13.388 5.580 16.060 1.00 23.38 397 LEU A C 1
ATOM 2884 O O . LEU A 1 413 ? -13.727 6.733 15.941 1.00 19.90 397 LEU A O 1
ATOM 2889 N N . ASP A 1 414 ? -14.182 4.624 16.557 1.00 22.03 398 ASP A N 1
ATOM 2890 C CA . ASP A 1 414 ? -15.519 4.900 17.094 1.00 21.19 398 ASP A CA 1
ATOM 2891 C C . ASP A 1 414 ? -15.337 5.375 18.532 1.00 25.69 398 ASP A C 1
ATOM 2892 O O . ASP A 1 414 ? -14.321 5.070 19.146 1.00 23.77 398 ASP A O 1
ATOM 2897 N N . ASP A 1 415 ? -16.337 6.058 19.102 1.00 24.49 399 ASP A N 1
ATOM 2898 C CA . ASP A 1 415 ? -16.107 6.578 20.452 1.00 25.48 399 ASP A CA 1
ATOM 2899 C C . ASP A 1 415 ? -16.485 5.600 21.573 1.00 27.16 399 ASP A C 1
ATOM 2900 O O . ASP A 1 415 ? -16.564 6.016 22.743 1.00 26.31 399 ASP A O 1
ATOM 2905 N N . ASP A 1 416 ? -16.615 4.293 21.255 1.00 23.81 400 ASP A N 1
ATOM 2906 C CA . ASP A 1 416 ? -16.743 3.282 22.306 1.00 25.13 400 ASP A CA 1
ATOM 2907 C C . ASP A 1 416 ? -15.313 2.952 22.807 1.00 29.17 400 ASP A C 1
ATOM 2908 O O . ASP A 1 416 ? -15.187 2.127 23.676 1.00 30.11 400 ASP A O 1
ATOM 2913 N N . VAL A 1 417 ? -14.254 3.568 22.249 1.00 23.61 401 VAL A N 1
ATOM 2914 C CA . VAL A 1 417 ? -12.845 3.347 22.650 1.00 26.26 401 VAL A CA 1
ATOM 2915 C C . VAL A 1 417 ? -12.361 4.582 23.361 1.00 29.56 401 VAL A C 1
ATOM 2916 O O . VAL A 1 417 ? -12.493 5.674 22.816 1.00 29.99 401 VAL A O 1
ATOM 2920 N N . ASP A 1 418 ? -11.711 4.412 24.511 1.00 23.95 402 ASP A N 1
ATOM 2921 C CA . ASP A 1 418 ? -11.088 5.538 25.187 1.00 24.04 402 ASP A CA 1
ATOM 2922 C C . ASP A 1 418 ? -9.658 5.562 24.640 1.00 26.49 402 ASP A C 1
ATOM 2923 O O . ASP A 1 418 ? -8.876 4.669 24.964 1.00 24.12 402 ASP A O 1
ATOM 2928 N N . PRO A 1 419 ? -9.265 6.563 23.813 1.00 24.34 403 PRO A N 1
ATOM 2929 C CA . PRO A 1 419 ? -7.892 6.539 23.260 1.00 23.55 403 PRO A CA 1
ATOM 2930 C C . PRO A 1 419 ? -6.799 6.834 24.268 1.00 27.44 403 PRO A C 1
ATOM 2931 O O . PRO A 1 419 ? -5.635 6.640 23.931 1.00 26.22 403 PRO A O 1
ATOM 2935 N N . SER A 1 420 ? -7.147 7.302 25.493 1.00 23.65 404 SER A N 1
ATOM 2936 C CA . SER A 1 420 ? -6.177 7.505 26.568 1.00 22.33 404 SER A CA 1
ATOM 2937 C C . SER A 1 420 ? -5.992 6.180 27.398 1.00 27.03 404 SER A C 1
ATOM 2938 O O . SER A 1 420 ? -5.168 6.121 28.316 1.00 26.17 404 SER A O 1
ATOM 2941 N N . ASP A 1 421 ? -6.785 5.135 27.113 1.00 24.00 405 ASP A N 1
ATOM 2942 C CA . ASP A 1 421 ? -6.617 3.851 27.787 1.00 25.22 405 ASP A CA 1
ATOM 2943 C C . ASP A 1 421 ? -5.662 3.065 26.867 1.00 28.34 405 ASP A C 1
ATOM 2944 O O . ASP A 1 421 ? -6.073 2.638 25.792 1.00 24.01 405 ASP A O 1
ATOM 2949 N N . GLN A 1 422 ? -4.388 2.883 27.276 1.00 25.10 406 GLN A N 1
ATOM 2950 C CA . GLN A 1 422 ? -3.402 2.211 26.411 1.00 25.39 406 GLN A CA 1
ATOM 2951 C C . GLN A 1 422 ? -3.863 0.871 25.857 1.00 26.25 406 GLN A C 1
ATOM 2952 O O . GLN A 1 422 ? -3.604 0.547 24.708 1.00 24.64 406 GLN A O 1
ATOM 2958 N N . THR A 1 423 ? -4.381 0.010 26.747 1.00 23.57 407 THR A N 1
ATOM 2959 C CA . THR A 1 423 ? -4.771 -1.340 26.356 1.00 22.10 407 THR A CA 1
ATOM 2960 C C . THR A 1 423 ? -5.981 -1.354 25.458 1.00 25.16 407 THR A C 1
ATOM 2961 O O . THR A 1 423 ? -6.000 -2.099 24.489 1.00 23.51 407 THR A O 1
ATOM 2965 N N . GLU A 1 424 ? -7.016 -0.578 25.799 1.00 22.98 408 GLU A N 1
ATOM 2966 C CA . GLU A 1 424 ? -8.191 -0.520 24.936 1.00 22.08 408 GLU A CA 1
ATOM 2967 C C . GLU A 1 424 ? -7.817 0.084 23.575 1.00 22.11 408 GLU A C 1
ATOM 2968 O O . GLU A 1 424 ? -8.304 -0.377 22.543 1.00 21.03 408 GLU A O 1
ATOM 2974 N N . LEU A 1 425 ? -6.951 1.104 23.555 1.00 18.79 409 LEU A N 1
ATOM 2975 C CA . LEU A 1 425 ? -6.542 1.656 22.253 1.00 18.80 409 LEU A CA 1
ATOM 2976 C C . LEU A 1 425 ? -5.788 0.586 21.400 1.00 24.91 409 LEU A C 1
ATOM 2977 O O . LEU A 1 425 ? -6.084 0.428 20.212 1.00 20.73 409 LEU A O 1
ATOM 2982 N N . ALA A 1 426 ? -4.828 -0.162 21.995 1.00 22.73 410 ALA A N 1
ATOM 2983 C CA . ALA A 1 426 ? -4.085 -1.153 21.206 1.00 21.24 410 ALA A CA 1
ATOM 2984 C C . ALA A 1 426 ? -5.012 -2.234 20.718 1.00 21.09 410 ALA A C 1
ATOM 2985 O O . ALA A 1 426 ? -4.869 -2.700 19.591 1.00 20.65 410 ALA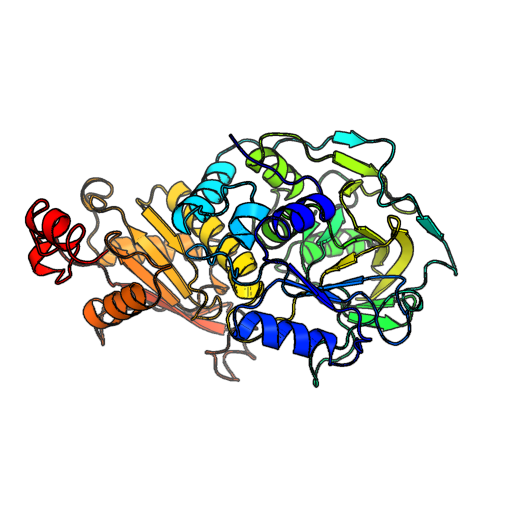 A O 1
ATOM 2987 N N . TRP A 1 427 ? -6.002 -2.623 21.549 1.00 19.38 411 TRP A N 1
ATOM 2988 C CA . TRP A 1 427 ? -6.965 -3.654 21.199 1.00 20.38 411 TRP A CA 1
ATOM 2989 C C . TRP A 1 427 ? -7.815 -3.172 20.035 1.00 22.65 411 TRP A C 1
ATOM 2990 O O . TRP A 1 427 ? -8.055 -3.933 19.087 1.00 21.56 411 TRP A O 1
ATOM 3001 N N . ALA A 1 428 ? -8.304 -1.919 20.109 1.00 17.79 412 ALA A N 1
ATOM 3002 C CA . ALA A 1 428 ? -9.146 -1.382 19.009 1.00 18.79 412 ALA A CA 1
ATOM 3003 C C . ALA A 1 428 ? -8.352 -1.313 17.682 1.00 22.76 412 ALA A C 1
ATOM 3004 O O . ALA A 1 428 ? -8.859 -1.681 16.615 1.00 21.20 412 ALA A O 1
ATOM 3006 N N . ILE A 1 429 ? -7.073 -0.882 17.739 1.00 18.33 413 ILE A N 1
ATOM 3007 C CA . ILE A 1 429 ? -6.300 -0.800 16.482 1.00 18.08 413 ILE A CA 1
ATOM 3008 C C . ILE A 1 429 ? -6.083 -2.210 15.911 1.00 22.47 413 ILE A C 1
ATOM 3009 O O . ILE A 1 429 ? -6.267 -2.441 14.733 1.00 20.60 413 ILE A O 1
ATOM 3014 N N . ALA A 1 430 ? -5.667 -3.154 16.755 1.00 19.24 414 ALA A N 1
ATOM 3015 C CA . ALA A 1 430 ? -5.389 -4.516 16.300 1.00 19.13 414 ALA A CA 1
ATOM 3016 C C . ALA A 1 430 ? -6.620 -5.222 15.762 1.00 22.21 414 ALA A C 1
ATOM 3017 O O . ALA A 1 430 ? -6.497 -6.001 14.818 1.00 21.86 414 ALA A O 1
ATOM 3019 N N . THR A 1 431 ? -7.793 -4.989 16.363 1.00 18.89 415 THR A N 1
ATOM 3020 C CA . THR A 1 431 ? -9.016 -5.703 15.967 1.00 18.12 415 THR A CA 1
ATOM 3021 C C . THR A 1 431 ? -9.883 -4.943 15.017 1.00 21.53 415 THR A C 1
ATOM 3022 O O . THR A 1 431 ? -10.804 -5.558 14.501 1.00 20.87 415 THR A O 1
ATOM 3026 N N . ARG A 1 432 ? -9.594 -3.652 14.715 1.00 18.41 416 ARG A N 1
ATOM 3027 C CA . ARG A 1 432 ? -10.464 -2.891 13.792 1.00 17.30 416 ARG A CA 1
ATOM 3028 C C . ARG A 1 432 ? -9.774 -2.287 12.576 1.00 21.33 416 ARG A C 1
ATOM 3029 O O . ARG A 1 432 ? -10.480 -1.962 11.606 1.00 20.31 416 ARG A O 1
ATOM 3037 N N . VAL A 1 433 ? -8.433 -2.170 12.572 1.00 16.98 417 VAL A N 1
ATOM 3038 C CA . VAL A 1 433 ? -7.745 -1.591 11.409 1.00 16.12 417 VAL A CA 1
ATOM 3039 C C . VAL A 1 433 ? -7.292 -2.764 10.579 1.00 20.88 417 VAL A C 1
ATOM 3040 O O . VAL A 1 433 ? -6.506 -3.593 11.049 1.00 19.15 417 VAL A O 1
ATOM 3044 N N . SER A 1 434 ? -7.773 -2.833 9.333 1.00 18.59 418 SER A N 1
ATOM 3045 C CA . SER A 1 434 ? -7.368 -3.916 8.424 1.00 18.21 418 SER A CA 1
ATOM 3046 C C . SER A 1 434 ? -5.846 -3.985 8.334 1.00 21.08 418 SER A C 1
ATOM 3047 O O . SER A 1 434 ? -5.212 -2.944 8.205 1.00 17.98 418 SER A O 1
ATOM 3050 N N . PRO A 1 435 ? -5.234 -5.163 8.224 1.00 18.88 419 PRO A N 1
ATOM 3051 C CA . PRO A 1 435 ? -3.775 -5.207 7.951 1.00 19.07 419 PRO A CA 1
ATOM 3052 C C . PRO A 1 435 ? -3.357 -4.632 6.585 1.00 22.70 419 PRO A C 1
ATOM 3053 O O . PRO A 1 435 ? -2.164 -4.366 6.390 1.00 21.97 419 PRO A O 1
ATOM 3057 N N . ALA A 1 436 ? -4.297 -4.494 5.616 1.00 21.30 420 ALA A N 1
ATOM 3058 C CA . ALA A 1 436 ? -3.950 -3.942 4.269 1.00 20.26 420 ALA A CA 1
ATOM 3059 C C . ALA A 1 436 ? -4.714 -2.690 3.904 1.00 24.74 420 ALA A C 1
ATOM 3060 O O . ALA A 1 436 ? -4.101 -1.731 3.398 1.00 25.39 420 ALA A O 1
ATOM 3062 N N . HIS A 1 437 ? -6.038 -2.698 4.040 1.00 19.57 421 HIS A N 1
ATOM 3063 C CA . HIS A 1 437 ? -6.821 -1.558 3.500 1.00 19.06 421 HIS A CA 1
ATOM 3064 C C . HIS A 1 437 ? -7.242 -0.522 4.560 1.00 26.60 421 HIS A C 1
ATOM 3065 O O . HIS A 1 437 ? -6.822 -0.606 5.704 1.00 27.06 421 HIS A O 1
ATOM 3072 N N . GLY A 1 438 ? -7.879 0.552 4.111 1.00 20.80 422 GLY A N 1
ATOM 3073 C CA . GLY A 1 438 ? -8.269 1.648 5.004 1.00 20.97 422 GLY A CA 1
ATOM 3074 C C . GLY A 1 438 ? -7.095 2.535 5.380 1.00 26.31 422 GLY A C 1
ATOM 3075 O O . GLY A 1 438 ? -7.113 3.173 6.425 1.00 28.01 422 GLY A O 1
ATOM 3076 N N . ARG A 1 439 ? -6.039 2.592 4.546 1.00 21.93 423 ARG A N 1
ATOM 3077 C CA . ARG A 1 439 ? -4.878 3.427 4.871 1.00 21.47 423 ARG A CA 1
ATOM 3078 C C . ARG A 1 439 ? -4.831 4.505 3.809 1.00 26.03 423 ARG A C 1
ATOM 3079 O O . ARG A 1 439 ? -4.894 4.182 2.616 1.00 28.63 423 ARG A O 1
ATOM 3087 N N A LEU A 1 440 ? -4.752 5.743 4.234 0.46 18.26 424 LEU A N 1
ATOM 3088 N N B LEU A 1 440 ? -4.780 5.814 4.203 0.54 19.93 424 LEU A N 1
ATOM 3089 C CA A LEU A 1 440 ? -4.665 6.883 3.352 0.46 17.04 424 LEU A CA 1
ATOM 3090 C CA B LEU A 1 440 ? -4.713 6.964 3.261 0.54 19.39 424 LEU A CA 1
ATOM 3091 C C A LEU A 1 440 ? -3.274 7.403 3.591 0.46 21.30 424 LEU A C 1
ATOM 3092 C C B LEU A 1 440 ? -3.391 7.676 3.483 0.54 21.78 424 LEU A C 1
ATOM 3093 O O A LEU A 1 440 ? -2.946 7.703 4.717 0.46 21.04 424 LEU A O 1
ATOM 3094 O O B LEU A 1 440 ? -3.270 8.478 4.417 0.54 19.76 424 LEU A O 1
ATOM 3103 N N . VAL A 1 441 ? -2.443 7.475 2.569 1.00 18.40 425 VAL A N 1
ATOM 3104 C CA . VAL A 1 441 ? -1.099 8.030 2.717 1.00 16.88 425 VAL A CA 1
ATOM 3105 C C . VAL A 1 441 ? -0.993 9.355 2.016 1.00 22.62 425 VAL A C 1
ATOM 3106 O O . VAL A 1 441 ? -1.482 9.523 0.895 1.00 22.85 425 VAL A O 1
ATOM 3110 N N A ARG A 1 442 ? -0.288 10.301 2.639 0.36 20.08 426 ARG A N 1
ATOM 3111 N N B ARG A 1 442 ? -0.293 10.262 2.630 0.64 19.81 426 ARG A N 1
ATOM 3112 C CA A ARG A 1 442 ? -0.029 11.627 2.068 0.36 21.35 426 ARG A CA 1
ATOM 3113 C CA B ARG A 1 442 ? 0.000 11.545 2.033 0.64 21.06 426 ARG A CA 1
ATOM 3114 C C A ARG A 1 442 ? 1.417 12.016 2.330 0.36 25.31 426 ARG A C 1
ATOM 3115 C C B ARG A 1 442 ? 1.519 11.697 2.163 0.64 23.88 426 ARG A C 1
ATOM 3116 O O A ARG A 1 442 ? 1.866 11.907 3.467 0.36 25.46 426 ARG A O 1
ATOM 3117 O O B ARG A 1 442 ? 2.129 10.969 2.941 0.64 22.10 426 ARG A O 1
ATOM 3132 N N . HIS A 1 443 ? 2.145 12.478 1.283 1.00 21.90 427 HIS A N 1
ATOM 3133 C CA . HIS A 1 443 ? 3.575 12.778 1.372 1.00 19.98 427 HIS A CA 1
ATOM 3134 C C . HIS A 1 443 ? 3.672 14.250 1.382 1.00 26.39 427 HIS A C 1
ATOM 3135 O O . HIS A 1 443 ? 2.946 14.929 0.642 1.00 27.96 427 HIS A O 1
ATOM 3142 N N . GLY A 1 444 ? 4.556 14.762 2.197 1.00 24.66 428 GLY A N 1
ATOM 3143 C CA . GLY A 1 444 ? 4.733 16.197 2.292 1.00 23.68 428 GLY A CA 1
ATOM 3144 C C . GLY A 1 444 ? 5.696 16.521 3.399 1.00 25.69 428 GLY A C 1
ATOM 3145 O O . GLY A 1 444 ? 6.569 15.710 3.701 1.00 24.20 428 GLY A O 1
ATOM 3146 N N . MET A 1 445 ? 5.559 17.688 3.978 1.00 24.11 429 MET A N 1
ATOM 3147 C CA . MET A 1 445 ? 6.426 18.158 5.054 1.00 27.89 429 MET A CA 1
ATOM 3148 C C . MET A 1 445 ? 6.300 17.185 6.217 1.00 27.93 429 MET A C 1
ATOM 3149 O O . MET A 1 445 ? 5.197 16.662 6.455 1.00 24.12 429 MET A O 1
ATOM 3154 N N . ILE A 1 446 ? 7.415 16.925 6.924 1.00 24.49 430 ILE A N 1
ATOM 3155 C CA . ILE A 1 446 ? 7.370 16.005 8.074 1.00 23.95 430 ILE A CA 1
ATOM 3156 C C . ILE A 1 446 ? 7.911 16.689 9.290 1.00 29.45 430 ILE A C 1
ATOM 3157 O O . ILE A 1 446 ? 8.534 17.747 9.195 1.00 28.11 430 ILE A O 1
ATOM 3162 N N . ASN A 1 447 ? 7.685 16.059 10.442 1.00 24.75 431 ASN A N 1
ATOM 3163 C CA . ASN A 1 447 ? 8.191 16.577 11.713 1.00 27.14 431 ASN A CA 1
ATOM 3164 C C . ASN A 1 447 ? 9.652 16.139 11.716 1.00 32.38 431 ASN A C 1
ATOM 3165 O O . ASN A 1 447 ? 9.899 14.938 11.727 1.00 28.13 431 ASN A O 1
ATOM 3170 N N . PRO A 1 448 ? 10.638 17.047 11.652 1.00 34.72 432 PRO A N 1
ATOM 3171 C CA . PRO A 1 448 ? 12.040 16.584 11.657 1.00 36.16 432 PRO A CA 1
ATOM 3172 C C . PRO A 1 448 ? 12.466 15.823 12.937 1.00 37.78 432 PRO A C 1
ATOM 3173 O O . PRO A 1 448 ? 13.442 15.101 12.902 1.00 37.67 432 PRO A O 1
ATOM 3177 N N . LEU A 1 449 ? 11.724 15.933 14.038 1.00 35.41 433 LEU A N 1
ATOM 3178 C CA . LEU A 1 449 ? 12.041 15.220 15.277 1.00 36.13 433 LEU A CA 1
ATOM 3179 C C . LEU A 1 449 ? 11.394 13.832 15.322 1.00 35.04 433 LEU A C 1
ATOM 3180 O O . LEU A 1 449 ? 11.686 13.081 16.250 1.00 33.53 433 LEU A O 1
ATOM 3185 N N . ALA A 1 450 ? 10.458 13.509 14.394 1.00 27.32 434 ALA A N 1
ATOM 3186 C CA . ALA A 1 450 ? 9.779 12.207 14.438 1.00 25.59 434 ALA A CA 1
ATOM 3187 C C . ALA A 1 450 ? 10.763 11.118 14.061 1.00 28.78 434 ALA A C 1
ATOM 3188 O O . ALA A 1 450 ? 11.645 11.338 13.234 1.00 29.33 434 ALA A O 1
ATOM 3190 N N . GLY A 1 451 ? 10.647 9.958 14.683 1.00 22.22 435 GLY A N 1
ATOM 3191 C CA . GLY A 1 451 ? 11.620 8.896 14.422 1.00 21.61 435 GLY A CA 1
ATOM 3192 C C . GLY A 1 451 ? 11.359 8.035 13.201 1.00 23.08 435 GLY A C 1
ATOM 3193 O O . GLY A 1 451 ? 12.285 7.415 12.667 1.00 23.77 435 GLY A O 1
ATOM 3194 N N . CYS A 1 452 ? 10.102 7.934 12.738 1.00 20.04 436 CYS A N 1
ATOM 3195 C CA . CYS A 1 452 ? 9.756 6.936 11.703 1.00 18.45 436 CYS A CA 1
ATOM 3196 C C . CYS A 1 452 ? 10.036 7.360 10.240 1.00 24.03 436 CYS A C 1
ATOM 3197 O O . CYS A 1 452 ? 9.215 7.071 9.357 1.00 23.38 436 CYS A O 1
ATOM 3200 N N . TYR A 1 453 ? 11.200 7.988 9.980 1.00 20.03 437 TYR A N 1
ATOM 3201 C CA . TYR A 1 453 ? 11.557 8.447 8.633 1.00 21.29 437 TYR A CA 1
ATOM 3202 C C . TYR A 1 453 ? 12.956 7.996 8.307 1.00 25.49 437 TYR A C 1
ATOM 3203 O O . TYR A 1 453 ? 13.800 7.939 9.200 1.00 23.66 437 TYR A O 1
ATOM 3212 N N . SER A 1 454 ? 13.221 7.714 7.024 1.00 24.61 438 SER A N 1
ATOM 3213 C CA . SER A 1 454 ? 14.569 7.316 6.588 1.00 23.72 438 SER A CA 1
ATOM 3214 C C . SER A 1 454 ? 15.455 8.555 6.529 1.00 26.65 438 SER A C 1
ATOM 3215 O O . SER A 1 454 ? 14.965 9.699 6.569 1.00 21.85 438 SER A O 1
ATOM 3218 N N . ALA A 1 455 ? 16.759 8.329 6.403 1.00 26.37 439 ALA A N 1
ATOM 3219 C CA . ALA A 1 455 ? 17.721 9.431 6.294 1.00 27.87 439 ALA A CA 1
ATOM 3220 C C . ALA A 1 455 ? 17.393 10.326 5.062 1.00 27.71 439 ALA A C 1
ATOM 3221 O O . ALA A 1 455 ? 17.454 11.560 5.166 1.00 25.97 439 ALA A O 1
ATOM 3223 N N . GLU A 1 456 ? 16.963 9.718 3.941 1.00 26.38 440 GLU A N 1
ATOM 3224 C CA . GLU A 1 456 ? 16.614 10.485 2.737 1.00 26.61 440 GLU A CA 1
ATOM 3225 C C . GLU A 1 456 ? 15.364 11.282 2.929 1.00 27.20 440 GLU A C 1
ATOM 3226 O O . GLU A 1 456 ? 15.308 12.437 2.534 1.00 27.86 440 GLU A O 1
ATOM 3232 N N . GLU A 1 457 ? 14.362 10.710 3.582 1.00 20.92 441 GLU A N 1
ATOM 3233 C CA . GLU A 1 457 ? 13.154 11.496 3.848 1.00 20.36 441 GLU A CA 1
ATOM 3234 C C . GLU A 1 457 ? 13.507 12.679 4.768 1.00 25.28 441 GLU A C 1
ATOM 3235 O O . GLU A 1 457 ? 12.986 13.788 4.593 1.00 23.68 441 GLU A O 1
ATOM 3241 N N . ARG A 1 458 ? 14.380 12.458 5.752 1.00 24.45 442 ARG A N 1
ATOM 3242 C CA . ARG A 1 458 ? 14.739 13.576 6.682 1.00 25.78 442 ARG A CA 1
ATOM 3243 C C . ARG A 1 458 ? 15.514 14.660 5.988 1.00 29.49 442 ARG A C 1
ATOM 3244 O O . ARG A 1 458 ? 15.254 15.830 6.248 1.00 29.50 442 ARG A O 1
ATOM 3252 N N A ARG A 1 459 ? 16.486 14.298 5.165 0.48 28.51 443 ARG A N 1
ATOM 3253 N N B ARG A 1 459 ? 16.481 14.267 5.152 0.52 26.44 443 ARG A N 1
ATOM 3254 C CA A ARG A 1 459 ? 17.271 15.309 4.453 0.48 31.44 443 ARG A CA 1
ATOM 3255 C CA B ARG A 1 459 ? 17.341 15.179 4.368 0.52 28.82 443 ARG A CA 1
ATOM 3256 C C A ARG A 1 459 ? 16.349 16.152 3.566 0.48 32.93 443 ARG A C 1
ATOM 3257 C C B ARG A 1 459 ? 16.539 16.044 3.374 0.52 30.99 443 ARG A C 1
ATOM 3258 O O A ARG A 1 459 ? 16.371 17.381 3.660 0.48 31.50 443 ARG A O 1
ATOM 3259 O O B ARG A 1 459 ? 16.972 17.147 3.048 0.52 28.33 443 ARG A O 1
ATOM 3274 N N . LEU A 1 460 ? 15.449 15.494 2.810 1.00 28.02 444 LEU A N 1
ATOM 3275 C CA . LEU A 1 460 ? 14.545 16.235 1.918 1.00 27.84 444 LEU A CA 1
ATOM 3276 C C . LEU A 1 460 ? 13.457 16.983 2.658 1.00 30.70 444 LEU A C 1
ATOM 3277 O O . LEU A 1 460 ? 12.865 17.897 2.089 1.00 29.71 444 LEU A O 1
ATOM 3282 N N . GLY A 1 461 ? 13.173 16.578 3.902 1.00 26.86 445 GLY A N 1
ATOM 3283 C CA . GLY A 1 461 ? 12.077 17.121 4.696 1.00 26.88 445 GLY A CA 1
ATOM 3284 C C . GLY A 1 461 ? 10.778 16.659 4.031 1.00 30.88 445 GLY A C 1
ATOM 3285 O O . GLY A 1 461 ? 9.795 17.389 4.021 1.00 30.07 445 GLY A O 1
ATOM 3286 N N . TYR A 1 462 ? 10.783 15.466 3.400 1.00 25.98 446 TYR A N 1
ATOM 3287 C CA . TYR A 1 462 ? 9.618 15.007 2.609 1.00 23.36 446 TYR A CA 1
ATOM 3288 C C . TYR A 1 462 ? 9.368 13.557 2.893 1.00 24.27 446 TYR A C 1
ATOM 3289 O O . TYR A 1 462 ? 10.271 12.753 2.693 1.00 22.67 446 TYR A O 1
ATOM 3298 N N . GLY A 1 463 ? 8.180 13.213 3.372 1.00 20.77 447 GLY A N 1
ATOM 3299 C CA . GLY A 1 463 ? 7.956 11.820 3.700 1.00 21.16 447 GLY A CA 1
ATOM 3300 C C . GLY A 1 463 ? 6.500 11.500 3.919 1.00 22.07 447 GLY A C 1
ATOM 3301 O O . GLY A 1 463 ? 5.650 12.397 3.895 1.00 21.44 447 GLY A O 1
ATOM 3302 N N . PRO A 1 464 ? 6.206 10.218 4.212 1.00 17.87 448 PRO A N 1
ATOM 3303 C CA . PRO A 1 464 ? 4.797 9.807 4.322 1.00 16.92 448 PRO A CA 1
ATOM 3304 C C . PRO A 1 464 ? 4.146 10.094 5.692 1.00 22.76 448 PRO A C 1
ATOM 3305 O O . PRO A 1 464 ? 4.794 10.029 6.743 1.00 22.31 448 PRO A O 1
ATOM 3309 N N . LYS A 1 465 ? 2.851 10.384 5.674 1.00 18.73 449 LYS A N 1
ATOM 3310 C CA . LYS A 1 465 ? 2.016 10.544 6.855 1.00 17.52 449 LYS A CA 1
ATOM 3311 C C . LYS A 1 465 ? 0.767 9.728 6.518 1.00 23.05 449 LYS A C 1
ATOM 3312 O O . LYS A 1 465 ? 0.294 9.819 5.394 1.00 25.07 449 LYS A O 1
ATOM 3318 N N . ALA A 1 466 ? 0.211 8.967 7.464 1.00 17.10 450 ALA A N 1
ATOM 3319 C CA . ALA A 1 466 ? -0.937 8.117 7.123 1.00 17.17 450 ALA A CA 1
ATOM 3320 C C . ALA A 1 466 ? -2.157 8.382 7.964 1.00 22.00 450 ALA A C 1
ATOM 3321 O O . ALA A 1 466 ? -2.037 8.826 9.111 1.00 21.94 450 ALA A O 1
ATOM 3323 N N . VAL A 1 467 ? -3.355 8.138 7.392 1.00 18.37 451 VAL A N 1
ATOM 3324 C CA . VAL A 1 467 ? -4.636 8.190 8.133 1.00 16.13 451 VAL A CA 1
ATOM 3325 C C . VAL A 1 467 ? -5.168 6.789 8.026 1.00 21.77 451 VAL A C 1
ATOM 3326 O O . VAL A 1 467 ? -5.287 6.293 6.890 1.00 22.42 451 VAL A O 1
ATOM 3330 N N . LEU A 1 468 ? -5.434 6.106 9.162 1.00 18.85 452 LEU A N 1
ATOM 3331 C CA . LEU A 1 468 ? -5.881 4.719 9.157 1.00 18.83 452 LEU A CA 1
ATOM 3332 C C . LEU A 1 468 ? -7.293 4.587 9.639 1.00 20.48 452 LEU A C 1
ATOM 3333 O O . LEU A 1 468 ? -7.665 5.191 10.626 1.00 18.76 452 LEU A O 1
ATOM 3338 N N . ASN A 1 469 ? -8.103 3.839 8.891 1.00 19.34 453 ASN A N 1
ATOM 3339 C CA . ASN A 1 469 ? -9.511 3.736 9.169 1.00 19.04 453 ASN A CA 1
ATOM 3340 C C . ASN A 1 469 ? -9.739 2.552 10.071 1.00 21.57 453 ASN A C 1
ATOM 3341 O O . ASN A 1 469 ? -9.580 1.406 9.628 1.00 21.09 453 ASN A O 1
ATOM 3346 N N . GLY A 1 470 ? -10.161 2.813 11.301 1.00 17.87 454 GLY A N 1
ATOM 3347 C CA . GLY A 1 470 ? -10.550 1.746 12.229 1.00 17.07 454 GLY A CA 1
ATOM 3348 C C . GLY A 1 470 ? -12.032 1.812 12.583 1.00 21.41 454 GLY A C 1
ATOM 3349 O O . GLY A 1 470 ? -12.447 1.210 13.566 1.00 19.67 454 GLY A O 1
ATOM 3350 N N . LEU A 1 471 ? -12.850 2.488 11.763 1.00 19.67 455 LEU A N 1
ATOM 3351 C CA . LEU A 1 471 ? -14.285 2.612 12.033 1.00 19.31 455 LEU A CA 1
ATOM 3352 C C . LEU A 1 471 ? -14.975 1.296 11.713 1.00 24.09 455 LEU A C 1
ATOM 3353 O O . LEU A 1 471 ? -14.645 0.630 10.732 1.00 21.70 455 LEU A O 1
ATOM 3358 N N . LEU A 1 472 ? -15.983 0.961 12.502 1.00 24.18 456 LEU A N 1
ATOM 3359 C CA . LEU A 1 472 ? -16.734 -0.260 12.263 1.00 23.50 456 LEU A CA 1
ATOM 3360 C C . LEU A 1 472 ? -18.007 0.032 11.526 1.00 26.10 456 LEU A C 1
ATOM 3361 O O . LEU A 1 472 ? -18.557 1.135 11.638 1.00 25.02 456 LEU A O 1
ATOM 3366 N N . PRO A 1 473 ? -18.586 -0.982 10.862 1.00 26.04 457 PRO A N 1
ATOM 3367 C CA . PRO A 1 473 ? -19.958 -0.800 10.367 1.00 27.40 457 PRO A CA 1
ATOM 3368 C C . PRO A 1 473 ? -20.923 -0.754 11.564 1.00 31.95 457 PRO A C 1
ATOM 3369 O O . PRO A 1 473 ? -20.506 -1.024 12.698 1.00 27.60 457 PRO A O 1
ATOM 3373 N N . PRO A 1 474 ? -22.205 -0.393 11.371 1.00 35.93 458 PRO A N 1
ATOM 3374 C CA . PRO A 1 474 ? -23.158 -0.427 12.504 1.00 37.89 458 PRO A CA 1
ATOM 3375 C C . PRO A 1 474 ? -23.165 -1.807 13.136 1.00 42.68 458 PRO A C 1
ATOM 3376 O O . PRO A 1 474 ? -23.323 -2.781 12.430 1.00 43.43 458 PRO A O 1
ATOM 3380 N N . MET A 1 475 ? -22.875 -1.904 14.434 1.00 42.57 459 MET A N 1
ATOM 3381 C CA . MET A 1 475 ? -22.761 -3.190 15.119 1.00 44.05 459 MET A CA 1
ATOM 3382 C C . MET A 1 475 ? -23.342 -3.098 16.531 1.00 49.52 459 MET A C 1
ATOM 3383 O O . MET A 1 475 ? -23.127 -2.103 17.228 1.00 46.28 459 MET A O 1
ATOM 3388 N N . ALA A 1 476 ? -24.031 -4.156 16.961 1.00 51.23 460 ALA A N 1
ATOM 3389 C CA . ALA A 1 476 ? -24.587 -4.222 18.314 1.00 53.48 460 ALA A CA 1
ATOM 3390 C C . ALA A 1 476 ? -23.424 -4.258 19.309 1.00 54.92 460 ALA A C 1
ATOM 3391 O O . ALA A 1 476 ? -22.388 -4.860 19.017 1.00 51.59 460 ALA A O 1
ATOM 3393 N N . GLU A 1 477 ? -23.590 -3.614 20.466 1.00 48.96 461 GLU A N 1
ATOM 3394 C CA . GLU A 1 477 ? -22.579 -3.606 21.538 1.00 49.34 461 GLU A CA 1
ATOM 3395 C C . GLU A 1 477 ? -21.974 -5.002 21.824 1.00 55.06 461 GLU A C 1
ATOM 3396 O O . GLU A 1 477 ? -20.748 -5.128 21.972 1.00 52.79 461 GLU A O 1
ATOM 3402 N N . ARG A 1 478 ? -22.833 -6.036 21.930 1.00 53.16 462 ARG A N 1
ATOM 3403 C CA . ARG A 1 478 ? -22.357 -7.400 22.234 1.00 53.95 462 ARG A CA 1
ATOM 3404 C C . ARG A 1 478 ? -21.620 -8.082 21.067 1.00 60.32 462 ARG A C 1
ATOM 3405 O O . ARG A 1 478 ? -20.895 -9.043 21.322 1.00 61.40 462 ARG A O 1
ATOM 3413 N N . SER A 1 479 ? -21.760 -7.589 19.815 1.00 56.68 463 SER A N 1
ATOM 3414 C CA . SER A 1 479 ? -21.025 -8.133 18.669 1.00 58.51 463 SER A CA 1
ATOM 3415 C C . SER A 1 479 ? -19.630 -7.499 18.552 1.00 60.68 463 SER A C 1
ATOM 3416 O O . SER A 1 479 ? -18.743 -8.128 17.960 1.00 63.50 463 SER A O 1
ATOM 3419 N N . ARG A 1 480 ? -19.417 -6.271 19.096 1.00 52.93 464 ARG A N 1
ATOM 3420 C CA . ARG A 1 480 ? -18.085 -5.622 19.038 1.00 53.79 464 ARG A CA 1
ATOM 3421 C C . ARG A 1 480 ? -17.355 -5.617 20.393 1.00 52.87 464 ARG A C 1
ATOM 3422 O O . ARG A 1 480 ? -16.167 -5.298 20.412 1.00 53.79 464 ARG A O 1
ATOM 3430 N N . ARG A 1 481 ? -18.021 -5.981 21.523 1.00 44.92 465 ARG A N 1
ATOM 3431 C CA . ARG A 1 481 ? -17.352 -6.009 22.835 1.00 41.80 465 ARG A CA 1
ATOM 3432 C C . ARG A 1 481 ? -17.462 -7.369 23.507 1.00 43.45 465 ARG A C 1
ATOM 3433 O O . ARG A 1 481 ? -18.380 -8.138 23.228 1.00 46.00 465 ARG A O 1
ATOM 3441 N N . SER A 1 482 ? -16.544 -7.643 24.424 1.00 36.95 466 SER A N 1
ATOM 3442 C CA . SER A 1 482 ? -16.594 -8.836 25.264 1.00 37.21 466 SER A CA 1
ATOM 3443 C C . SER A 1 482 ? -15.818 -8.506 26.538 1.00 38.43 466 SER A C 1
ATOM 3444 O O . SER A 1 482 ? -14.616 -8.738 26.634 1.00 38.06 466 SER A O 1
ATOM 3447 N N . SER A 1 483 ? -16.475 -7.814 27.443 1.00 35.60 467 SER A N 1
ATOM 3448 C CA . SER A 1 483 ? -15.842 -7.403 28.688 1.00 34.97 467 SER A CA 1
ATOM 3449 C C . SER A 1 483 ? -16.857 -7.237 29.792 1.00 39.11 467 SER A C 1
ATOM 3450 O O . SER A 1 483 ? -18.049 -7.294 29.536 1.00 41.15 467 SER A O 1
ATOM 3453 N N . PHE A 1 484 ? -16.381 -7.071 31.028 1.00 32.21 468 PHE A N 1
ATOM 3454 C CA . PHE A 1 484 ? -17.238 -6.876 32.201 1.00 29.92 468 PHE A CA 1
ATOM 3455 C C . PHE A 1 484 ? -18.312 -5.824 31.985 1.00 34.70 468 PHE A C 1
ATOM 3456 O O . PHE A 1 484 ? -19.491 -6.123 32.150 1.00 34.02 468 PHE A O 1
ATOM 3464 N N A ARG A 1 485 ? -17.920 -4.591 31.634 0.48 31.04 469 ARG A N 1
ATOM 3465 N N B ARG A 1 485 ? -17.913 -4.593 31.632 0.52 31.27 469 ARG A N 1
ATOM 3466 C CA A ARG A 1 485 ? -18.914 -3.512 31.474 0.48 31.39 469 ARG A CA 1
ATOM 3467 C CA B ARG A 1 485 ? -18.886 -3.488 31.519 0.52 31.73 469 ARG A CA 1
ATOM 3468 C C A ARG A 1 485 ? -19.918 -3.750 30.347 0.48 36.41 469 ARG A C 1
ATOM 3469 C C B ARG A 1 485 ? -19.829 -3.572 30.289 0.52 37.08 469 ARG A C 1
ATOM 3470 O O A ARG A 1 485 ? -21.090 -3.413 30.502 0.48 35.69 469 ARG A O 1
ATOM 3471 O O B ARG A 1 485 ? -20.899 -2.973 30.335 0.52 37.29 469 ARG A O 1
ATOM 3486 N N . HIS A 1 486 ? -19.461 -4.310 29.221 1.00 34.28 470 HIS A N 1
ATOM 3487 C CA . HIS A 1 486 ? -20.291 -4.436 28.008 1.00 36.41 470 HIS A CA 1
ATOM 3488 C C . HIS A 1 486 ? -21.058 -5.751 27.788 1.00 42.76 470 HIS A C 1
ATOM 3489 O O . HIS A 1 486 ? -21.898 -5.783 26.906 1.00 44.59 470 HIS A O 1
ATOM 3496 N N . THR A 1 487 ? -20.766 -6.821 28.523 1.00 38.02 471 THR A N 1
ATOM 3497 C CA . THR A 1 487 ? -21.312 -8.150 28.236 1.00 37.39 471 THR A CA 1
ATOM 3498 C C . THR A 1 487 ? -22.163 -8.744 29.327 1.00 40.70 471 THR A C 1
ATOM 3499 O O . THR A 1 487 ? -22.542 -9.903 29.206 1.00 43.13 471 THR A O 1
ATOM 3503 N N . TYR A 1 488 ? -22.444 -8.010 30.404 1.00 33.40 472 TYR A N 1
ATOM 3504 C CA . TYR A 1 488 ? -23.256 -8.558 31.475 1.00 32.83 472 TYR A CA 1
ATOM 3505 C C . TYR A 1 488 ? -24.328 -7.541 31.856 1.00 39.10 472 TYR A C 1
ATOM 3506 O O . TYR A 1 488 ? -24.072 -6.335 31.784 1.00 36.68 472 TYR A O 1
ATOM 3515 N N . PRO A 1 489 ? -25.545 -8.009 32.224 1.00 39.70 473 PRO A N 1
ATOM 3516 C CA . PRO A 1 489 ? -26.614 -7.072 32.641 1.00 41.53 473 PRO A CA 1
ATOM 3517 C C . PRO A 1 489 ? -26.223 -6.242 33.872 1.00 45.02 473 PRO A C 1
ATOM 3518 O O . PRO A 1 489 ? -25.409 -6.709 34.665 1.00 40.80 473 PRO A O 1
ATOM 3522 N N A GLU A 1 490 ? -26.804 -5.043 34.040 0.44 43.83 474 GLU A N 1
ATOM 3523 N N B GLU A 1 490 ? -26.816 -5.039 34.043 0.56 43.70 474 GLU A N 1
ATOM 3524 C CA A GLU A 1 490 ? -26.488 -4.173 35.177 0.44 45.53 474 GLU A CA 1
ATOM 3525 C CA B GLU A 1 490 ? -26.523 -4.159 35.186 0.56 45.55 474 GLU A CA 1
ATOM 3526 C C A GLU A 1 490 ? -26.618 -4.856 36.555 0.44 50.32 474 GLU A C 1
ATOM 3527 C C B GLU A 1 490 ? -26.617 -4.860 36.551 0.56 50.04 474 GLU A C 1
ATOM 3528 O O A GLU A 1 490 ? -25.706 -4.693 37.360 0.44 48.92 474 GLU A O 1
ATOM 3529 O O B GLU A 1 490 ? -25.706 -4.683 37.354 0.56 48.34 474 GLU A O 1
ATOM 3540 N N . PRO A 1 491 ? -27.678 -5.650 36.849 1.00 49.28 475 PRO A N 1
ATOM 3541 C CA . PRO A 1 491 ? -27.758 -6.311 38.174 1.00 49.94 475 PRO A CA 1
ATOM 3542 C C . PRO A 1 491 ? -26.664 -7.348 38.436 1.00 47.11 475 PRO A C 1
ATOM 3543 O O . PRO A 1 491 ? -26.198 -7.479 39.567 1.00 45.08 475 PRO A O 1
ATOM 3547 N N . VAL A 1 492 ? -26.252 -8.088 37.393 1.00 41.44 476 VAL A N 1
ATOM 3548 C CA . VAL A 1 492 ? -25.159 -9.066 37.506 1.00 38.28 476 VAL A CA 1
ATOM 3549 C C . VAL A 1 492 ? -23.864 -8.308 37.844 1.00 41.22 476 VAL A C 1
ATOM 3550 O O . VAL A 1 492 ? -23.135 -8.737 38.741 1.00 41.56 476 VAL A O 1
ATOM 3554 N N . ARG A 1 493 ? -23.576 -7.182 37.150 1.00 36.95 477 ARG A N 1
ATOM 3555 C CA . ARG A 1 493 ? -22.344 -6.395 37.428 1.00 35.87 477 ARG A CA 1
ATOM 3556 C C . ARG A 1 493 ? -22.365 -5.798 38.839 1.00 42.77 477 ARG A C 1
ATOM 3557 O O . ARG A 1 493 ? -21.362 -5.867 39.556 1.00 41.06 477 ARG A O 1
ATOM 3565 N N . GLN A 1 494 ? -23.517 -5.227 39.236 1.00 41.77 478 GLN A N 1
ATOM 3566 C CA . GLN A 1 494 ? -23.701 -4.668 40.578 1.00 45.37 478 GLN A CA 1
ATOM 3567 C C . GLN A 1 494 ? -23.381 -5.731 41.627 1.00 48.53 478 GLN A C 1
ATOM 3568 O O . GLN A 1 494 ? -22.620 -5.470 42.554 1.00 47.73 478 GLN A O 1
ATOM 3574 N N . ARG A 1 495 ? -23.978 -6.922 41.477 1.00 45.24 479 ARG A N 1
ATOM 3575 C CA . ARG A 1 495 ? -23.774 -8.034 42.395 1.00 45.82 479 ARG A CA 1
ATOM 3576 C C . ARG A 1 495 ? -22.289 -8.437 42.442 1.00 46.43 479 ARG A C 1
ATOM 3577 O O . ARG A 1 495 ? -21.780 -8.685 43.527 1.00 46.68 479 ARG A O 1
ATOM 3585 N N . VAL A 1 496 ? -21.574 -8.441 41.293 1.00 39.48 480 VAL A N 1
ATOM 3586 C CA . VAL A 1 496 ? -20.159 -8.794 41.298 1.00 37.35 480 VAL A CA 1
ATOM 3587 C C . VAL A 1 496 ? -19.358 -7.701 41.987 1.00 44.03 480 VAL A C 1
ATOM 3588 O O . VAL A 1 496 ? -18.457 -8.021 42.762 1.00 43.36 480 VAL A O 1
ATOM 3592 N N . ILE A 1 497 ? -19.673 -6.426 41.722 1.00 44.16 481 ILE A N 1
ATOM 3593 C CA . ILE A 1 497 ? -18.974 -5.326 42.386 1.00 47.40 481 ILE A CA 1
ATOM 3594 C C . ILE A 1 497 ? -19.142 -5.409 43.922 1.00 58.62 481 ILE A C 1
ATOM 3595 O O . ILE A 1 497 ? -18.168 -5.179 44.640 1.00 57.75 481 ILE A O 1
ATOM 3600 N N A GLU A 1 498 ? -20.343 -5.749 44.418 0.28 59.60 482 GLU A N 1
ATOM 3601 N N B GLU A 1 498 ? -20.351 -5.764 44.404 0.72 58.37 482 GLU A N 1
ATOM 3602 C CA A GLU A 1 498 ? -20.573 -5.868 45.864 0.28 63.10 482 GLU A CA 1
ATOM 3603 C CA B GLU A 1 498 ? -20.629 -5.921 45.842 0.72 61.63 482 GLU A CA 1
ATOM 3604 C C A GLU A 1 498 ? -19.770 -7.024 46.481 0.28 64.26 482 GLU A C 1
ATOM 3605 C C B GLU A 1 498 ? -19.744 -7.006 46.451 0.72 63.22 482 GLU A C 1
ATOM 3606 O O A GLU A 1 498 ? -19.287 -6.884 47.604 0.28 64.25 482 GLU A O 1
ATOM 3607 O O B GLU A 1 498 ? -19.213 -6.819 47.545 0.72 62.52 482 GLU A O 1
ATOM 3618 N N . LEU A 1 499 ? -19.594 -8.139 45.745 1.00 58.25 483 LEU A N 1
ATOM 3619 C CA . LEU A 1 499 ? -18.800 -9.278 46.226 1.00 56.92 483 LEU A CA 1
ATOM 3620 C C . LEU A 1 499 ? -17.297 -9.034 46.208 1.00 57.68 483 LEU A C 1
ATOM 3621 O O . LEU A 1 499 ? -16.614 -9.545 47.093 1.00 58.90 483 LEU A O 1
ATOM 3626 N N . LEU A 1 500 ? -16.767 -8.350 45.174 1.00 50.37 484 LEU A N 1
ATOM 3627 C CA . LEU A 1 500 ? -15.319 -8.208 44.967 1.00 47.68 484 LEU A CA 1
ATOM 3628 C C . LEU A 1 500 ? -14.680 -6.852 45.250 1.00 60.12 484 LEU A C 1
ATOM 3629 O O . LEU A 1 500 ? -13.542 -6.838 45.724 1.00 60.35 484 LEU A O 1
ATOM 3634 N N . ALA A 1 501 ? -15.321 -5.737 44.863 1.00 61.83 485 ALA A N 1
ATOM 3635 C CA . ALA A 1 501 ? -14.720 -4.407 45.028 1.00 71.12 485 ALA A CA 1
ATOM 3636 C C . ALA A 1 501 ? -14.610 -3.989 46.493 1.00 82.60 485 ALA A C 1
ATOM 3637 O O . ALA A 1 501 ? -15.410 -4.473 47.324 1.00 83.93 485 ALA A O 1
#

Secondary structure (DSSP, 8-state):
------SHHHHHHHHHHTT-EEEE-S-B-TBTHHHHHHHHHHHHTPPEEEE--BTTTBTSSEEEE-TTS---STT-TTHHHHHHTT--TT--HHHHHHHHHHHTTS-----EEES--GGGSEEEETTS--GGGS---B-STT-SS-EEESSSEEEEE-TTSS-EEEE---EEE-SSSEEE----TTSHHHHHHHHHHHHT-PEEEEEEES--THHHHHHTS-PPTT--HHHHHHHHHTSPPEEEE-SSSS-EEETT-SEEEEEEEE--EEEEEEEEE-SS-EEEE----SSSSHIIIIIIHHHHHHHHHHHHHTT--EEEEE--GGGTT-EEEEEE-TTHHHHSTT--HHHHHHHHHHHHHTSTTGGG-SEEEEEETTS-TTSHHHHHHHHHHHS-SSSSEEEEEE---TT-SSS-HHHHHHT-EEEEEEE-PPPS--HHHH--SHHHHS-HHHHHHHHHHH-

Radius of gyration: 23.06 Å; Cα contacts (8 Å, |Δi|>4): 1044; chains: 1; bounding box: 56×57×49 Å

Foldseek 3Di:
DFQFQFFLVSLVVVCVVLVQEDEDQDEAELAARVLVVLVVCQVVVGRWYWDQQYPQQGRQAIETHQQQHQTPRVCQRRQSVQVLLRHDSRDDLFNSLVLLLVLVVDFFDAAAEDAAFLLFPFKAFDPRQWCSNDHQHPNDPPDPAGFQFAQWWKWFAAPVRPDIAIAGFTWHDPGGFKIDGDQDCLADSVVRCVRCVVVPHFTKMKIFFGARSNQSLLNLARDDPPDHSQRSSCSSNVHHFYWYADDPDRDTHGSNTQKMFIATCHVPMGGTGMITGGGSGYGYHWRDDADDTCLFSRNLSSHQSNLVNLCVVVVQQWSGKHQARNLSSQAIETAGEPCRCVSVVPDDLLRSLVVSLVSLVVDSCNQSHQEYEYEHVVADCNPVVSVVVLCVPQFDPPDQKDKDKDAHDLPDDPDDPVCNVVSIGIGIYTGRYDDDDDQCVPDDDLVRPDDPVVSVVVVVVPD

B-factor: mean 44.59, std 21.51, range [14.42, 166.49]

Sequence (463 aa):
SMKRLKDLREYLAVLEEAHQDVREIDEEPVDPHLEAGAAARWTYENRGPALMLNDLTGTGRFCRILAAPAGLSTIPGSPLARVALSLGLDVSATAHEIVDSLAAARTREPVAPVVVDSAPCQDNVLLGDDANLDRFPAPLLHEEGDGGPYLNTWGTIIVSTPDGSFTNWAIARVMKIDGKRMTGTFIPTQHLGQIRKLWDNLGQPMPFAIVQGTEPGIPFVASMPLPDGIEEVGFLGAYFGEPLELVRAKTVDLLVPASAEIVIEGHVMPPEYVVDAITYRDDPIWPISVAGEPVDETHTAWGLVTAAEALALLRAAKLPVATAWMPFEAAAHWLIVCLTEDWRERMPGLSRDGICLRISQVLAATRIEAMMTRVFVLDDDVDPSDQTELAWAIATRVSPAHGRLLVRRHGMINPLAGCYSAEERRRLGYGPKAVLNGLLPPMAERSRRSSFRRHTYPEEPVRQRVIEELLA

Organism: NCBI:txid68214

Solvent-accessible surface area: 20358 Å² total; per-residue (Å²): 166,73,98,32,12,104,27,4,71,78,2,18,64,26,0,114,81,69,153,0,23,135,95,38,106,136,95,17,43,10,103,58,93,0,0,60,26,0,34,153,2,6,107,82,95,6,32,0,15,4,1,20,34,0,78,81,30,30,189,54,0,49,1,0,0,0,2,0,2,34,0,44,15,125,77,12,52,23,0,0,2,0,1,2,0,2,25,89,29,68,12,76,8,75,90,0,0,45,31,0,3,43,1,50,120,118,147,77,45,78,39,66,68,35,132,92,11,57,0,25,90,39,54,28,92,46,137,96,0,40,2,94,120,5,6,32,2,29,7,66,156,78,36,72,10,32,58,6,0,6,20,3,1,0,0,0,14,15,48,118,54,91,40,26,2,2,22,35,20,89,0,44,26,70,54,7,62,87,0,31,13,105,29,67,108,80,78,18,7,9,69,8,49,142,76,28,62,111,110,61,95,54,3,17,0,0,1,0,0,5,8,4,6,0,0,5,0,0,7,19,7,13,1,39,93,52,60,49,8,6,4,8,0,0,6,4,10,61,67,52,3,74,6,2,140,11,116,57,15,143,8,64,0,3,12,17,0,0,0,0,1,0,0,50,3,76,103,76,63,2,32,1,46,0,0,0,18,35,84,92,1,1,5,1,2,4,0,35,42,138,45,22,0,4,31,3,1,0,93,2,0,0,2,0,0,1,0,0,11,37,0,83,79,32,174,6,7,4,18,14,0,7,4,1,18,73,17,30,17,39,68,0,0,0,0,0,20,141,48,1,78,143,146,38,121,79,62,74,90,89,11,0,6,111,87,0,7,115,17,6,37,92,28,96,0,25,15,47,6,6,95,4,8,0,0,20,63,35,4,68,6,44,63,108,108,20,4,61,86,0,32,83,84,25,19,31,151,85,139,24,162,38,66,58,99,14,114,8,29,103,135,2,54,66,18,59,83,120,49,91,192,125,34,117,0,44,4,14,6,21,19,0,4,27,59,109,75,70,87,192,82,49,21,103,43,83,153,31,46,113,82,111,88,73,60,101,150,51,90,143,110,144,126

Nearest PDB structures (foldseek):
  6da6-assembly1_B  TM=9.960E-01  e=1.843E-102  Streptomyces griseochromogenes
  6da6-assembly1_C  TM=9.955E-01  e=1.843E-102  Streptomyces griseochromogenes
  7abo-assembly2_D  TM=9.439E-01  e=2.812E-54  Pseudomonas aeruginosa
  6h6x-assembly1_A  TM=7.958E-01  e=1.245E-33  Pelotomaculum thermopropionicum SI
  7pda-assembly1_A  TM=8.037E-01  e=5.096E-33  Mycolicibacterium fortuitum

InterPro domains:
  IPR002830 UbiD decarboxylyase family [PTHR30108] (4-478)
  IPR002830 UbiD decarboxylyase family [TIGR00148] (7-425)
  IPR032903 Ferulic acid decarboxylase-like [MF_01983] (3-485)
  IPR048304 3-octaprenyl-4-hydroxybenzoate carboxy-lyase-like, Rift-related domain [PF01977] (113-313)
  IPR049381 3-octaprenyl-4-hydroxybenzoate carboxy-lyase-like, C-terminal domain [PF20696] (318-433)
  IPR049383 3-octaprenyl-4-hydroxybenzoate carboxy-lyase-like, N-terminal domain [PF20695] (12-98)